Protein AF-A0A3E2HH21-F1 (afdb_monomer)

Foldseek 3Di:
DDDDDDDDDDDDDDDDDDDDDDDDDDDDDDDDDDDDDPDDPDDPPPDDDDDDPPPDPPPPCPPDPPCPPPQAEDDPVRLLVLLVVLVVDPQSLLSVLVNLVRHDYDPVSNVVSCVVVVHDDAQLPFFLLSCQVLQVFHSPCQPVRFAADEFFQFAAAPVLLVQLVVLLVVLCVVLNWPVSNPDPLSVLSNCCSLPVSLQVLQVCPDDDDRCVPFPWDCDPVRDTGGDDADALFFDDDDDDDPPPPDDSRSVRSVVSSVSSNVSVNLSVCVSVVRHFDDNRHHGYFYAYDVGDSDQDPDIDPSDPDVPDDPVVNSVSSSSNSSRVSLVVLVRHLVSLVRVLVVQVVVCVVVVHRDPCNVVSVLLNVLSVQLNVLSSVLVVCVVVVVPVSSNVSNVSSSVSSVPD

Radius of gyration: 27.25 Å; Cα contacts (8 Å, |Δi|>4): 389; chains: 1; bounding box: 87×65×73 Å

Organism: Scytalidium lignicola (NCBI:txid5539)

Sequence (403 aa):
MLPKRANKRAETSDSSSSRGENVNTSLTIESAGPSTLSKKRKAEEEIIGSLDPSASSQSQNVKGQEGAELIAVLNDNQLIFETMKLAFDKEPELTLLKLMGKYNFSFEKMKDLLKRENMNLNFSRVKYKQISSRVGLLPQKDVDGIQTFEMHYARLLKETFVKIIDDIDLLGKQYGTTEKQNNEEARARYLSAYFNQIVGMFGGVIFNTPESIIEGKITTKGRIEYQFKMYGGITIVFIEVKQKSGTNFELLDFIAQVIAECDACAWVNHQDGRYIGDPSPQFFIGNFQGGSKRIRIEDPPSSFDSDYDCRNHVLLIRRSCEALYYMFLKSYIAGLDANWNRSTQTGEREDKERDSTPGWLNARSKGEAALNTAIQGSEEYFRGELANSEGSAKLAADFLEEH

Mean predicted aligned error: 12.31 Å

Solvent-accessible surface area (backbone atoms only — not comparable to full-atom values): 24550 Å² total; per-residue (Å²): 141,85,85,90,83,84,89,80,89,81,89,84,82,88,83,84,90,80,92,78,84,89,79,83,79,82,80,83,79,80,84,81,74,90,78,86,87,86,87,87,85,87,84,84,88,84,85,89,76,88,84,76,92,74,78,65,81,77,69,74,82,69,76,76,77,88,62,79,71,77,60,44,72,52,52,74,73,55,46,51,52,56,53,55,49,38,77,74,44,96,54,36,57,60,51,48,53,50,47,57,77,49,38,43,67,63,63,68,59,49,52,52,50,34,54,74,72,69,50,83,82,57,48,82,73,41,43,30,67,77,47,27,63,70,37,79,32,56,59,86,43,63,79,82,48,48,49,67,43,87,39,59,50,18,31,64,39,65,72,57,52,52,52,30,52,53,37,39,54,53,36,36,72,74,53,43,52,67,93,70,38,88,45,68,68,54,42,54,58,42,57,41,26,66,41,53,62,59,39,58,58,47,79,64,78,51,76,89,76,65,65,92,75,36,82,42,66,82,41,99,81,78,49,85,48,82,52,69,86,62,72,63,51,66,84,86,79,88,75,90,72,86,67,79,83,62,53,75,65,53,56,38,28,50,52,21,18,52,52,49,47,50,52,54,37,51,52,53,23,41,76,71,73,39,62,75,79,78,90,67,56,74,63,73,41,57,29,31,92,87,75,46,69,72,80,68,89,72,72,76,66,96,61,85,50,97,84,58,59,62,65,62,49,55,51,42,53,47,52,43,38,13,34,48,45,32,52,50,43,56,36,48,31,56,19,30,50,41,47,27,53,51,37,49,56,50,12,63,75,67,77,41,85,48,88,60,36,64,56,31,50,54,51,27,53,31,37,52,48,20,44,53,33,7,34,49,12,33,52,30,44,76,73,65,39,56,70,57,14,52,52,26,10,46,54,18,50,52,42,53,67,79,114

pLDDT: mean 75.47, std 22.99, range [24.39, 98.44]

Secondary structure (DSSP, 8-state):
-PPP----------------------------------S--SS----------------------------EEPPHHHHHHHHHHHHH-SSHHHHHHHHHHHEE--HHHHHHHHHHTT----GGG--HHHHGGGGT--TTSGGGGSPEEEE-PPPPPHHHHHHHHHHHHHHHHHH--GGG--SHHHHHHHHHTTTHHHHHTTTTSS----GGGS-----TT----------SS----------SS--HHHHHHHHHHHHHHHHHHHHHHHHTT---S-SS----EEEETTS------PPPPSS--TT--HHHHHHHHHHHHHHHHHHHHHHHHHHHHHHHHHHHHHHHHTTS--TTHHHHHHHHHHHHHHHHHHHHHHHHHHHT-HHHHHHHHHHHHHHHH--

Structure (mmCIF, N/CA/C/O backbone):
data_AF-A0A3E2HH21-F1
#
_entry.id   AF-A0A3E2HH21-F1
#
loop_
_atom_site.group_PDB
_atom_site.id
_atom_site.type_symbol
_atom_site.label_atom_id
_atom_site.label_alt_id
_atom_site.label_comp_id
_atom_site.label_asym_id
_atom_site.label_entity_id
_atom_site.label_seq_id
_atom_site.pdbx_PDB_ins_code
_atom_site.Cartn_x
_atom_site.Cartn_y
_atom_site.Cartn_z
_atom_site.occupancy
_atom_site.B_iso_or_equiv
_atom_site.auth_seq_id
_atom_site.auth_comp_id
_atom_site.auth_asym_id
_atom_site.auth_atom_id
_atom_site.pdbx_PDB_model_num
ATOM 1 N N . MET A 1 1 ? -44.839 0.213 -41.985 1.00 42.47 1 MET A N 1
ATOM 2 C CA . MET A 1 1 ? -45.338 1.598 -41.840 1.00 42.47 1 MET A CA 1
ATOM 3 C C . MET A 1 1 ? -44.479 2.308 -40.803 1.00 42.47 1 MET A C 1
ATOM 5 O O . MET A 1 1 ? -44.493 1.914 -39.648 1.00 42.47 1 MET A O 1
ATOM 9 N N . LEU A 1 2 ? -43.669 3.271 -41.246 1.00 34.19 2 LEU A N 1
ATOM 10 C CA . LEU A 1 2 ? -42.796 4.128 -40.428 1.00 34.19 2 LEU A CA 1
ATOM 11 C C . LEU A 1 2 ? -43.522 5.436 -40.080 1.00 34.19 2 LEU A C 1
ATOM 13 O O . LEU A 1 2 ? -44.267 5.923 -40.934 1.00 34.19 2 LEU A O 1
ATOM 17 N N . PRO A 1 3 ? -43.187 6.112 -38.967 1.00 48.25 3 PRO A N 1
ATOM 18 C CA . PRO A 1 3 ? -43.311 7.555 -38.885 1.00 48.25 3 PRO A CA 1
ATOM 19 C C . PRO A 1 3 ? -41.945 8.238 -39.036 1.00 48.25 3 PRO A C 1
ATOM 21 O O . PRO A 1 3 ? -40.967 7.933 -38.355 1.00 48.25 3 PRO A O 1
ATOM 24 N N . LYS A 1 4 ? -41.922 9.192 -39.969 1.00 46.28 4 LYS A N 1
ATOM 25 C CA . LYS A 1 4 ? -40.840 10.128 -40.283 1.00 46.28 4 LYS A CA 1
ATOM 26 C C . LYS A 1 4 ? -40.594 11.083 -39.105 1.00 46.28 4 LYS A C 1
ATOM 28 O O . LYS A 1 4 ? -41.551 11.626 -38.557 1.00 46.28 4 LYS A O 1
ATOM 33 N N . ARG A 1 5 ? -39.330 11.389 -38.795 1.00 39.53 5 ARG A N 1
ATOM 34 C CA . ARG A 1 5 ? -38.955 12.591 -38.030 1.00 39.53 5 ARG A CA 1
ATOM 35 C C . ARG A 1 5 ? -38.013 13.465 -38.849 1.00 39.53 5 ARG A C 1
ATOM 37 O O . ARG A 1 5 ? -37.101 12.977 -39.506 1.00 39.53 5 ARG A O 1
ATOM 44 N N . ALA A 1 6 ? -38.355 14.747 -38.855 1.00 41.81 6 ALA A N 1
ATOM 45 C CA . ALA A 1 6 ? -37.882 15.771 -39.763 1.00 41.81 6 ALA A CA 1
ATOM 46 C C . ALA A 1 6 ? -36.554 16.393 -39.312 1.00 41.81 6 ALA A C 1
ATOM 48 O O . ALA A 1 6 ? -36.363 16.696 -38.136 1.00 41.81 6 ALA A O 1
ATOM 49 N N . ASN A 1 7 ? -35.689 16.636 -40.296 1.00 38.28 7 ASN A N 1
ATOM 50 C CA . ASN A 1 7 ? -34.530 17.516 -40.216 1.00 38.28 7 ASN A CA 1
ATOM 51 C C . ASN A 1 7 ? -34.987 18.977 -40.151 1.00 38.28 7 ASN A C 1
ATOM 53 O O . ASN A 1 7 ? -35.816 19.398 -40.960 1.00 38.28 7 ASN A O 1
ATOM 57 N N . LYS A 1 8 ? -34.377 19.772 -39.268 1.00 46.84 8 LYS A N 1
ATOM 58 C CA . LYS A 1 8 ? -34.421 21.234 -39.355 1.00 46.84 8 LYS A CA 1
ATOM 59 C C . LYS A 1 8 ? -32.995 21.779 -39.276 1.00 46.84 8 LYS A C 1
ATOM 61 O O . LYS A 1 8 ? -32.375 21.776 -38.220 1.00 46.84 8 LYS A O 1
ATOM 66 N N . ARG A 1 9 ? -32.493 22.185 -40.446 1.00 32.81 9 ARG A N 1
ATOM 67 C CA . ARG A 1 9 ? -31.308 23.026 -40.653 1.00 32.81 9 ARG A CA 1
ATOM 68 C C . ARG A 1 9 ? -31.565 24.405 -40.041 1.00 32.81 9 ARG A C 1
ATOM 70 O O . ARG A 1 9 ? -32.650 24.952 -40.233 1.00 32.81 9 ARG A O 1
ATOM 77 N N . ALA A 1 10 ? -30.556 24.969 -39.393 1.00 39.34 10 ALA A N 1
ATOM 78 C CA . ALA A 1 10 ? -30.424 26.407 -39.216 1.00 39.34 10 ALA A CA 1
ATOM 79 C C . ALA A 1 10 ? -29.085 26.813 -39.839 1.00 39.34 10 ALA A C 1
ATOM 81 O O . ALA A 1 10 ? -28.026 26.368 -39.404 1.00 39.34 10 ALA A O 1
ATOM 82 N N . GLU A 1 11 ? -29.180 27.581 -40.918 1.00 38.38 11 GLU A N 1
ATOM 83 C CA . GLU A 1 11 ? -28.093 28.339 -41.526 1.00 38.38 11 GLU A CA 1
ATOM 84 C C . GLU A 1 11 ? -27.997 29.679 -40.791 1.00 38.38 11 GLU A C 1
ATOM 86 O O . GLU A 1 11 ? -29.016 30.344 -40.604 1.00 38.38 11 GLU A O 1
ATOM 91 N N . THR A 1 12 ? -26.790 30.098 -40.421 1.00 41.28 12 THR A N 1
ATOM 92 C CA . THR A 1 12 ? -26.463 31.516 -40.230 1.00 41.28 12 THR A CA 1
ATOM 93 C C . THR A 1 12 ? -25.062 31.763 -40.765 1.00 41.28 12 THR A C 1
ATOM 95 O O . THR A 1 12 ? -24.098 31.131 -40.339 1.00 41.28 12 THR A O 1
ATOM 98 N N . SER A 1 13 ? -25.018 32.658 -41.742 1.00 41.16 13 SER A N 1
ATOM 99 C CA . SER A 1 13 ? -23.882 33.165 -42.498 1.00 41.16 13 SER A CA 1
ATOM 100 C C . SER A 1 13 ? -23.071 34.221 -41.739 1.00 41.16 13 SER A C 1
ATOM 102 O O . SER A 1 13 ? -23.645 35.042 -41.029 1.00 41.16 13 SER A O 1
ATOM 104 N N . ASP A 1 14 ? -21.759 34.187 -41.981 1.00 37.41 14 ASP A N 1
ATOM 105 C CA . ASP A 1 14 ? -20.791 35.278 -42.181 1.00 37.41 14 ASP A CA 1
ATOM 106 C C . ASP A 1 14 ? -20.994 36.655 -41.527 1.00 37.41 14 ASP A C 1
ATOM 108 O O . ASP A 1 14 ? -21.913 37.391 -41.873 1.00 37.41 14 ASP A O 1
ATOM 112 N N . SER A 1 15 ? -19.958 37.097 -40.795 1.00 34.78 15 SER A N 1
ATOM 113 C CA . SER A 1 15 ? -19.247 38.345 -41.133 1.00 34.78 15 SER A CA 1
ATOM 114 C C . SER A 1 15 ? -17.905 38.499 -40.387 1.00 34.78 15 SER A C 1
ATOM 116 O O . SER A 1 15 ? -17.869 38.680 -39.175 1.00 34.78 15 SER A O 1
ATOM 118 N N . SER A 1 16 ? -16.819 38.482 -41.168 1.00 33.97 16 SER A N 1
ATOM 119 C CA . SER A 1 16 ? -15.675 39.417 -41.162 1.00 33.97 16 SER A CA 1
ATOM 120 C C . SER A 1 16 ? -14.845 39.712 -39.889 1.00 33.97 16 SER A C 1
ATOM 122 O O . SER A 1 16 ? -15.278 40.416 -38.986 1.00 33.97 16 SER A O 1
ATOM 124 N N . SER A 1 17 ? -13.548 39.389 -40.019 1.00 33.00 17 SER A N 1
ATOM 125 C CA . SER A 1 17 ? -12.395 40.310 -39.924 1.00 33.00 17 SER A CA 1
ATOM 126 C C . SER A 1 17 ? -12.100 41.031 -38.600 1.00 33.00 17 SER A C 1
ATOM 128 O O . SER A 1 17 ? -12.618 42.116 -38.354 1.00 33.00 17 SER A O 1
ATOM 130 N N . SER A 1 18 ? -11.020 40.608 -37.937 1.00 33.19 18 SER A N 1
ATOM 131 C CA . SER A 1 18 ? -9.906 41.523 -37.649 1.00 33.19 18 SER A CA 1
ATOM 132 C C . SER A 1 18 ? -8.589 40.773 -37.418 1.00 33.19 18 SER A C 1
ATOM 134 O O . SER A 1 18 ? -8.522 39.728 -36.778 1.00 33.19 18 SER A O 1
ATOM 136 N N . ARG A 1 19 ? -7.541 41.331 -38.030 1.00 36.50 19 ARG A N 1
ATOM 137 C CA . ARG A 1 19 ? -6.123 41.016 -37.856 1.00 36.50 19 ARG A CA 1
ATOM 138 C C . ARG A 1 19 ? -5.713 41.184 -36.389 1.00 36.50 19 ARG A C 1
ATOM 140 O O . ARG A 1 19 ? -5.987 42.228 -35.807 1.00 36.50 19 ARG A O 1
ATOM 147 N N . GLY A 1 20 ? -4.982 40.208 -35.859 1.00 32.50 20 GLY A N 1
ATOM 148 C CA . GLY A 1 20 ? -4.214 40.303 -34.620 1.00 32.50 20 GLY A CA 1
ATOM 149 C C . GLY A 1 20 ? -2.854 39.654 -34.844 1.00 32.50 20 GLY A C 1
ATOM 150 O O . GLY A 1 20 ? -2.769 38.575 -35.421 1.00 32.50 20 GLY A O 1
ATOM 151 N N . GLU A 1 21 ? -1.807 40.385 -34.500 1.00 32.69 21 GLU A N 1
ATOM 152 C CA . GLU A 1 21 ? -0.431 40.217 -34.948 1.00 32.69 21 GLU A CA 1
ATOM 153 C C . GLU A 1 21 ? 0.285 39.008 -34.332 1.00 32.69 21 GLU A C 1
ATOM 155 O O . GLU A 1 21 ? 0.155 38.704 -33.148 1.00 32.69 21 GLU A O 1
ATOM 160 N N . ASN A 1 22 ? 1.101 38.359 -35.165 1.00 31.48 22 ASN A N 1
ATOM 161 C CA . ASN A 1 22 ? 2.111 37.388 -34.764 1.00 31.48 22 ASN A CA 1
ATOM 162 C C . ASN A 1 22 ? 3.213 38.094 -33.962 1.00 31.48 22 ASN A C 1
ATOM 164 O O . ASN A 1 22 ? 4.026 38.817 -34.539 1.00 31.48 22 ASN A O 1
ATOM 168 N N . VAL A 1 23 ? 3.293 37.827 -32.659 1.00 32.41 23 VAL A N 1
ATOM 169 C CA . VAL A 1 23 ? 4.502 38.094 -31.871 1.00 32.41 23 VAL A CA 1
ATOM 170 C C . VAL A 1 23 ? 5.315 36.806 -31.813 1.00 32.41 23 VAL A C 1
ATOM 172 O O . VAL A 1 23 ? 5.043 35.897 -31.035 1.00 32.41 23 VAL A O 1
ATOM 175 N N . ASN A 1 24 ? 6.309 36.745 -32.697 1.00 28.30 24 ASN A N 1
ATOM 176 C CA . ASN A 1 24 ? 7.435 35.824 -32.628 1.00 28.30 24 ASN A CA 1
ATOM 177 C C . ASN A 1 24 ? 8.314 36.234 -31.441 1.00 28.30 24 ASN A C 1
ATOM 179 O O . ASN A 1 24 ? 9.029 37.233 -31.519 1.00 28.30 24 ASN A O 1
ATOM 183 N N . THR A 1 25 ? 8.304 35.457 -30.362 1.00 28.27 25 THR A N 1
ATOM 184 C CA . THR A 1 25 ? 9.332 35.543 -29.319 1.00 28.27 25 THR A CA 1
ATOM 185 C C . THR A 1 25 ? 10.371 34.458 -29.582 1.00 28.27 25 THR A C 1
ATOM 187 O O . THR A 1 25 ? 10.277 33.337 -29.087 1.00 28.27 25 THR A O 1
ATOM 190 N N . SER A 1 26 ? 11.371 34.794 -30.402 1.00 26.45 26 SER A N 1
ATOM 191 C CA . SER A 1 26 ? 12.645 34.075 -30.430 1.00 26.45 26 SER A CA 1
ATOM 192 C C . SER A 1 26 ? 13.328 34.263 -29.081 1.00 26.45 26 SER A C 1
ATOM 194 O O . SER A 1 26 ? 13.705 35.377 -28.725 1.00 26.45 26 SER A O 1
ATOM 196 N N . LEU A 1 27 ? 13.490 33.173 -28.336 1.00 24.39 27 LEU A N 1
ATOM 197 C CA . LEU A 1 27 ? 14.346 33.130 -27.159 1.00 24.39 27 LEU A CA 1
ATOM 198 C C . LEU A 1 27 ? 15.679 32.510 -27.577 1.00 24.39 27 LEU A C 1
ATOM 200 O O . LEU A 1 27 ? 15.800 31.308 -27.803 1.00 24.39 27 LEU A O 1
ATOM 204 N N . THR A 1 28 ? 16.655 33.392 -27.751 1.00 26.19 28 THR A N 1
ATOM 205 C CA . THR A 1 28 ? 18.062 33.093 -27.995 1.00 26.19 28 THR A CA 1
ATOM 206 C C . THR A 1 28 ? 18.630 32.396 -26.760 1.00 26.19 28 THR A C 1
ATOM 208 O O . THR A 1 28 ? 18.699 32.996 -25.690 1.00 26.19 28 THR A O 1
ATOM 211 N N . ILE A 1 29 ? 19.018 31.126 -26.886 1.00 28.19 29 ILE A N 1
ATOM 212 C CA . ILE A 1 29 ? 19.820 30.438 -25.871 1.00 28.19 29 ILE A CA 1
ATOM 213 C C . ILE A 1 29 ? 21.281 30.737 -26.195 1.00 28.19 29 ILE A C 1
ATOM 215 O O . ILE A 1 29 ? 21.834 30.215 -27.164 1.00 28.19 29 ILE A O 1
ATOM 219 N N . GLU A 1 30 ? 21.892 31.613 -25.401 1.00 27.02 30 GLU A N 1
ATOM 220 C CA . GLU A 1 30 ? 23.338 31.802 -25.404 1.00 27.02 30 GLU A CA 1
ATOM 221 C C . GLU A 1 30 ? 24.027 30.556 -24.840 1.00 27.02 30 GLU A C 1
ATOM 223 O O . GLU A 1 30 ? 23.721 30.058 -23.754 1.00 27.02 30 GLU A O 1
ATOM 228 N N . SER A 1 31 ? 24.978 30.050 -25.618 1.00 26.88 31 SER A N 1
ATOM 229 C CA . SER A 1 31 ? 25.882 28.969 -25.265 1.00 26.88 31 SER A CA 1
ATOM 230 C C . SER A 1 31 ? 26.873 29.426 -24.191 1.00 26.88 31 SER A C 1
ATOM 232 O O . SER A 1 31 ? 27.824 30.153 -24.487 1.00 26.88 31 SER A O 1
ATOM 234 N N . ALA A 1 32 ? 26.707 28.955 -22.957 1.00 29.53 32 ALA A N 1
ATOM 235 C CA . ALA A 1 32 ? 27.766 29.008 -21.957 1.00 29.53 32 ALA A CA 1
ATOM 236 C C . ALA A 1 32 ? 28.717 27.817 -22.168 1.00 29.53 32 ALA A C 1
ATOM 238 O O . ALA A 1 32 ? 28.365 26.661 -21.933 1.00 29.53 32 ALA A O 1
ATOM 239 N N . GLY A 1 33 ? 29.919 28.118 -22.662 1.00 32.78 33 GLY A N 1
ATOM 240 C CA . GLY A 1 33 ? 31.041 27.185 -22.731 1.00 32.78 33 GLY A CA 1
ATOM 241 C C . GLY A 1 33 ? 31.621 26.832 -21.349 1.00 32.78 33 GLY A C 1
ATOM 242 O O . GLY A 1 33 ? 31.210 27.382 -20.327 1.00 32.78 33 GLY A O 1
ATOM 243 N N . PRO A 1 34 ? 32.581 25.892 -21.302 1.00 31.48 34 PRO A N 1
ATOM 244 C CA . PRO A 1 34 ? 32.869 25.085 -20.124 1.00 31.48 34 PRO A CA 1
ATOM 245 C C . PRO A 1 34 ? 33.819 25.790 -19.149 1.00 31.48 34 PRO A C 1
ATOM 247 O O . PRO A 1 34 ? 34.966 26.078 -19.488 1.00 31.48 34 PRO A O 1
ATOM 250 N N . SER A 1 35 ? 33.388 25.991 -17.901 1.00 32.06 35 SER A N 1
ATOM 251 C CA . SER A 1 35 ? 34.265 26.446 -16.817 1.00 32.06 35 SER A CA 1
ATOM 252 C C . SER A 1 35 ? 34.537 25.324 -15.808 1.00 32.06 35 SER A C 1
ATOM 254 O O . SER A 1 35 ? 33.731 25.028 -14.930 1.00 32.06 35 SER A O 1
ATOM 256 N N . THR A 1 36 ? 35.712 24.711 -15.959 1.00 33.03 36 THR A N 1
ATOM 257 C CA . THR A 1 36 ? 36.655 24.365 -14.879 1.00 33.03 36 THR A CA 1
ATOM 258 C C . THR A 1 36 ? 36.075 23.948 -13.519 1.00 33.03 36 THR A C 1
ATOM 260 O O . THR A 1 36 ? 35.975 24.755 -12.598 1.00 33.03 36 THR A O 1
ATOM 263 N N . LEU A 1 37 ? 35.864 22.642 -13.343 1.00 32.19 37 LEU A N 1
ATOM 264 C CA . LEU A 1 37 ? 35.783 21.977 -12.034 1.00 32.19 37 LEU A CA 1
ATOM 265 C C . LEU A 1 37 ? 36.816 20.841 -11.961 1.00 32.19 37 LEU A C 1
ATOM 267 O O . LEU A 1 37 ? 36.504 19.667 -11.796 1.00 32.19 37 LEU A O 1
ATOM 271 N N . SER A 1 38 ? 38.093 21.207 -12.079 1.00 40.75 38 SER A N 1
ATOM 272 C CA . SER A 1 38 ? 39.221 20.367 -11.672 1.00 40.75 38 SER A CA 1
ATOM 273 C C . SER A 1 38 ? 39.946 21.068 -10.526 1.00 40.75 38 SER A C 1
ATOM 275 O O . SER A 1 38 ? 40.771 21.942 -10.785 1.00 40.75 38 SER A O 1
ATOM 277 N N . LYS A 1 39 ? 39.574 20.746 -9.278 1.00 37.03 39 LYS A N 1
ATOM 278 C CA . LYS A 1 39 ? 40.351 20.909 -8.020 1.00 37.03 39 LYS A CA 1
ATOM 279 C C . LYS A 1 39 ? 39.423 20.804 -6.798 1.00 37.03 39 LYS A C 1
ATOM 281 O O . LYS A 1 39 ? 39.300 21.733 -6.009 1.00 37.03 39 LYS A O 1
ATOM 286 N N . LYS A 1 40 ? 38.758 19.656 -6.635 1.00 36.53 40 LYS A N 1
ATOM 287 C CA . LYS A 1 40 ? 38.172 19.264 -5.338 1.00 36.53 40 LYS A CA 1
ATOM 288 C C . LYS A 1 40 ? 38.016 17.743 -5.183 1.00 36.53 40 LYS A C 1
ATOM 290 O O . LYS A 1 40 ? 37.033 17.254 -4.654 1.00 36.53 40 LYS A O 1
ATOM 295 N N . ARG A 1 41 ? 39.010 16.990 -5.663 1.00 37.44 41 ARG A N 1
ATOM 296 C CA . ARG A 1 41 ? 39.187 15.555 -5.387 1.00 37.44 41 ARG A CA 1
ATOM 297 C C . ARG A 1 41 ? 40.616 15.343 -4.902 1.00 37.44 41 ARG A C 1
ATOM 299 O O . ARG A 1 41 ? 41.496 15.129 -5.729 1.00 37.44 41 ARG A O 1
ATOM 306 N N . LYS A 1 42 ? 40.851 15.563 -3.601 1.00 34.25 42 LYS A N 1
ATOM 307 C CA . LYS A 1 42 ? 42.055 15.119 -2.861 1.00 34.25 42 LYS A CA 1
ATOM 308 C C . LYS A 1 42 ? 41.993 15.403 -1.345 1.00 34.25 42 LYS A C 1
ATOM 310 O O . LYS A 1 42 ? 43.005 15.747 -0.748 1.00 34.25 42 LYS A O 1
ATOM 315 N N . ALA A 1 43 ? 40.814 15.302 -0.727 1.00 35.31 43 ALA A N 1
ATOM 316 C CA . ALA A 1 43 ? 40.676 15.468 0.727 1.00 35.31 43 ALA A CA 1
ATOM 317 C C . ALA A 1 43 ? 39.520 14.650 1.343 1.00 35.31 43 ALA A C 1
ATOM 319 O O . ALA A 1 43 ? 38.951 15.074 2.339 1.00 35.31 43 ALA A O 1
ATOM 320 N N . GLU A 1 44 ? 39.162 13.503 0.755 1.00 33.75 44 GLU A N 1
ATOM 321 C CA . GLU A 1 44 ? 38.140 12.583 1.299 1.00 33.75 44 GLU A CA 1
ATOM 322 C C . GLU A 1 44 ? 38.559 11.112 1.102 1.00 33.75 44 GLU A C 1
ATOM 324 O O . GLU A 1 44 ? 37.762 10.258 0.739 1.00 33.75 44 GLU A O 1
ATOM 329 N N . GLU A 1 45 ? 39.841 10.812 1.320 1.00 38.09 45 GLU A N 1
ATOM 330 C CA . GLU A 1 45 ? 40.362 9.439 1.419 1.00 38.09 45 GLU A CA 1
ATOM 331 C C . GLU A 1 45 ? 41.249 9.335 2.663 1.00 38.09 45 GLU A C 1
ATOM 333 O O . GLU A 1 45 ? 42.458 9.177 2.577 1.00 38.09 45 GLU A O 1
ATOM 338 N N . GLU A 1 46 ? 40.639 9.508 3.833 1.00 36.66 46 GLU A N 1
ATOM 339 C CA . GLU A 1 46 ? 41.138 8.985 5.109 1.00 36.66 46 GLU A CA 1
ATOM 340 C C . GLU A 1 46 ? 40.030 9.175 6.149 1.00 36.66 46 GLU A C 1
ATOM 342 O O . GLU A 1 46 ? 39.931 10.221 6.773 1.00 36.66 46 GLU A O 1
ATOM 347 N N . ILE A 1 47 ? 39.120 8.200 6.217 1.00 33.56 47 ILE A N 1
ATOM 348 C CA . ILE A 1 47 ? 38.357 7.714 7.385 1.00 33.56 47 ILE A CA 1
ATOM 349 C C . ILE A 1 47 ? 37.612 6.484 6.839 1.00 33.56 47 ILE A C 1
ATOM 351 O O . ILE A 1 47 ? 36.468 6.540 6.401 1.00 33.56 47 ILE A O 1
ATOM 355 N N . ILE A 1 48 ? 38.324 5.359 6.767 1.00 34.81 48 ILE A N 1
ATOM 356 C CA . ILE A 1 48 ? 37.723 4.029 6.631 1.00 34.81 48 ILE A CA 1
ATOM 357 C C . ILE A 1 48 ? 37.982 3.343 7.967 1.00 34.81 48 ILE A C 1
ATOM 359 O O . ILE A 1 48 ? 39.080 2.866 8.239 1.00 34.81 48 ILE A O 1
ATOM 363 N N . GLY A 1 49 ? 36.966 3.366 8.823 1.00 27.09 49 GLY A N 1
ATOM 364 C CA . GLY A 1 49 ? 36.935 2.683 10.108 1.00 27.09 49 GLY A CA 1
ATOM 365 C C . GLY A 1 49 ? 35.497 2.293 10.416 1.00 27.09 49 GLY A C 1
ATOM 366 O O . GLY A 1 49 ? 34.715 3.141 10.824 1.00 27.09 49 GLY A O 1
ATOM 367 N N . SER A 1 50 ? 35.175 1.027 10.134 1.00 33.50 50 SER A N 1
ATOM 368 C CA . SER A 1 50 ? 33.992 0.262 10.564 1.00 33.50 50 SER A CA 1
ATOM 369 C C . SER A 1 50 ? 32.660 1.023 10.660 1.00 33.50 50 SER A C 1
ATOM 371 O O . SER A 1 50 ? 32.317 1.565 11.712 1.00 33.50 50 SER A O 1
ATOM 373 N N . LEU A 1 51 ? 31.859 0.967 9.594 1.00 28.39 51 LEU A N 1
ATOM 374 C CA . LEU A 1 51 ? 30.419 1.212 9.678 1.00 28.39 51 LEU A CA 1
ATOM 375 C C . LEU A 1 51 ? 29.683 -0.124 9.572 1.00 28.39 51 LEU A C 1
ATOM 377 O O . LEU A 1 51 ? 29.697 -0.786 8.538 1.00 28.39 51 LEU A O 1
ATOM 381 N N . ASP A 1 52 ? 29.098 -0.498 10.701 1.00 29.52 52 ASP A N 1
ATOM 382 C CA . ASP A 1 52 ? 28.166 -1.599 10.908 1.00 29.52 52 ASP A CA 1
ATOM 383 C C . ASP A 1 52 ? 26.805 -1.228 10.278 1.00 29.52 52 ASP A C 1
ATOM 385 O O . ASP A 1 52 ? 26.248 -0.183 10.635 1.00 29.52 52 ASP A O 1
ATOM 389 N N . PRO A 1 53 ? 26.244 -1.997 9.326 1.00 31.11 53 PRO A N 1
ATOM 390 C CA . PRO A 1 53 ? 24.952 -1.703 8.721 1.00 31.11 53 PRO A CA 1
ATOM 391 C C . PRO A 1 53 ? 23.822 -2.296 9.575 1.00 31.11 53 PRO A C 1
ATOM 393 O O . PRO A 1 53 ? 22.988 -3.058 9.099 1.00 31.11 53 PRO A O 1
ATOM 396 N N . SER A 1 54 ? 23.774 -1.925 10.852 1.00 28.61 54 SER A N 1
ATOM 397 C CA . SER A 1 54 ? 22.633 -2.166 11.736 1.00 28.61 54 SER A CA 1
ATOM 398 C C . SER A 1 54 ? 21.993 -0.832 12.123 1.00 28.61 54 SER A C 1
ATOM 400 O O . SER A 1 54 ? 21.784 -0.526 13.296 1.00 28.61 54 SER A O 1
ATOM 402 N N . ALA A 1 55 ? 21.675 -0.001 11.129 1.00 31.23 55 ALA A N 1
ATOM 403 C CA . ALA A 1 55 ? 20.743 1.106 11.308 1.00 31.23 55 ALA A CA 1
ATOM 404 C C . ALA A 1 55 ? 19.318 0.546 11.244 1.00 31.23 55 ALA A C 1
ATOM 406 O O . ALA A 1 55 ? 18.565 0.766 10.297 1.00 31.23 55 ALA A O 1
ATOM 407 N N . SER A 1 56 ? 18.959 -0.197 12.293 1.00 34.41 56 SER A N 1
ATOM 408 C CA . SER A 1 56 ? 17.577 -0.306 12.734 1.00 34.41 56 SER A CA 1
ATOM 409 C C . SER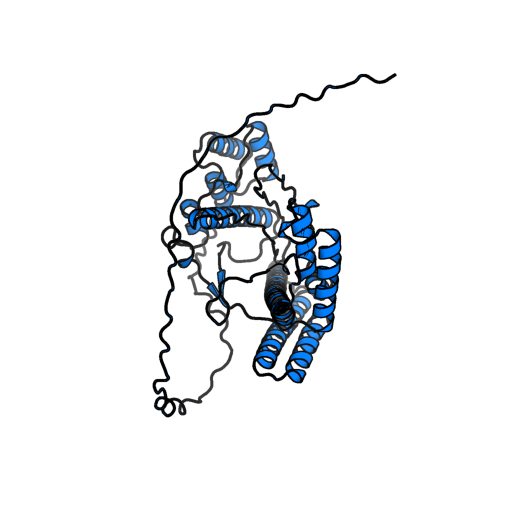 A 1 56 ? 16.984 1.097 12.716 1.00 34.41 56 SER A C 1
ATOM 411 O O . SER A 1 56 ? 17.562 2.011 13.314 1.00 34.41 56 SER A O 1
ATOM 413 N N . SER A 1 57 ? 15.853 1.267 12.041 1.00 34.22 57 SER A N 1
ATOM 414 C CA . SER A 1 57 ? 14.957 2.399 12.235 1.00 34.22 57 SER A CA 1
ATOM 415 C C . SER A 1 57 ? 14.904 2.719 13.725 1.00 34.22 57 SER A C 1
ATOM 417 O O . SER A 1 57 ? 14.340 1.951 14.507 1.00 34.22 57 SER A O 1
ATOM 419 N N . GLN A 1 58 ? 15.556 3.814 14.123 1.00 28.98 58 GLN A N 1
ATOM 420 C CA . GLN A 1 58 ? 15.418 4.374 15.454 1.00 28.98 58 GLN A CA 1
ATOM 421 C C . GLN A 1 58 ? 13.966 4.822 15.562 1.00 28.98 58 GLN A C 1
ATOM 423 O O . GLN A 1 58 ? 13.611 5.950 15.226 1.00 28.98 58 GLN A O 1
ATOM 428 N N . SER A 1 59 ? 13.121 3.889 15.999 1.00 37.50 59 SER A N 1
ATOM 429 C CA . SER A 1 59 ? 11.910 4.185 16.735 1.00 37.50 59 SER A CA 1
ATOM 430 C C . SER A 1 59 ? 12.328 5.200 17.782 1.00 37.50 59 SER A C 1
ATOM 432 O O . SER A 1 59 ? 13.088 4.877 18.699 1.00 37.50 59 SER A O 1
ATOM 434 N N . GLN A 1 60 ? 11.923 6.454 17.598 1.00 31.38 60 GLN A N 1
ATOM 435 C CA . GLN A 1 60 ? 12.046 7.424 18.665 1.00 31.38 60 GLN A CA 1
ATOM 436 C C . GLN A 1 60 ? 11.378 6.784 19.878 1.00 31.38 60 GLN A C 1
ATOM 438 O O . GLN A 1 60 ? 10.204 6.427 19.826 1.00 31.38 60 GLN A O 1
ATOM 443 N N . ASN A 1 61 ? 12.159 6.581 20.938 1.00 28.86 61 ASN A N 1
ATOM 444 C CA . ASN A 1 61 ? 11.665 6.242 22.263 1.00 28.86 61 ASN A CA 1
ATOM 445 C C . ASN A 1 61 ? 10.804 7.420 22.741 1.00 28.86 61 ASN A C 1
ATOM 447 O O . ASN A 1 61 ? 11.234 8.258 23.537 1.00 28.86 61 ASN A O 1
ATOM 451 N N . VAL A 1 62 ? 9.583 7.515 22.219 1.00 36.41 62 VAL A N 1
ATOM 452 C CA . VAL A 1 62 ? 8.490 8.205 22.879 1.00 36.41 62 VAL A CA 1
ATOM 453 C C . VAL A 1 62 ? 8.247 7.369 24.123 1.00 36.41 62 VAL A C 1
ATOM 455 O O . VAL A 1 62 ? 7.724 6.262 24.044 1.00 36.41 62 VAL A O 1
ATOM 458 N N . LYS A 1 63 ? 8.756 7.854 25.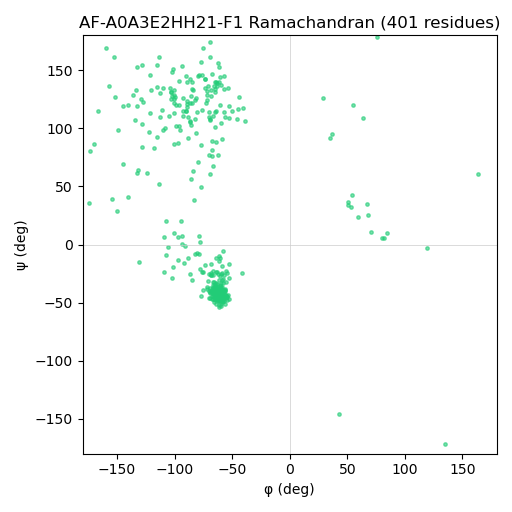262 1.00 33.56 63 LYS A N 1
ATOM 459 C CA . LYS A 1 63 ? 8.482 7.286 26.584 1.00 33.56 63 LYS A CA 1
ATOM 460 C C . LYS A 1 63 ? 7.008 6.911 26.639 1.00 33.56 63 LYS A C 1
ATOM 462 O O . LYS A 1 63 ? 6.163 7.793 26.492 1.00 33.56 63 LYS A O 1
ATOM 467 N N . GLY A 1 64 ? 6.752 5.617 26.817 1.00 36.41 64 GLY A N 1
ATOM 468 C CA . GLY A 1 64 ? 5.419 5.046 26.844 1.00 36.41 64 GLY A CA 1
ATOM 469 C C . GLY A 1 64 ? 4.493 5.889 27.705 1.00 36.41 64 GLY A C 1
ATOM 470 O O . GLY A 1 64 ? 4.685 6.019 28.915 1.00 36.41 64 GLY A O 1
ATOM 471 N N . GLN A 1 65 ? 3.471 6.457 27.070 1.00 38.69 65 GLN A N 1
ATOM 472 C CA . GLN A 1 65 ? 2.220 6.704 27.759 1.00 38.69 65 GLN A CA 1
ATOM 473 C C . GLN A 1 65 ? 1.615 5.324 28.046 1.00 38.69 65 GLN A C 1
ATOM 475 O O . GLN A 1 65 ? 0.760 4.838 27.314 1.00 38.69 65 GLN A O 1
ATOM 480 N N . GLU A 1 66 ? 2.086 4.679 29.119 1.00 36.00 66 GLU A N 1
ATOM 481 C CA . GLU A 1 66 ? 1.418 3.559 29.798 1.00 36.00 66 GLU A CA 1
ATOM 482 C C . GLU A 1 66 ? 0.164 4.074 30.513 1.00 36.00 66 GLU A C 1
ATOM 484 O O . GLU A 1 66 ? 0.001 4.046 31.729 1.00 36.00 66 GLU A O 1
ATOM 489 N N . GLY A 1 67 ? -0.729 4.614 29.706 1.00 41.47 67 GLY A N 1
ATOM 490 C CA . GLY A 1 67 ? -2.079 4.965 30.056 1.00 41.47 67 GLY A CA 1
ATOM 491 C C . GLY A 1 67 ? -2.876 4.691 28.807 1.00 41.47 67 GLY A C 1
ATOM 492 O O . GLY A 1 67 ? -3.293 5.628 28.136 1.00 41.47 67 GLY A O 1
ATOM 493 N N . ALA A 1 68 ? -3.025 3.409 28.457 1.00 53.91 68 ALA A N 1
ATOM 494 C CA . ALA A 1 68 ? -4.110 3.008 27.582 1.00 53.91 68 ALA A CA 1
ATOM 495 C C . ALA A 1 68 ? -5.387 3.442 28.306 1.00 53.91 68 ALA A C 1
ATOM 497 O O . ALA A 1 68 ? -5.873 2.740 29.194 1.00 53.91 68 ALA A O 1
ATOM 498 N N . GLU A 1 69 ? -5.845 4.666 28.027 1.00 61.69 69 GLU A N 1
ATOM 499 C CA . GLU A 1 69 ? -7.139 5.145 28.479 1.00 61.69 69 GLU A CA 1
ATOM 500 C C . GLU A 1 69 ? -8.122 4.054 28.082 1.00 61.69 69 GLU A C 1
ATOM 502 O O . GLU A 1 69 ? -8.255 3.721 26.902 1.00 61.69 69 GLU A O 1
ATOM 507 N N . LEU A 1 70 ? -8.724 3.418 29.089 1.00 64.75 70 LEU A N 1
ATOM 508 C CA . LEU A 1 70 ? -9.738 2.401 28.879 1.00 64.75 70 LEU A CA 1
ATOM 509 C C . LEU A 1 70 ? -10.798 3.019 27.973 1.00 64.75 70 LEU A C 1
ATOM 511 O O . LEU A 1 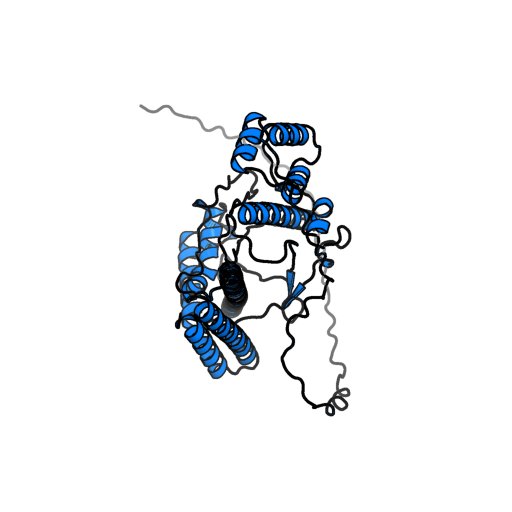70 ? -11.530 3.917 28.394 1.00 64.75 70 LEU A O 1
ATOM 515 N N . ILE A 1 71 ? -10.842 2.555 26.725 1.00 81.69 71 ILE A N 1
ATOM 516 C CA . ILE A 1 71 ? -11.821 3.003 25.746 1.00 81.69 71 ILE A CA 1
ATOM 517 C C . ILE A 1 71 ? -13.197 2.725 26.352 1.00 81.69 71 ILE A C 1
ATOM 519 O O . ILE A 1 71 ? -13.568 1.573 26.592 1.00 81.69 71 ILE A O 1
ATOM 523 N N . ALA A 1 72 ? -13.949 3.785 26.644 1.00 91.00 72 ALA A N 1
ATOM 524 C CA . ALA A 1 72 ? -15.233 3.645 27.309 1.00 91.00 72 ALA A CA 1
ATOM 525 C C . ALA A 1 72 ? -16.233 2.964 26.363 1.00 91.00 72 ALA A C 1
ATOM 527 O O . ALA A 1 72 ? -16.366 3.335 25.197 1.00 91.00 72 ALA A O 1
ATOM 528 N N . VAL A 1 73 ? -16.952 1.959 26.856 1.00 93.81 73 VAL A N 1
ATOM 529 C CA . VAL A 1 73 ? -17.979 1.268 26.067 1.00 93.81 73 VAL A CA 1
ATOM 530 C C . VAL A 1 73 ? -19.269 2.083 26.114 1.00 93.81 73 VAL A C 1
ATOM 532 O O . VAL A 1 73 ? -19.779 2.362 27.200 1.00 93.81 73 VAL A O 1
ATOM 535 N N . LEU A 1 74 ? -19.810 2.455 24.952 1.00 94.50 74 LEU A N 1
ATOM 536 C CA . LEU A 1 74 ? -21.118 3.107 24.875 1.00 94.50 74 LEU A CA 1
ATOM 537 C C . LEU A 1 74 ? -22.223 2.055 24.843 1.00 94.50 74 LEU A C 1
ATOM 539 O O . LEU A 1 74 ? -22.222 1.158 23.999 1.00 94.50 74 LEU A O 1
ATOM 543 N N . ASN A 1 75 ? -23.206 2.199 25.730 1.00 95.31 75 ASN A N 1
ATOM 544 C CA . ASN A 1 75 ? -24.454 1.449 25.607 1.00 95.31 75 ASN A CA 1
ATOM 545 C C . ASN A 1 75 ? -25.350 2.034 24.500 1.00 95.31 75 ASN A C 1
ATOM 547 O O . ASN A 1 75 ? -25.117 3.138 24.008 1.00 95.31 75 ASN A O 1
ATOM 551 N N . ASP A 1 76 ? -26.410 1.310 24.137 1.00 94.62 76 ASP A N 1
ATOM 552 C CA . ASP A 1 76 ? -27.291 1.681 23.023 1.00 94.62 76 ASP A CA 1
ATOM 553 C C . ASP A 1 76 ? -27.906 3.085 23.178 1.00 94.62 76 ASP A C 1
ATOM 555 O O . ASP A 1 76 ? -27.949 3.845 22.214 1.00 94.62 76 ASP A O 1
ATOM 559 N N . ASN A 1 77 ? -28.317 3.477 24.388 1.00 96.06 77 ASN A N 1
ATOM 560 C CA . ASN A 1 77 ? -28.899 4.803 24.629 1.00 96.06 77 ASN A CA 1
ATOM 561 C C . ASN A 1 77 ? -27.859 5.920 24.477 1.00 96.06 77 ASN A C 1
ATOM 563 O O . ASN A 1 77 ? -28.153 6.974 23.912 1.00 96.06 77 ASN A O 1
ATOM 567 N N . GLN A 1 78 ? -26.638 5.692 24.963 1.00 96.62 78 GLN A N 1
ATOM 568 C CA . GLN A 1 78 ? -25.536 6.636 24.794 1.00 96.62 78 GLN A CA 1
ATOM 569 C C . GLN A 1 78 ? -25.127 6.745 23.323 1.00 96.62 78 GLN A C 1
ATOM 571 O O . GLN A 1 78 ? -24.910 7.851 22.839 1.00 96.62 78 GLN A O 1
ATOM 576 N N . LEU A 1 79 ? -25.080 5.624 22.597 1.00 95.25 79 LEU A N 1
ATOM 577 C CA . LEU A 1 79 ? -24.779 5.607 21.169 1.00 95.25 79 LEU A CA 1
ATOM 578 C C . LEU A 1 79 ? -25.826 6.388 20.365 1.00 95.25 79 LEU A C 1
ATOM 580 O O . LEU A 1 79 ? -25.453 7.191 19.513 1.00 95.25 79 LEU A O 1
ATOM 584 N N . ILE A 1 80 ? -27.119 6.215 20.665 1.00 94.88 80 ILE A N 1
ATOM 585 C CA . ILE A 1 80 ? -28.201 7.014 20.066 1.00 94.88 80 ILE A CA 1
ATOM 586 C C . ILE A 1 80 ? -27.968 8.501 20.335 1.00 94.88 80 ILE A C 1
ATOM 588 O O . ILE A 1 80 ? -27.992 9.302 19.405 1.00 94.88 80 ILE A O 1
ATOM 592 N N . PHE A 1 81 ? -27.689 8.870 21.587 1.00 96.12 81 PHE A N 1
ATOM 593 C CA . PHE A 1 81 ? -27.462 10.263 21.963 1.00 96.12 81 PHE A CA 1
ATOM 594 C C . PHE A 1 81 ? -26.257 10.884 21.241 1.00 96.12 81 PHE A C 1
ATOM 596 O O . PHE A 1 81 ? -26.369 11.981 20.695 1.00 96.12 81 PHE A O 1
ATOM 603 N N . GLU A 1 82 ? -25.119 10.187 21.186 1.00 95.81 82 GLU A N 1
ATOM 604 C CA . GLU A 1 82 ? -23.944 10.647 20.436 1.00 95.81 82 GLU A CA 1
ATOM 605 C C . GLU A 1 82 ? -24.223 10.710 18.925 1.00 95.81 82 GLU A C 1
ATOM 607 O O . GLU A 1 82 ? -23.788 11.649 18.261 1.00 95.81 82 GLU A O 1
ATOM 612 N N . THR A 1 83 ? -25.022 9.787 18.380 1.00 92.69 83 THR A N 1
ATOM 613 C CA . THR A 1 83 ? -25.432 9.830 16.966 1.00 92.69 83 THR A CA 1
ATOM 614 C C . THR A 1 83 ? -26.315 11.039 16.670 1.00 92.69 83 THR A C 1
ATOM 616 O O . THR A 1 83 ? -26.120 11.713 15.663 1.00 92.69 83 THR A O 1
ATOM 619 N N . MET A 1 84 ? -27.249 11.379 17.561 1.00 93.31 84 MET A N 1
ATOM 620 C CA . MET A 1 84 ? -28.064 12.585 17.409 1.00 93.31 84 MET A CA 1
ATOM 621 C C . MET A 1 84 ? -27.205 13.850 17.438 1.00 93.31 84 MET A C 1
ATOM 623 O O . MET A 1 84 ? -27.475 14.776 16.680 1.00 93.31 84 MET A O 1
ATOM 627 N N . LYS A 1 85 ? -26.141 13.899 18.252 1.00 95.00 85 LYS A N 1
ATOM 628 C CA . LYS A 1 85 ? -25.203 15.033 18.225 1.00 95.00 85 LYS A CA 1
ATOM 629 C C . LYS A 1 85 ? -24.522 15.184 16.869 1.00 95.00 85 LYS A C 1
ATOM 631 O O . LYS A 1 85 ? -24.369 16.320 16.430 1.00 95.00 85 LYS A O 1
ATOM 636 N N . LEU A 1 86 ? -24.163 14.080 16.199 1.00 93.38 86 LEU A N 1
ATOM 637 C CA . LEU A 1 86 ? -23.598 14.133 14.844 1.00 93.38 86 LEU A CA 1
ATOM 638 C C . LEU A 1 86 ? -24.534 14.874 13.881 1.00 93.38 86 LEU A C 1
ATOM 640 O O . LEU A 1 86 ? -24.059 15.678 13.089 1.00 93.38 86 LEU A O 1
ATOM 644 N N . ALA A 1 87 ? -25.852 14.688 13.993 1.00 89.94 87 ALA A N 1
ATOM 645 C CA . ALA A 1 87 ? -26.830 15.353 13.124 1.00 89.94 87 ALA A CA 1
ATOM 646 C C . ALA A 1 87 ? -26.843 16.885 13.247 1.00 89.94 87 ALA A C 1
ATOM 648 O O . ALA A 1 87 ? -27.252 17.576 12.313 1.00 89.94 87 ALA A O 1
ATOM 649 N N . PHE A 1 88 ? -26.387 17.418 14.382 1.00 93.12 88 PHE A N 1
ATOM 650 C CA . PHE A 1 88 ? -26.316 18.857 14.641 1.00 93.12 88 PHE A CA 1
ATOM 651 C C . PHE A 1 88 ? -24.887 19.412 14.581 1.00 93.12 88 PHE A C 1
ATOM 653 O O . PHE A 1 88 ? -24.694 20.619 14.748 1.00 93.12 88 PHE A O 1
ATOM 660 N N . ASP A 1 89 ? -23.887 18.558 14.353 1.00 94.69 89 ASP A N 1
ATOM 661 C CA . ASP A 1 89 ? -22.497 18.975 14.232 1.00 94.69 89 ASP A CA 1
ATOM 662 C C . ASP A 1 89 ? -22.239 19.616 12.858 1.00 94.69 89 ASP A C 1
ATOM 664 O O . ASP A 1 89 ? -22.813 19.232 11.838 1.00 94.69 89 ASP A O 1
ATOM 668 N N . LYS A 1 90 ? -21.358 20.618 12.821 1.00 94.25 90 LYS A N 1
ATOM 669 C CA . LYS A 1 90 ? -20.917 21.247 11.567 1.00 94.25 90 LYS A CA 1
ATOM 670 C C . LYS A 1 90 ? -19.926 20.366 10.805 1.00 94.25 90 LYS A C 1
ATOM 672 O O . LYS A 1 90 ? -19.785 20.530 9.595 1.00 94.25 90 LYS A O 1
ATOM 677 N N . GLU A 1 91 ? -19.242 19.470 11.511 1.00 94.38 91 GLU A N 1
ATOM 678 C CA . GLU A 1 91 ? -18.191 18.586 11.009 1.00 94.38 91 GLU A CA 1
ATOM 679 C C . GLU A 1 91 ? -18.440 17.141 11.490 1.00 94.38 91 GLU A C 1
ATOM 681 O O . GLU A 1 91 ? -17.628 16.567 12.229 1.00 94.38 91 GLU A O 1
ATOM 686 N N . PRO A 1 92 ? -19.574 16.530 11.102 1.00 93.50 92 PRO A N 1
ATOM 687 C CA . PRO A 1 92 ? -20.007 15.252 11.659 1.00 93.50 92 PRO A CA 1
ATOM 688 C C . PRO A 1 92 ? -19.008 14.118 11.395 1.00 93.50 92 PRO A C 1
ATOM 690 O O . PRO A 1 92 ? -18.852 13.231 12.229 1.00 93.50 92 PRO A O 1
ATOM 693 N N . GLU A 1 93 ? -18.262 14.160 10.292 1.00 92.50 93 GLU A N 1
ATOM 694 C CA . GLU A 1 93 ? -17.216 13.181 9.994 1.00 92.50 93 GLU A CA 1
ATOM 695 C C . GLU A 1 93 ? -16.073 13.196 11.022 1.00 92.50 93 GLU A C 1
ATOM 697 O O . GLU A 1 93 ? -15.612 12.145 11.467 1.00 92.50 93 GLU A O 1
ATOM 702 N N . LEU A 1 94 ? -15.632 14.380 11.452 1.00 93.06 94 LEU A N 1
ATOM 703 C CA . LEU A 1 94 ? -14.579 14.506 12.464 1.00 93.06 94 LEU A CA 1
ATOM 704 C C . LEU A 1 94 ? -15.087 14.120 13.844 1.00 93.06 94 LEU A C 1
ATOM 706 O O . LEU A 1 94 ? -14.348 13.532 14.635 1.00 93.06 94 LEU A O 1
ATOM 710 N N . THR A 1 95 ? -16.340 14.451 14.143 1.00 94.31 95 THR A N 1
ATOM 711 C CA . THR A 1 95 ? -16.966 14.038 15.396 1.00 94.31 95 THR A CA 1
ATOM 712 C C . THR A 1 95 ? -17.125 12.521 15.442 1.00 94.31 95 THR A C 1
ATOM 714 O O . THR A 1 95 ? -16.816 11.934 16.476 1.00 94.31 95 THR A O 1
ATOM 717 N N . LEU A 1 96 ? -17.437 11.854 14.325 1.00 93.12 96 LEU A N 1
ATOM 718 C CA . LEU A 1 96 ? -17.409 10.392 14.246 1.00 93.12 96 LEU A CA 1
ATOM 719 C C . LEU A 1 96 ? -16.011 9.823 14.548 1.00 93.12 96 LEU A C 1
ATOM 721 O O . LEU A 1 96 ? -15.897 8.923 15.376 1.00 93.12 96 LEU A O 1
ATOM 725 N N . LEU A 1 97 ? -14.942 10.367 13.955 1.00 91.06 97 LEU A N 1
ATOM 726 C CA . LEU A 1 97 ? -13.567 9.910 14.230 1.00 91.06 97 LEU A CA 1
ATOM 727 C C . LEU A 1 97 ? -13.134 10.155 15.684 1.00 91.06 97 LEU A C 1
ATOM 729 O O . LEU A 1 97 ? -12.384 9.367 16.265 1.00 91.06 97 LEU A O 1
ATOM 733 N N . LYS A 1 98 ? -13.616 11.235 16.311 1.00 92.44 98 LYS A N 1
ATOM 734 C CA . LYS A 1 98 ? -13.421 11.481 17.750 1.00 92.44 98 LYS A CA 1
ATOM 735 C C . LYS A 1 98 ? -14.172 10.457 18.598 1.00 92.44 98 LYS A C 1
ATOM 737 O O . LYS A 1 98 ? -13.616 9.985 19.584 1.00 92.44 98 LYS A O 1
ATOM 742 N N . LEU A 1 99 ? -15.406 10.107 18.222 1.00 92.81 99 LEU A N 1
ATOM 743 C CA . LEU A 1 99 ? -16.173 9.061 18.900 1.00 92.81 99 LEU A CA 1
ATOM 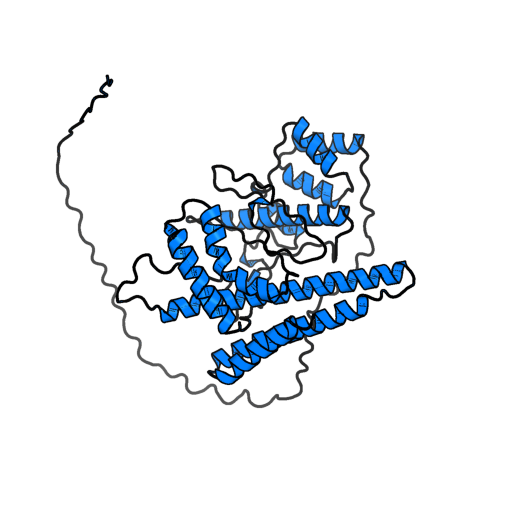744 C C . LEU A 1 99 ? -15.460 7.712 18.793 1.00 92.81 99 LEU A C 1
ATOM 746 O O . LEU A 1 99 ? -15.307 7.046 19.809 1.00 92.81 99 LEU A O 1
ATOM 750 N N . MET A 1 100 ? -14.971 7.351 17.604 1.00 90.75 100 MET A N 1
ATOM 751 C CA . MET A 1 100 ? -14.178 6.137 17.380 1.00 90.75 100 MET A CA 1
ATOM 752 C C . MET A 1 100 ? -12.915 6.120 18.253 1.00 90.75 100 MET A C 1
ATOM 754 O O . MET A 1 100 ? -12.662 5.151 18.958 1.00 90.75 100 MET A O 1
ATOM 758 N N . GLY A 1 101 ? -12.162 7.221 18.305 1.00 88.94 101 GLY A N 1
ATOM 759 C CA . GLY A 1 101 ? -10.957 7.295 19.141 1.00 88.94 101 GLY A CA 1
ATOM 760 C C . GLY A 1 101 ? -11.219 7.239 20.652 1.00 88.94 101 GLY A C 1
ATOM 761 O O . GLY A 1 101 ? -10.322 6.888 21.409 1.00 88.94 101 GLY A O 1
ATOM 762 N N . LYS A 1 102 ? -12.429 7.589 21.106 1.00 91.31 102 LYS A N 1
ATOM 763 C CA . LYS A 1 102 ? -12.771 7.685 22.535 1.00 91.31 102 LYS A CA 1
ATOM 764 C C . LYS A 1 102 ? -13.565 6.490 23.060 1.00 91.31 102 LYS A C 1
ATOM 766 O O . LYS A 1 102 ? -13.516 6.195 24.256 1.00 91.31 102 LYS A O 1
ATOM 771 N N . TYR A 1 103 ? -14.337 5.844 22.194 1.00 93.62 103 TYR A N 1
ATOM 772 C CA . TYR A 1 103 ? -15.353 4.889 22.598 1.00 93.62 103 TYR A CA 1
ATOM 773 C C . TYR A 1 103 ? -15.302 3.585 21.807 1.00 93.62 103 TYR A C 1
ATOM 775 O O . TYR A 1 103 ? -14.929 3.537 20.636 1.00 93.62 103 TYR A O 1
ATOM 783 N N . ASN A 1 104 ? -15.764 2.525 22.462 1.00 90.81 104 ASN A N 1
ATOM 784 C CA . ASN A 1 104 ? -16.055 1.245 21.846 1.00 90.81 104 ASN A CA 1
ATOM 785 C C . ASN A 1 104 ? -17.577 1.137 21.685 1.00 90.81 104 ASN A C 1
ATOM 787 O O . ASN A 1 104 ? -18.328 1.320 22.647 1.00 90.81 104 ASN A O 1
ATOM 791 N N . PHE A 1 105 ? -18.031 0.880 20.462 1.00 92.75 105 PHE A N 1
ATOM 792 C CA . PHE A 1 105 ? -19.438 0.703 20.132 1.00 92.75 105 PHE A CA 1
ATOM 793 C C . PHE A 1 105 ? -19.602 -0.195 18.902 1.00 92.75 105 PHE A C 1
ATOM 795 O O . PHE A 1 105 ? -18.687 -0.369 18.101 1.00 92.75 105 PHE A O 1
ATOM 802 N N . SER A 1 106 ? -20.804 -0.746 18.718 1.00 90.62 106 SER A N 1
ATOM 803 C CA . SER A 1 106 ? -21.120 -1.537 17.526 1.00 90.62 106 SER A CA 1
ATOM 804 C C . SER A 1 106 ? -21.206 -0.641 16.288 1.00 90.62 106 SER A C 1
ATOM 806 O O . SER A 1 106 ? -22.117 0.182 16.164 1.00 90.62 106 SER A O 1
ATOM 808 N N . PHE A 1 107 ? -20.274 -0.829 15.352 1.00 86.50 107 PHE A N 1
ATOM 809 C CA . PHE A 1 107 ? -20.247 -0.078 14.096 1.00 86.50 107 PHE A CA 1
ATOM 810 C C . PHE A 1 107 ? -21.497 -0.309 13.240 1.00 86.50 107 PHE A C 1
ATOM 812 O O . PHE A 1 107 ? -22.039 0.639 12.680 1.00 86.50 107 PHE A O 1
ATOM 819 N N . GLU A 1 108 ? -21.999 -1.545 13.192 1.00 87.12 108 GLU A N 1
ATOM 820 C CA . GLU A 1 108 ? -23.229 -1.881 12.464 1.00 87.12 108 GLU A CA 1
ATOM 821 C C . GLU A 1 108 ? -24.445 -1.146 13.047 1.00 87.12 108 GLU A C 1
ATOM 823 O O . GLU A 1 108 ? -25.217 -0.537 12.307 1.00 87.12 108 GLU A O 1
ATOM 828 N N . LYS A 1 109 ? -24.568 -1.081 14.383 1.00 91.38 109 LYS A N 1
ATOM 829 C CA . LYS A 1 109 ? -25.625 -0.277 15.021 1.00 91.38 109 LYS A CA 1
ATOM 830 C C . LYS A 1 109 ? -25.481 1.211 14.705 1.00 91.38 109 LYS A C 1
ATOM 832 O O . LYS A 1 109 ? -26.484 1.868 14.444 1.00 91.38 109 LYS A O 1
ATOM 837 N N . MET A 1 110 ? -24.257 1.745 14.721 1.00 90.50 110 MET A N 1
ATOM 838 C CA . MET A 1 110 ? -24.005 3.136 14.329 1.00 90.50 110 MET A CA 1
ATOM 839 C C . MET A 1 110 ? -24.462 3.376 12.884 1.00 90.50 110 MET A C 1
ATOM 841 O O . MET A 1 110 ? -25.236 4.297 12.646 1.00 90.50 110 MET A O 1
ATOM 845 N N . LYS A 1 111 ? -24.074 2.519 11.930 1.00 87.19 111 LYS A N 1
ATOM 846 C CA . LYS A 1 111 ? -24.524 2.598 10.528 1.00 87.19 111 LYS A CA 1
ATOM 847 C C . LYS A 1 111 ? -26.048 2.617 10.408 1.00 87.19 111 LYS A C 1
ATOM 849 O O . LYS A 1 111 ? -26.592 3.452 9.683 1.00 87.19 111 LYS A O 1
ATOM 854 N N . ASP A 1 112 ? -26.737 1.746 11.140 1.00 91.12 112 ASP A N 1
ATOM 855 C CA . ASP A 1 112 ? -28.200 1.708 11.158 1.00 91.12 112 ASP A CA 1
ATOM 856 C C . ASP A 1 112 ? -28.814 3.010 11.679 1.00 91.12 112 ASP A C 1
ATOM 858 O O . ASP A 1 112 ? -29.793 3.497 11.109 1.00 91.12 112 ASP A O 1
ATOM 862 N N . LEU A 1 113 ? -28.254 3.586 12.746 1.00 92.19 113 LEU A N 1
ATOM 863 C CA . LEU A 1 113 ? -28.718 4.855 13.306 1.00 92.19 113 LEU A CA 1
ATOM 864 C C . LEU A 1 113 ? -28.476 6.016 12.335 1.00 92.19 113 LEU A C 1
ATOM 866 O O . LEU A 1 113 ? -29.406 6.766 12.052 1.00 92.19 113 LEU A O 1
ATOM 870 N N . LEU A 1 114 ? -27.277 6.111 11.752 1.00 90.25 114 LEU A N 1
ATOM 871 C CA . LEU A 1 114 ? -26.954 7.106 10.723 1.00 90.25 114 LEU A CA 1
ATOM 872 C C . LEU A 1 114 ? -27.951 7.038 9.557 1.00 90.25 114 LEU A C 1
ATOM 874 O O . LEU A 1 114 ? -28.473 8.061 9.117 1.00 90.25 114 LEU A O 1
ATOM 878 N N . LYS A 1 115 ? -28.274 5.824 9.095 1.00 89.62 115 LYS A N 1
ATOM 879 C CA . LYS A 1 115 ? -29.237 5.598 8.012 1.00 89.62 115 LYS A CA 1
ATOM 880 C C . LYS A 1 115 ? -30.662 6.008 8.395 1.00 89.62 115 LYS A C 1
ATOM 882 O O . LYS A 1 115 ? -31.354 6.590 7.561 1.00 89.62 115 LYS A O 1
ATOM 887 N N . ARG A 1 116 ? -31.111 5.721 9.624 1.00 92.38 116 ARG A N 1
ATOM 888 C CA . ARG A 1 116 ? -32.442 6.130 10.124 1.00 92.38 116 ARG A CA 1
ATOM 889 C C . ARG A 1 116 ? -32.587 7.646 10.191 1.00 92.38 116 ARG A C 1
ATOM 891 O O . ARG A 1 116 ? -33.619 8.164 9.780 1.00 92.38 116 ARG A O 1
ATOM 898 N N . GLU A 1 117 ? -31.534 8.336 10.614 1.00 90.88 117 GLU A N 1
ATOM 899 C CA . GLU A 1 117 ? -31.475 9.802 10.660 1.00 90.88 117 GLU A CA 1
ATOM 900 C C . GLU A 1 117 ? -31.189 10.436 9.285 1.00 90.88 117 GLU A C 1
ATOM 902 O O . GLU A 1 117 ? -30.970 11.641 9.178 1.00 90.88 117 GLU A O 1
ATOM 907 N N . ASN A 1 118 ? -31.186 9.634 8.209 1.00 91.25 118 ASN A N 1
ATOM 908 C CA . ASN A 1 118 ? -30.892 10.063 6.842 1.00 91.25 118 ASN A CA 1
ATOM 909 C C . ASN A 1 118 ? -29.546 10.813 6.722 1.00 91.25 118 ASN A C 1
ATOM 911 O O . ASN A 1 118 ? -29.381 11.718 5.899 1.00 91.25 118 ASN A O 1
ATOM 915 N N . MET A 1 119 ? -28.571 10.433 7.552 1.00 88.62 119 MET A N 1
ATOM 916 C CA . MET A 1 119 ? -27.224 10.986 7.539 1.00 88.62 119 MET A CA 1
ATOM 917 C C . MET A 1 119 ? -26.336 10.177 6.607 1.00 88.62 119 MET A C 1
ATOM 919 O O . MET A 1 119 ? -26.023 9.015 6.858 1.00 88.62 119 MET A O 1
ATOM 923 N N . ASN A 1 120 ? -25.894 10.825 5.535 1.00 85.19 120 ASN A N 1
ATOM 924 C CA . ASN A 1 120 ? -24.902 10.270 4.630 1.00 85.19 120 ASN A CA 1
ATOM 925 C C . ASN A 1 120 ? -23.530 10.877 4.947 1.00 85.19 120 ASN A C 1
ATOM 927 O O . ASN A 1 120 ? -23.172 11.915 4.382 1.00 85.19 120 ASN A O 1
ATOM 931 N N . LEU A 1 121 ? -22.812 10.270 5.896 1.00 85.69 121 LEU A N 1
ATOM 932 C CA . LEU A 1 121 ? -21.463 10.700 6.272 1.00 85.69 121 LEU A CA 1
ATOM 933 C C . LEU A 1 121 ? -20.471 10.342 5.167 1.00 85.69 121 LEU A C 1
ATOM 935 O O . LEU A 1 121 ? -20.466 9.211 4.684 1.00 85.69 121 LEU A O 1
ATOM 939 N N . ASN A 1 122 ? -19.627 11.300 4.782 1.00 83.62 122 ASN A N 1
ATOM 940 C CA . ASN A 1 122 ? -18.605 11.077 3.765 1.00 83.62 122 ASN A CA 1
ATOM 941 C C . ASN A 1 122 ? -17.330 11.867 4.096 1.00 83.62 122 ASN A C 1
ATOM 943 O O . ASN A 1 122 ? -17.327 13.102 4.107 1.00 83.62 122 ASN A O 1
ATOM 947 N N . PHE A 1 123 ? -16.225 11.140 4.282 1.00 88.50 123 PHE A N 1
ATOM 948 C CA . PHE A 1 123 ? -14.918 11.699 4.624 1.00 88.50 123 PHE A CA 1
ATOM 949 C C . PHE A 1 123 ? -14.311 12.616 3.552 1.00 88.50 123 PHE A C 1
ATOM 951 O O . PHE A 1 123 ? -13.405 13.381 3.863 1.00 88.50 123 PHE A O 1
ATOM 958 N N . SER A 1 124 ? -14.859 12.670 2.334 1.00 85.94 124 SER A N 1
ATOM 959 C CA . SER A 1 124 ? -14.450 13.611 1.279 1.00 85.94 124 SER A CA 1
ATOM 960 C C . SER A 1 124 ? -14.643 15.089 1.651 1.00 85.94 124 SER A C 1
ATOM 962 O O . SER A 1 124 ? -14.289 15.981 0.879 1.00 85.94 124 SER A O 1
ATOM 964 N N . ARG A 1 125 ? -15.331 15.380 2.761 1.00 89.81 125 ARG A N 1
ATOM 965 C CA . ARG A 1 125 ? -15.512 16.742 3.290 1.00 89.81 125 ARG A CA 1
ATOM 966 C C . ARG A 1 125 ? -14.436 17.136 4.294 1.00 89.81 125 ARG A C 1
ATOM 968 O O . ARG A 1 125 ? -14.298 18.330 4.565 1.00 89.81 125 ARG A O 1
ATOM 975 N N . VAL A 1 126 ? -13.691 16.163 4.815 1.00 92.25 126 VAL A N 1
ATOM 976 C CA . VAL A 1 126 ? -12.610 16.389 5.769 1.00 92.25 126 VAL A CA 1
ATOM 977 C C . VAL A 1 126 ? -11.499 17.181 5.088 1.00 92.25 126 VAL A C 1
ATOM 979 O O . VAL A 1 126 ? -11.105 16.899 3.959 1.00 92.25 126 VAL A O 1
ATOM 982 N N . LYS A 1 127 ? -11.010 18.208 5.777 1.00 94.94 127 LYS A N 1
ATOM 983 C CA . LYS A 1 127 ? -9.927 19.078 5.322 1.00 94.94 127 LYS A CA 1
ATOM 984 C C . LYS A 1 127 ? -8.630 18.703 6.006 1.00 94.94 127 LYS A C 1
ATOM 986 O O . LYS A 1 127 ? -8.617 18.343 7.182 1.00 94.94 127 LYS A O 1
ATOM 991 N N . TYR A 1 128 ? -7.516 18.891 5.305 1.00 94.12 128 TYR A N 1
ATOM 992 C CA . TYR A 1 128 ? -6.192 18.540 5.829 1.00 94.12 128 TYR A CA 1
ATOM 993 C C . TYR A 1 128 ? -5.921 19.162 7.197 1.00 94.12 128 TYR A C 1
ATOM 995 O O . TYR A 1 128 ? -5.565 18.464 8.140 1.00 94.12 128 TYR A O 1
ATOM 1003 N N . LYS A 1 129 ? -6.207 20.461 7.344 1.00 94.94 129 LYS A N 1
ATOM 1004 C CA . LYS A 1 129 ? -5.998 21.200 8.598 1.00 94.94 129 LYS A CA 1
ATOM 1005 C C . LYS A 1 129 ? -6.768 20.637 9.795 1.00 94.94 129 LYS A C 1
ATOM 1007 O O . LYS A 1 129 ? -6.376 20.892 10.928 1.00 94.94 129 LYS A O 1
ATOM 1012 N N . GLN A 1 130 ? -7.869 19.931 9.547 1.00 94.88 130 GLN A N 1
ATOM 1013 C CA . GLN A 1 130 ? -8.709 19.355 10.591 1.00 94.88 130 GLN A CA 1
ATOM 1014 C C . GLN A 1 130 ? -8.204 17.986 11.062 1.00 94.88 130 GLN A C 1
ATOM 1016 O O . GLN A 1 130 ? -8.418 17.628 12.217 1.00 94.88 130 GLN A O 1
ATOM 1021 N N . ILE A 1 131 ? -7.559 17.220 10.174 1.00 94.56 131 ILE A N 1
ATOM 1022 C CA . ILE A 1 131 ? -7.200 15.818 10.423 1.00 94.56 131 ILE A CA 1
ATOM 1023 C C . ILE A 1 131 ? -5.698 15.598 10.618 1.00 94.56 131 ILE A C 1
ATOM 1025 O O . ILE A 1 131 ? -5.310 14.640 11.278 1.00 94.56 131 ILE A O 1
ATOM 1029 N N . SER A 1 132 ? -4.842 16.483 10.096 1.00 92.88 132 SER A N 1
ATOM 1030 C CA . SER A 1 132 ? -3.389 16.272 10.042 1.00 92.88 132 SER A CA 1
ATOM 1031 C C . SER A 1 132 ? -2.777 15.990 11.420 1.00 92.88 132 SER A C 1
ATOM 1033 O O . SER A 1 132 ? -1.926 15.117 11.554 1.00 92.88 132 SER A O 1
ATOM 1035 N N . SER A 1 133 ? -3.252 16.665 12.471 1.00 91.88 133 SER A N 1
ATOM 1036 C CA . SER A 1 133 ? -2.741 16.474 13.833 1.00 91.88 133 SER A CA 1
ATOM 1037 C C . SER A 1 133 ? -2.985 15.069 14.385 1.00 91.88 133 SER A C 1
ATOM 1039 O O . SER A 1 133 ? -2.230 14.636 15.252 1.00 91.88 133 SER A O 1
ATOM 1041 N N . ARG A 1 134 ? -3.986 14.336 13.876 1.00 89.31 134 ARG A N 1
ATOM 1042 C CA . ARG A 1 134 ? -4.253 12.946 14.282 1.00 89.31 134 ARG A CA 1
ATOM 1043 C C . ARG A 1 134 ? -3.162 11.983 13.834 1.00 89.31 134 ARG A C 1
ATOM 1045 O O . ARG A 1 134 ? -2.975 10.965 14.481 1.00 89.31 134 ARG A O 1
ATOM 1052 N N . VAL A 1 135 ? -2.447 12.320 12.761 1.00 88.94 135 VAL A N 1
ATOM 1053 C CA . VAL A 1 135 ? -1.342 11.519 12.214 1.00 88.94 135 VAL A CA 1
ATOM 1054 C C . VAL A 1 135 ? 0.032 12.145 12.465 1.00 88.94 135 VAL A C 1
ATOM 1056 O O . VAL A 1 135 ? 0.987 11.891 11.735 1.00 88.94 135 VAL A O 1
ATOM 1059 N N . GLY A 1 136 ? 0.132 13.041 13.454 1.00 89.75 136 GLY A N 1
ATOM 1060 C CA . GLY A 1 136 ? 1.380 13.742 13.779 1.00 89.75 136 GLY A CA 1
ATOM 1061 C C . GLY A 1 136 ? 1.820 14.787 12.743 1.00 89.75 136 GLY A C 1
ATOM 1062 O O . GLY A 1 136 ? 2.934 15.303 12.826 1.00 89.75 136 GLY A O 1
ATOM 1063 N N . LEU A 1 137 ? 0.964 15.138 11.779 1.00 91.44 137 LEU A N 1
ATOM 1064 C CA . LEU A 1 137 ? 1.258 16.135 10.752 1.00 91.44 137 LEU A CA 1
ATOM 1065 C C . LEU A 1 137 ? 0.852 17.548 11.187 1.00 91.44 137 LEU A C 1
ATOM 1067 O O . LEU A 1 137 ? -0.174 17.775 11.835 1.00 91.44 137 LEU A O 1
ATOM 1071 N N . LEU A 1 138 ? 1.638 18.538 10.759 1.00 89.75 138 LEU A N 1
ATOM 1072 C CA . LEU A 1 138 ? 1.403 19.943 11.086 1.00 89.75 138 LEU A CA 1
ATOM 1073 C C . LEU A 1 138 ? 0.427 20.593 10.084 1.00 89.75 138 LEU A C 1
ATOM 1075 O O . LEU A 1 138 ? 0.761 20.669 8.898 1.00 89.75 138 LEU A O 1
ATOM 1079 N N . PRO A 1 139 ? -0.721 21.144 10.535 1.00 89.88 139 PRO A N 1
ATOM 1080 C CA . PRO A 1 139 ? -1.730 21.759 9.662 1.00 89.88 139 PRO A CA 1
ATOM 1081 C C . PRO A 1 139 ? -1.212 22.883 8.753 1.00 89.88 139 PRO A C 1
ATOM 1083 O O . PRO A 1 139 ? -1.854 23.221 7.762 1.00 89.88 139 PRO A O 1
ATOM 1086 N N . GLN A 1 140 ? -0.098 23.521 9.128 1.00 89.75 140 GLN A N 1
ATOM 1087 C CA . GLN A 1 140 ? 0.452 24.705 8.463 1.00 89.75 140 GLN A CA 1
ATOM 1088 C C . GLN A 1 140 ? 1.560 24.391 7.454 1.00 89.75 140 GLN A C 1
ATOM 1090 O O . GLN A 1 140 ? 1.949 25.285 6.711 1.00 89.75 140 GLN A O 1
ATOM 1095 N N . LYS A 1 141 ? 2.116 23.173 7.459 1.00 82.06 141 LYS A N 1
ATOM 1096 C CA . LYS A 1 141 ? 3.296 22.839 6.646 1.00 82.06 141 LYS A CA 1
ATOM 1097 C C . LYS A 1 141 ? 2.961 22.231 5.276 1.00 82.06 141 LYS A C 1
ATOM 1099 O O . LYS A 1 141 ? 3.877 21.807 4.578 1.00 82.06 141 LYS A O 1
ATOM 1104 N N . ASP A 1 142 ? 1.683 22.200 4.892 1.00 86.81 142 ASP A N 1
ATOM 1105 C CA . ASP A 1 142 ? 1.188 21.585 3.653 1.00 86.81 142 ASP A CA 1
ATOM 1106 C C . ASP A 1 142 ? 1.849 20.210 3.384 1.00 86.81 142 ASP A C 1
ATOM 1108 O O . ASP A 1 142 ? 2.141 19.462 4.322 1.00 86.81 142 ASP A O 1
ATOM 1112 N N . VAL A 1 143 ? 2.072 19.853 2.114 1.00 84.81 143 VAL A N 1
ATOM 1113 C CA . VAL A 1 143 ? 2.678 18.571 1.700 1.00 84.81 143 VAL A CA 1
ATOM 1114 C C . VAL A 1 143 ? 4.159 18.485 2.089 1.00 84.81 143 VAL A C 1
ATOM 1116 O O . VAL A 1 143 ? 4.682 17.394 2.307 1.00 84.81 143 VAL A O 1
ATOM 1119 N N . ASP A 1 144 ? 4.845 19.621 2.211 1.00 86.31 144 ASP A N 1
ATOM 1120 C CA . ASP A 1 144 ? 6.271 19.667 2.556 1.00 86.31 144 ASP A CA 1
ATOM 1121 C C . ASP A 1 144 ? 6.539 19.342 4.030 1.00 86.31 144 ASP A C 1
ATOM 1123 O O . ASP A 1 144 ? 7.654 18.979 4.398 1.00 86.31 144 ASP A O 1
ATOM 1127 N N . GLY A 1 145 ? 5.510 19.428 4.876 1.00 86.69 145 GLY A N 1
ATOM 1128 C CA . GLY A 1 145 ? 5.556 18.996 6.268 1.00 86.69 145 GLY A CA 1
ATOM 1129 C C . GLY A 1 145 ? 5.426 17.494 6.477 1.00 86.69 145 GLY A C 1
ATOM 1130 O O . GLY A 1 145 ? 5.569 17.049 7.615 1.00 86.69 145 GLY A O 1
ATOM 1131 N N . ILE A 1 146 ? 5.123 16.732 5.426 1.00 89.12 146 ILE A N 1
ATOM 1132 C CA . ILE A 1 146 ? 4.916 15.291 5.520 1.00 89.12 146 ILE A CA 1
ATOM 1133 C C . ILE A 1 146 ? 6.271 14.591 5.529 1.00 89.12 146 ILE A C 1
ATOM 1135 O O . ILE A 1 146 ? 7.099 14.798 4.639 1.00 89.12 146 ILE A O 1
ATOM 1139 N N . GLN A 1 147 ? 6.491 13.755 6.545 1.00 90.06 147 GLN A N 1
ATOM 1140 C CA . GLN A 1 147 ? 7.721 12.985 6.660 1.00 90.06 147 GLN A CA 1
ATOM 1141 C C . GLN A 1 147 ? 7.869 12.053 5.459 1.00 90.06 147 GLN A C 1
ATOM 1143 O O . GLN A 1 147 ? 6.905 11.447 4.988 1.00 90.06 147 GLN A O 1
ATOM 1148 N N . THR A 1 148 ? 9.092 11.930 4.959 1.00 89.94 148 THR A N 1
ATOM 1149 C CA . THR A 1 148 ? 9.386 11.023 3.857 1.00 89.94 148 THR A CA 1
ATOM 1150 C C . THR A 1 148 ? 10.043 9.744 4.338 1.00 89.94 148 THR A C 1
ATOM 1152 O O . THR A 1 148 ? 10.792 9.770 5.314 1.00 89.94 148 THR A O 1
ATOM 1155 N N . PHE A 1 149 ? 9.827 8.656 3.608 1.00 90.06 149 PHE A N 1
ATOM 1156 C CA . PHE A 1 149 ? 10.634 7.443 3.723 1.00 90.06 149 PHE A CA 1
ATOM 1157 C C . PHE A 1 149 ? 11.390 7.194 2.419 1.00 90.06 149 PHE A C 1
ATOM 1159 O O . PHE A 1 149 ? 10.973 7.654 1.352 1.00 90.06 149 PHE A O 1
ATOM 1166 N N . GLU A 1 150 ? 12.517 6.494 2.508 1.00 92.06 150 GLU A N 1
ATOM 1167 C CA . GLU A 1 150 ? 13.332 6.198 1.335 1.00 92.06 150 GLU A CA 1
ATOM 1168 C C . GLU A 1 150 ? 12.650 5.155 0.441 1.00 92.06 150 GLU A C 1
ATOM 1170 O O . GLU A 1 150 ? 12.208 4.088 0.886 1.00 92.06 150 GLU A O 1
ATOM 1175 N N . MET A 1 151 ? 12.549 5.499 -0.839 1.00 93.62 151 MET A N 1
ATOM 1176 C CA . MET A 1 151 ? 12.086 4.622 -1.901 1.00 93.62 151 MET A CA 1
ATOM 1177 C C . MET A 1 151 ? 13.281 4.125 -2.697 1.00 93.62 151 MET A C 1
ATOM 1179 O O . MET A 1 151 ? 14.097 4.917 -3.176 1.00 93.62 151 MET A O 1
ATOM 1183 N N . HIS A 1 152 ? 13.315 2.816 -2.914 1.00 94.94 152 HIS A N 1
ATOM 1184 C CA . HIS A 1 152 ? 14.283 2.175 -3.789 1.00 94.94 152 HIS A CA 1
ATOM 1185 C C . HIS A 1 152 ? 13.571 1.579 -5.001 1.00 94.94 152 HIS A C 1
ATOM 1187 O O . HIS A 1 152 ? 12.358 1.356 -5.000 1.00 94.94 152 HIS A O 1
ATOM 1193 N N . TYR A 1 153 ? 14.348 1.307 -6.042 1.00 95.56 153 TYR A N 1
ATOM 1194 C CA . TYR A 1 153 ? 13.929 0.399 -7.097 1.00 95.56 153 TYR A CA 1
ATOM 1195 C C . TYR A 1 153 ? 14.365 -1.004 -6.677 1.00 95.56 153 TYR A C 1
ATOM 1197 O O . TYR A 1 153 ? 15.544 -1.231 -6.421 1.00 95.56 153 TYR A O 1
ATOM 1205 N N . ALA A 1 154 ? 13.414 -1.928 -6.553 1.00 97.25 154 ALA A N 1
ATOM 1206 C CA . ALA A 1 154 ? 13.705 -3.331 -6.293 1.00 97.25 154 ALA A CA 1
ATOM 1207 C C . ALA A 1 154 ? 13.706 -4.066 -7.631 1.00 97.25 154 ALA A C 1
ATOM 1209 O O . ALA A 1 154 ? 12.710 -4.049 -8.357 1.00 97.25 154 ALA A O 1
ATOM 1210 N N . ARG A 1 155 ? 14.833 -4.684 -7.984 1.00 97.94 155 ARG A N 1
ATOM 1211 C CA . ARG A 1 155 ? 15.014 -5.334 -9.276 1.00 97.94 155 ARG A CA 1
ATOM 1212 C C . ARG A 1 155 ? 14.003 -6.455 -9.473 1.00 97.94 155 ARG A C 1
ATOM 1214 O O . ARG A 1 155 ? 13.993 -7.431 -8.730 1.00 97.94 155 ARG A O 1
ATOM 1221 N N . LEU A 1 156 ? 13.194 -6.318 -10.517 1.00 97.31 156 LEU A N 1
ATOM 1222 C CA . LEU A 1 156 ? 12.231 -7.329 -10.928 1.00 97.31 156 LEU A CA 1
ATOM 1223 C C . LEU A 1 156 ? 12.879 -8.312 -11.906 1.00 97.31 156 LEU A C 1
ATOM 1225 O O . LEU A 1 156 ? 13.623 -7.896 -12.807 1.00 97.31 156 LEU A O 1
ATOM 1229 N N . LEU A 1 157 ? 12.544 -9.595 -11.749 1.00 97.56 157 LEU A N 1
ATOM 1230 C CA . LEU A 1 157 ? 12.933 -10.664 -12.665 1.00 97.56 157 LEU A CA 1
ATOM 1231 C C . LEU A 1 157 ? 12.526 -10.310 -14.104 1.00 97.56 157 LEU A C 1
ATOM 1233 O O . LEU A 1 157 ? 11.405 -9.844 -14.349 1.00 97.56 157 LEU A O 1
ATOM 1237 N N . LYS A 1 158 ? 13.432 -10.515 -15.067 1.00 97.50 158 LYS A N 1
ATOM 1238 C CA . LYS A 1 158 ? 13.194 -10.124 -16.460 1.00 97.50 158 LYS A CA 1
ATOM 1239 C C . LYS A 1 158 ? 11.976 -10.826 -17.048 1.00 97.50 158 LYS A C 1
ATOM 1241 O O . LYS A 1 158 ? 11.189 -10.177 -17.733 1.00 97.50 158 LYS A O 1
ATOM 1246 N N . GLU A 1 159 ? 11.801 -12.114 -16.779 1.00 97.81 159 GLU A N 1
ATOM 1247 C CA . GLU A 1 159 ? 10.676 -12.903 -17.282 1.00 97.81 159 GLU A CA 1
ATOM 1248 C C . GLU A 1 159 ? 9.338 -12.353 -16.771 1.00 97.81 159 GLU A C 1
ATOM 1250 O O . GLU A 1 159 ? 8.384 -12.244 -17.541 1.00 97.81 159 GLU A O 1
ATOM 1255 N N . THR A 1 160 ? 9.276 -11.940 -15.502 1.00 97.25 160 THR A N 1
ATOM 1256 C CA . THR A 1 160 ? 8.093 -11.283 -14.927 1.00 97.25 160 THR A CA 1
ATOM 1257 C C . THR A 1 160 ? 7.832 -9.941 -15.603 1.00 97.25 160 THR A C 1
ATOM 1259 O O . THR A 1 160 ? 6.698 -9.647 -15.971 1.00 97.25 160 THR A O 1
ATOM 1262 N N . PHE A 1 161 ? 8.875 -9.137 -15.828 1.00 97.50 161 PHE A N 1
ATOM 1263 C CA . PHE A 1 161 ? 8.728 -7.848 -16.503 1.00 97.50 161 PHE A CA 1
ATOM 1264 C C . PHE A 1 161 ? 8.241 -7.984 -17.953 1.00 97.50 161 PHE A C 1
ATOM 1266 O O . PHE A 1 161 ? 7.400 -7.204 -18.388 1.00 97.50 161 PHE A O 1
ATOM 1273 N N . VAL A 1 162 ? 8.723 -8.985 -18.695 1.00 97.56 162 VAL A N 1
ATOM 1274 C CA . VAL A 1 162 ? 8.245 -9.261 -20.060 1.00 97.56 162 VAL A CA 1
ATOM 1275 C C . VAL A 1 162 ? 6.746 -9.563 -20.057 1.00 97.56 162 VAL A C 1
ATOM 1277 O O . VAL A 1 162 ? 6.015 -8.957 -20.833 1.00 97.56 162 VAL A O 1
ATOM 1280 N N . LYS A 1 163 ? 6.267 -10.396 -19.124 1.00 97.75 163 LYS A N 1
ATOM 1281 C CA . LYS A 1 163 ? 4.828 -10.676 -18.983 1.00 97.75 163 LYS A CA 1
ATOM 1282 C C . LYS A 1 163 ? 4.011 -9.422 -18.666 1.00 97.75 163 LYS A C 1
ATOM 1284 O O . LYS A 1 163 ? 2.913 -9.276 -19.181 1.00 97.75 163 LYS A O 1
ATOM 1289 N N . ILE A 1 164 ? 4.544 -8.503 -17.856 1.00 95.56 164 ILE A N 1
ATOM 1290 C CA . ILE A 1 164 ? 3.884 -7.214 -17.586 1.00 95.56 164 ILE A CA 1
ATOM 1291 C C . ILE A 1 164 ? 3.740 -6.394 -18.872 1.00 95.56 164 ILE A C 1
ATOM 1293 O O . ILE A 1 164 ? 2.693 -5.797 -19.100 1.00 95.56 164 ILE A O 1
ATOM 1297 N N . ILE A 1 165 ? 4.769 -6.361 -19.723 1.00 95.44 165 ILE A N 1
ATOM 1298 C CA . ILE A 1 165 ? 4.692 -5.668 -21.016 1.00 95.44 165 ILE A CA 1
ATOM 1299 C C . ILE A 1 165 ? 3.639 -6.315 -21.921 1.00 95.44 165 ILE A C 1
ATOM 1301 O O . ILE A 1 165 ? 2.844 -5.592 -22.522 1.00 95.44 165 ILE A O 1
ATOM 1305 N N . ASP A 1 166 ? 3.593 -7.648 -21.973 1.00 95.69 166 ASP A N 1
ATOM 1306 C CA . ASP A 1 166 ? 2.576 -8.383 -22.732 1.00 95.69 166 ASP A CA 1
ATOM 1307 C C . ASP A 1 166 ? 1.158 -8.078 -22.213 1.00 95.69 166 ASP A C 1
ATOM 1309 O O . ASP A 1 166 ? 0.243 -7.835 -23.004 1.00 95.69 166 ASP A O 1
ATOM 1313 N N . ASP A 1 167 ? 0.977 -8.014 -20.890 1.00 94.44 167 ASP A N 1
ATOM 1314 C CA . ASP A 1 167 ? -0.294 -7.648 -20.259 1.00 94.44 167 ASP A CA 1
ATOM 1315 C C . ASP A 1 167 ? -0.684 -6.194 -20.576 1.00 94.44 167 ASP A C 1
ATOM 1317 O O . ASP A 1 167 ? -1.838 -5.930 -20.917 1.00 94.44 167 ASP A O 1
ATOM 1321 N N . ILE A 1 168 ? 0.253 -5.238 -20.517 1.00 91.88 168 ILE A N 1
ATOM 1322 C CA . ILE A 1 168 ? -0.005 -3.830 -20.870 1.00 91.88 168 ILE A CA 1
ATOM 1323 C C . ILE A 1 168 ? -0.429 -3.715 -22.339 1.00 91.88 168 ILE A C 1
ATOM 1325 O O . ILE A 1 168 ? -1.389 -3.006 -22.638 1.00 91.88 168 ILE A O 1
ATOM 1329 N N . ASP A 1 169 ? 0.240 -4.420 -23.255 1.00 92.00 169 ASP A N 1
ATOM 1330 C CA . ASP A 1 169 ? -0.125 -4.439 -24.676 1.00 92.00 169 ASP A CA 1
ATOM 1331 C C . ASP A 1 169 ? -1.520 -5.050 -24.892 1.00 92.00 169 ASP A C 1
ATOM 1333 O O . ASP A 1 169 ? -2.364 -4.470 -25.585 1.00 92.00 169 ASP A O 1
ATOM 1337 N N . LEU A 1 170 ? -1.811 -6.183 -24.246 1.00 92.81 170 LEU A N 1
ATOM 1338 C CA . LEU A 1 170 ? -3.118 -6.835 -24.308 1.00 92.81 170 LEU A CA 1
ATOM 1339 C C . LEU A 1 170 ? -4.236 -5.920 -23.786 1.00 92.81 170 LEU A C 1
ATOM 1341 O O . LEU A 1 170 ? -5.243 -5.709 -24.472 1.00 92.81 170 LEU A O 1
ATOM 1345 N N . LEU A 1 171 ? -4.067 -5.352 -22.590 1.00 89.69 171 LEU A N 1
ATOM 1346 C CA . LEU A 1 171 ? -5.070 -4.480 -21.979 1.00 89.69 171 LEU A CA 1
ATOM 1347 C C . LEU A 1 171 ? -5.167 -3.132 -22.699 1.00 89.69 171 LEU A C 1
ATOM 1349 O O . LEU A 1 171 ? -6.262 -2.580 -22.800 1.00 89.69 171 LEU A O 1
ATOM 1353 N N . GLY A 1 172 ? -4.070 -2.630 -23.263 1.00 89.50 172 GLY A N 1
ATOM 1354 C CA . GLY A 1 172 ? -4.056 -1.452 -24.126 1.00 89.50 172 GLY A CA 1
ATOM 1355 C C . GLY A 1 172 ? -4.880 -1.659 -25.399 1.00 89.50 172 GLY A C 1
ATOM 1356 O O . GLY A 1 172 ? -5.649 -0.777 -25.784 1.00 89.50 172 GLY A O 1
ATOM 1357 N N . LYS A 1 173 ? -4.816 -2.846 -26.019 1.00 90.06 173 LYS A N 1
ATOM 1358 C CA . LYS A 1 173 ? -5.689 -3.217 -27.151 1.00 90.06 173 LYS A CA 1
ATOM 1359 C C . LYS A 1 173 ? -7.157 -3.340 -26.742 1.00 90.06 173 LYS A C 1
ATOM 1361 O O . LYS A 1 173 ? -8.035 -2.978 -27.523 1.00 90.06 173 LYS A O 1
ATOM 1366 N N . GLN A 1 174 ? -7.429 -3.840 -25.537 1.00 90.94 174 GLN A N 1
ATOM 1367 C CA . GLN A 1 174 ? -8.790 -4.061 -25.046 1.00 90.94 174 GLN A CA 1
ATOM 1368 C C . GLN A 1 174 ? -9.492 -2.769 -24.599 1.00 90.94 174 GLN A C 1
ATOM 1370 O O . GLN A 1 174 ? -10.665 -2.568 -24.913 1.00 90.94 174 GLN A O 1
ATOM 1375 N N . TYR A 1 175 ? -8.796 -1.910 -23.853 1.00 87.75 175 TYR A N 1
ATOM 1376 C CA . TYR A 1 175 ? -9.373 -0.724 -23.210 1.00 87.75 175 TYR A CA 1
ATOM 1377 C C . TYR A 1 175 ? -8.965 0.598 -23.879 1.00 87.75 175 TYR A C 1
ATOM 1379 O O . TYR A 1 175 ? -9.537 1.643 -23.565 1.00 87.75 175 TYR A O 1
ATOM 1387 N N . GLY A 1 176 ? -8.019 0.566 -24.822 1.00 87.69 176 GLY A N 1
ATOM 1388 C CA . GLY A 1 176 ? -7.400 1.757 -25.398 1.00 87.69 176 GLY A CA 1
ATOM 1389 C C . GLY A 1 176 ? -6.385 2.404 -24.452 1.00 87.69 176 GLY A C 1
ATOM 1390 O O . GLY A 1 176 ? -6.190 1.954 -23.323 1.00 87.69 176 GLY A O 1
ATOM 1391 N N . THR A 1 177 ? -5.754 3.489 -24.910 1.00 82.94 177 THR A N 1
ATOM 1392 C CA . THR A 1 177 ? -4.871 4.317 -24.071 1.00 82.94 177 THR A CA 1
ATOM 1393 C C . THR A 1 177 ? -5.643 4.913 -22.894 1.00 82.94 177 THR A C 1
ATOM 1395 O O . THR A 1 177 ? -6.852 5.141 -22.992 1.00 82.94 177 THR A O 1
ATOM 1398 N N . THR A 1 178 ? -4.962 5.198 -21.787 1.00 77.44 178 THR A N 1
ATOM 1399 C CA . THR A 1 178 ? -5.574 5.747 -20.568 1.00 77.44 178 THR A CA 1
ATOM 1400 C C . THR A 1 178 ? -6.300 7.080 -20.823 1.00 77.44 178 THR A C 1
ATOM 1402 O O . THR A 1 178 ? -7.361 7.332 -20.248 1.00 77.44 178 THR A O 1
ATOM 1405 N N . GLU A 1 179 ? -5.837 7.866 -21.805 1.00 78.50 179 GLU A N 1
ATOM 1406 C CA . GLU A 1 179 ? -6.522 9.067 -22.319 1.00 78.50 179 GLU A CA 1
ATOM 1407 C C . GLU A 1 179 ? -7.927 8.801 -22.890 1.00 78.50 179 GLU A C 1
ATOM 1409 O O . GLU A 1 179 ? -8.810 9.656 -22.806 1.00 78.50 179 GLU A O 1
ATOM 1414 N N . LYS A 1 180 ? -8.144 7.625 -23.491 1.00 82.38 180 LYS A N 1
ATOM 1415 C CA . LYS A 1 180 ? -9.424 7.218 -24.098 1.00 82.38 180 LYS A CA 1
ATOM 1416 C C . LYS A 1 180 ? -10.351 6.528 -23.095 1.00 82.38 180 LYS A C 1
ATOM 1418 O O . LYS A 1 180 ? -11.534 6.328 -23.382 1.00 82.38 180 LYS A O 1
ATOM 1423 N N . GLN A 1 181 ? -9.838 6.170 -21.921 1.00 83.25 181 GLN A N 1
ATOM 1424 C CA . GLN A 1 181 ? -10.595 5.503 -20.871 1.00 83.25 181 GLN A CA 1
ATOM 1425 C C . GLN A 1 181 ? -11.405 6.539 -20.079 1.00 83.25 181 GLN A C 1
ATOM 1427 O O . GLN A 1 181 ? -10.917 7.179 -19.148 1.00 83.25 181 GLN A O 1
ATOM 1432 N N . ASN A 1 182 ? -12.676 6.698 -20.463 1.00 80.44 182 ASN A N 1
ATOM 1433 C CA . ASN A 1 182 ? -13.621 7.623 -19.820 1.00 80.44 182 ASN A CA 1
ATOM 1434 C C . ASN A 1 182 ? -14.278 7.055 -18.547 1.00 80.44 182 ASN A C 1
ATOM 1436 O O . ASN A 1 182 ? -15.008 7.772 -17.861 1.00 80.44 182 ASN A O 1
ATOM 1440 N N . ASN A 1 183 ? -14.057 5.771 -18.258 1.00 80.88 183 ASN A N 1
ATOM 1441 C CA . ASN A 1 183 ? -14.568 5.075 -17.082 1.00 80.88 183 ASN A CA 1
A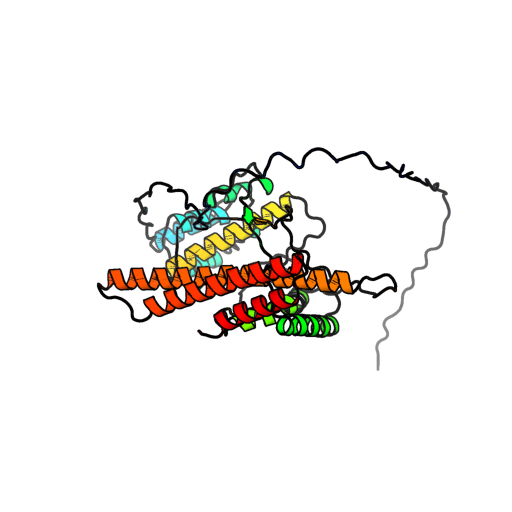TOM 1442 C C . ASN A 1 183 ? -13.398 4.643 -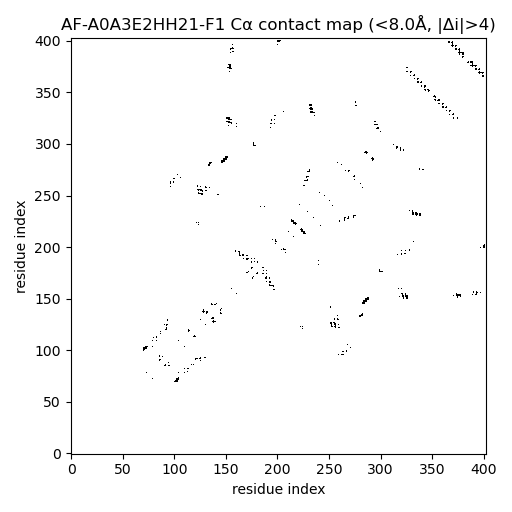16.188 1.00 80.88 183 ASN A C 1
ATOM 1444 O O . ASN A 1 183 ? -12.416 4.091 -16.678 1.00 80.88 183 ASN A O 1
ATOM 1448 N N . GLU A 1 184 ? -13.556 4.868 -14.889 1.00 74.00 184 GLU A N 1
ATOM 1449 C CA . GLU A 1 184 ? -12.619 4.522 -13.816 1.00 74.00 184 GLU A CA 1
ATOM 1450 C C . GLU A 1 184 ? -12.344 3.017 -13.769 1.00 74.00 184 GLU A C 1
ATOM 1452 O O . GLU A 1 184 ? -11.193 2.601 -13.749 1.00 74.00 184 GLU A O 1
ATOM 1457 N N . GLU A 1 185 ? -13.376 2.186 -13.931 1.00 77.19 185 GLU A N 1
ATOM 1458 C CA . GLU A 1 185 ? -13.215 0.728 -13.948 1.00 77.19 185 GLU A CA 1
ATOM 1459 C C . GLU A 1 185 ? -12.312 0.252 -15.100 1.00 77.19 185 GLU A C 1
ATOM 1461 O O . GLU A 1 185 ? -11.474 -0.630 -14.920 1.00 77.19 185 GLU A O 1
ATOM 1466 N N . ALA A 1 186 ? -12.451 0.838 -16.296 1.00 81.38 186 ALA A N 1
ATOM 1467 C CA . ALA A 1 186 ? -11.593 0.493 -17.431 1.00 81.38 186 ALA A CA 1
ATOM 1468 C C . ALA A 1 186 ? -10.130 0.867 -17.148 1.00 81.38 186 ALA A C 1
ATOM 1470 O O . ALA A 1 186 ? -9.221 0.114 -17.501 1.00 81.38 186 ALA A O 1
ATOM 1471 N N . ARG A 1 187 ? -9.917 1.992 -16.457 1.00 81.62 187 ARG A N 1
ATOM 1472 C CA . ARG A 1 187 ? -8.593 2.454 -16.047 1.00 81.62 187 ARG A CA 1
ATOM 1473 C C . ARG A 1 187 ? -7.977 1.597 -14.959 1.00 81.62 187 ARG A C 1
ATOM 1475 O O . ARG A 1 187 ? -6.826 1.198 -15.103 1.00 81.62 187 ARG A O 1
ATOM 1482 N N . ALA A 1 188 ? -8.734 1.256 -13.925 1.00 80.56 188 ALA A N 1
ATOM 1483 C CA . ALA A 1 188 ? -8.295 0.341 -12.881 1.00 80.56 188 ALA A CA 1
ATOM 1484 C C . ALA A 1 188 ? -7.888 -1.017 -13.476 1.00 80.56 188 ALA A C 1
ATOM 1486 O O . ALA A 1 188 ? -6.814 -1.540 -13.174 1.00 80.56 188 ALA A O 1
ATOM 1487 N N . ARG A 1 189 ? -8.698 -1.559 -14.399 1.00 83.25 189 ARG A N 1
ATOM 1488 C CA . ARG A 1 189 ? -8.372 -2.804 -15.107 1.00 83.25 189 ARG A CA 1
ATOM 1489 C C . ARG A 1 189 ? -7.101 -2.675 -15.937 1.00 83.25 189 ARG A C 1
ATOM 1491 O O . ARG A 1 189 ? -6.252 -3.549 -15.828 1.00 83.25 189 ARG A O 1
ATOM 1498 N N . TYR A 1 190 ? -6.930 -1.599 -16.703 1.00 86.62 190 TYR A N 1
ATOM 1499 C CA . TYR A 1 190 ? -5.693 -1.347 -17.448 1.00 86.62 190 TYR A CA 1
ATOM 1500 C C . TYR A 1 190 ? -4.466 -1.263 -16.526 1.00 86.62 190 TYR A C 1
ATOM 1502 O O . TYR A 1 190 ? -3.477 -1.959 -16.748 1.00 86.62 190 TYR A O 1
ATOM 1510 N N . LEU A 1 191 ? -4.550 -0.480 -15.445 1.00 86.12 191 LEU A N 1
ATOM 1511 C CA . LEU A 1 191 ? -3.463 -0.327 -14.476 1.00 86.12 191 LEU A CA 1
ATOM 1512 C C . LEU A 1 191 ? -3.104 -1.643 -13.775 1.00 86.12 191 LEU A C 1
ATOM 1514 O O . LEU A 1 191 ? -1.951 -1.817 -13.383 1.00 86.12 191 LEU A O 1
ATOM 1518 N N . SER A 1 192 ? -4.038 -2.594 -13.671 1.00 87.19 192 SER A N 1
ATOM 1519 C CA . SER A 1 192 ? -3.762 -3.905 -13.072 1.00 87.19 192 SER A CA 1
ATOM 1520 C C . SER A 1 192 ? -2.658 -4.694 -13.786 1.00 87.19 192 SER A C 1
ATOM 1522 O O . SER A 1 192 ? -1.958 -5.469 -13.133 1.00 87.19 192 SER A O 1
ATOM 1524 N N . ALA A 1 193 ? -2.408 -4.440 -15.079 1.00 90.62 193 ALA A N 1
ATOM 1525 C CA . ALA A 1 193 ? -1.289 -5.056 -15.800 1.00 90.62 193 ALA A CA 1
ATOM 1526 C C . ALA A 1 193 ? 0.075 -4.754 -15.156 1.00 90.62 193 ALA A C 1
ATOM 1528 O O . ALA A 1 193 ? 0.954 -5.611 -15.153 1.00 90.62 193 ALA A O 1
ATOM 1529 N N . TYR A 1 194 ? 0.247 -3.576 -14.546 1.00 89.81 194 TYR A N 1
ATOM 1530 C CA . TYR A 1 194 ? 1.524 -3.164 -13.953 1.00 89.81 194 TYR A CA 1
ATOM 1531 C C . TYR A 1 194 ? 1.910 -3.973 -12.715 1.00 89.81 194 TYR A C 1
ATOM 1533 O O . TYR A 1 194 ? 3.093 -4.026 -12.374 1.00 89.81 194 TYR A O 1
ATOM 1541 N N . PHE A 1 195 ? 0.934 -4.561 -12.018 1.00 88.06 195 PHE A N 1
ATOM 1542 C CA . PHE A 1 195 ? 1.171 -5.184 -10.718 1.00 88.06 195 PHE A CA 1
ATOM 1543 C C . PHE A 1 195 ? 0.613 -6.599 -10.561 1.00 88.06 195 PHE A C 1
ATOM 1545 O O . PHE A 1 195 ? 1.068 -7.285 -9.656 1.00 88.06 195 PHE A O 1
ATOM 1552 N N . ASN A 1 196 ? -0.285 -7.099 -11.418 1.00 89.44 196 ASN A N 1
ATOM 1553 C CA . ASN A 1 196 ? -0.823 -8.463 -11.279 1.00 89.44 196 ASN A CA 1
ATOM 1554 C C . ASN A 1 196 ? 0.277 -9.536 -11.291 1.00 89.44 196 ASN A C 1
ATOM 1556 O O . ASN A 1 196 ? 0.282 -10.420 -10.436 1.00 89.44 196 ASN A O 1
ATOM 1560 N N . GLN A 1 197 ? 1.240 -9.427 -12.211 1.00 94.25 197 GLN A N 1
ATOM 1561 C CA . GLN A 1 197 ? 2.378 -10.351 -12.267 1.00 94.25 197 GLN A CA 1
ATOM 1562 C C . GLN A 1 197 ? 3.273 -10.233 -11.026 1.00 94.25 197 GLN A C 1
ATOM 1564 O O . GLN A 1 197 ? 3.779 -11.239 -10.542 1.00 94.25 197 GLN A O 1
ATOM 1569 N N . ILE A 1 198 ? 3.431 -9.020 -10.483 1.00 92.88 198 ILE A N 1
ATOM 1570 C CA . ILE A 1 198 ? 4.203 -8.772 -9.257 1.00 92.88 198 ILE A CA 1
ATOM 1571 C C . ILE A 1 198 ? 3.501 -9.411 -8.056 1.00 92.88 198 ILE A C 1
ATOM 1573 O O . ILE A 1 198 ? 4.131 -10.125 -7.287 1.00 92.88 198 ILE A O 1
ATOM 1577 N N . VAL A 1 199 ? 2.189 -9.206 -7.916 1.00 88.94 199 VAL A N 1
ATOM 1578 C CA . VAL A 1 199 ? 1.366 -9.815 -6.859 1.00 88.94 199 VAL A CA 1
ATOM 1579 C C . VAL A 1 199 ? 1.432 -11.342 -6.930 1.00 88.94 199 VAL A C 1
ATOM 1581 O O . VAL A 1 199 ? 1.555 -11.997 -5.897 1.00 88.94 199 VAL A O 1
ATOM 1584 N N . GLY A 1 200 ? 1.426 -11.909 -8.141 1.00 88.94 200 GLY A N 1
ATOM 1585 C CA . GLY A 1 200 ? 1.571 -13.348 -8.365 1.00 88.94 200 GLY A CA 1
ATOM 1586 C C . GLY A 1 200 ? 2.856 -13.951 -7.786 1.00 88.94 200 GLY A C 1
ATOM 1587 O O . GLY A 1 200 ? 2.849 -15.123 -7.417 1.00 88.94 200 GLY A O 1
ATOM 1588 N N . MET A 1 201 ? 3.925 -13.160 -7.627 1.00 91.00 201 MET A N 1
ATOM 1589 C CA . MET A 1 201 ? 5.185 -13.618 -7.023 1.00 91.00 201 MET A CA 1
ATOM 1590 C C . MET A 1 201 ? 5.067 -13.923 -5.524 1.00 91.00 201 MET A C 1
ATOM 1592 O O . MET A 1 201 ? 5.919 -14.609 -4.978 1.00 91.00 201 MET A O 1
ATOM 1596 N N . PHE A 1 202 ? 4.018 -13.443 -4.851 1.00 88.38 202 PHE A N 1
ATOM 1597 C CA . PHE A 1 202 ? 3.816 -13.643 -3.412 1.00 88.38 202 PHE A CA 1
ATOM 1598 C C . PHE A 1 202 ? 2.926 -14.853 -3.096 1.00 88.38 202 PHE A C 1
ATOM 1600 O O . PHE A 1 202 ? 2.318 -14.899 -2.030 1.00 88.38 202 PHE A O 1
ATOM 1607 N N . GLY A 1 203 ? 2.769 -15.802 -4.027 1.00 80.38 203 GLY A N 1
ATOM 1608 C CA . GLY A 1 203 ? 2.103 -17.087 -3.763 1.00 80.38 203 GLY A CA 1
ATOM 1609 C C . GLY A 1 203 ? 0.646 -16.981 -3.293 1.00 80.38 203 GLY A C 1
ATOM 1610 O O . GLY A 1 203 ? 0.145 -17.871 -2.613 1.00 80.38 203 GLY A O 1
ATOM 1611 N N . GLY A 1 204 ? -0.037 -15.877 -3.610 1.00 71.00 204 GLY A N 1
ATOM 1612 C CA . GLY A 1 204 ? -1.393 -15.604 -3.129 1.00 71.00 204 GLY A CA 1
ATOM 1613 C C . GLY A 1 204 ? -1.474 -15.065 -1.698 1.00 71.00 204 GLY A C 1
ATOM 1614 O O . GLY A 1 204 ? -2.577 -14.861 -1.213 1.00 71.00 204 GLY A O 1
ATOM 1615 N N . VAL A 1 205 ? -0.352 -14.775 -1.027 1.00 67.38 205 VAL A N 1
ATOM 1616 C CA . VAL A 1 205 ? -0.363 -14.060 0.265 1.00 67.38 205 VAL A CA 1
ATOM 1617 C C . VAL A 1 205 ? -0.866 -12.625 0.088 1.00 67.38 205 VAL A C 1
ATOM 1619 O O . VAL A 1 205 ? -1.538 -12.074 0.960 1.00 67.38 205 VAL A O 1
ATOM 1622 N N . ILE A 1 206 ? -0.578 -12.028 -1.069 1.00 63.41 206 ILE A N 1
ATOM 1623 C CA . ILE A 1 206 ? -1.130 -10.741 -1.479 1.00 63.41 206 ILE A CA 1
ATOM 1624 C C . ILE A 1 206 ? -2.297 -11.010 -2.426 1.00 63.41 206 ILE A C 1
ATOM 1626 O O . ILE A 1 206 ? -2.130 -11.610 -3.487 1.00 63.41 206 ILE A O 1
ATOM 1630 N N . PHE A 1 207 ? -3.485 -10.547 -2.046 1.00 62.38 207 PHE A N 1
ATOM 1631 C CA . PHE A 1 207 ? -4.684 -10.672 -2.865 1.00 62.38 207 PHE A CA 1
ATOM 1632 C C . PHE A 1 207 ? -4.968 -9.352 -3.574 1.00 62.38 207 PHE A C 1
ATOM 1634 O O . PHE A 1 207 ? -5.130 -8.316 -2.931 1.00 62.38 207 PHE A O 1
ATOM 1641 N N . ASN A 1 208 ? -5.084 -9.396 -4.902 1.00 61.03 208 ASN A N 1
ATOM 1642 C CA . ASN A 1 208 ? -5.701 -8.308 -5.647 1.00 61.03 208 ASN A CA 1
ATOM 1643 C C . ASN A 1 208 ? -7.219 -8.531 -5.676 1.00 61.03 208 ASN A C 1
ATOM 1645 O O . ASN A 1 208 ? -7.717 -9.377 -6.420 1.00 61.03 208 ASN A O 1
ATOM 1649 N N . THR A 1 209 ? -7.958 -7.794 -4.852 1.00 58.50 209 THR A N 1
ATOM 1650 C CA . THR A 1 209 ? -9.423 -7.760 -4.898 1.00 58.50 209 THR A CA 1
ATOM 1651 C C . THR A 1 209 ? -9.873 -6.548 -5.716 1.00 58.50 209 THR A C 1
ATOM 1653 O O . THR A 1 209 ? -9.842 -5.437 -5.181 1.00 58.50 209 THR A O 1
ATOM 1656 N N . PRO A 1 210 ? -10.290 -6.720 -6.989 1.00 49.38 210 PRO A N 1
ATOM 1657 C CA . PRO A 1 210 ? -10.769 -5.607 -7.799 1.00 49.38 210 PRO A CA 1
ATOM 1658 C C . PRO A 1 210 ? -11.998 -4.955 -7.150 1.00 49.38 210 PRO A C 1
ATOM 1660 O O . PRO A 1 210 ? -12.847 -5.644 -6.576 1.00 49.38 210 PRO A O 1
ATOM 1663 N N . GLU A 1 211 ? -12.087 -3.629 -7.282 1.00 45.75 211 GLU A N 1
ATOM 1664 C CA . GLU A 1 211 ? -13.012 -2.692 -6.612 1.00 45.75 211 GLU A CA 1
ATOM 1665 C C . GLU A 1 211 ? -14.468 -3.151 -6.479 1.00 45.75 211 GLU A C 1
ATOM 1667 O O . GLU A 1 211 ? -15.135 -2.746 -5.539 1.00 45.75 211 GLU A O 1
ATOM 1672 N N . SER A 1 212 ? -14.957 -4.048 -7.340 1.00 35.12 212 SER A N 1
ATOM 1673 C CA . SER A 1 212 ? -16.293 -4.655 -7.238 1.00 35.12 212 SER A CA 1
ATOM 1674 C C . SER A 1 212 ? -16.635 -5.296 -5.879 1.00 35.12 212 SER A C 1
ATOM 1676 O O . SER A 1 212 ? -17.809 -5.546 -5.621 1.00 35.12 212 SER A O 1
ATOM 1678 N N . ILE A 1 213 ? -15.640 -5.569 -5.023 1.00 33.75 213 ILE A N 1
ATOM 1679 C CA . ILE A 1 213 ? -15.824 -6.151 -3.679 1.00 33.75 213 ILE A CA 1
ATOM 1680 C C . ILE A 1 213 ? -15.728 -5.093 -2.562 1.00 33.75 213 ILE A C 1
ATOM 1682 O O . ILE A 1 213 ? -16.231 -5.308 -1.460 1.00 33.75 213 ILE A O 1
ATOM 1686 N N . ILE A 1 214 ? -15.134 -3.930 -2.831 1.00 42.62 214 ILE A N 1
ATOM 1687 C CA . ILE A 1 214 ? -15.188 -2.791 -1.915 1.00 42.62 214 ILE A CA 1
ATOM 1688 C C . ILE A 1 214 ? -16.546 -2.138 -2.171 1.00 42.62 214 ILE A C 1
ATOM 1690 O O . ILE A 1 214 ? -16.786 -1.653 -3.270 1.00 42.62 214 ILE A O 1
ATOM 1694 N N . GLU A 1 215 ? -17.459 -2.151 -1.196 1.00 40.00 215 GLU A N 1
ATOM 1695 C CA . GLU A 1 215 ? -18.776 -1.498 -1.294 1.00 40.00 215 GLU A CA 1
ATOM 1696 C C . GLU A 1 215 ? -18.624 0.037 -1.358 1.00 40.00 215 GLU A C 1
ATOM 1698 O O . GLU A 1 215 ? -18.963 0.769 -0.429 1.00 40.00 215 GLU A O 1
ATOM 1703 N N . GLY A 1 216 ? -18.064 0.535 -2.456 1.00 43.09 216 GLY A N 1
ATOM 1704 C CA . GLY A 1 216 ? -17.946 1.938 -2.803 1.00 43.09 216 GLY A CA 1
ATOM 1705 C C . GLY A 1 216 ? -18.992 2.280 -3.850 1.00 43.09 216 GLY A C 1
ATOM 1706 O O . GLY A 1 216 ? -19.154 1.588 -4.857 1.00 43.09 216 GLY A O 1
ATOM 1707 N N . LYS A 1 217 ? -19.742 3.360 -3.635 1.00 43.72 217 LYS A N 1
ATOM 1708 C CA . LYS A 1 217 ? -20.652 3.869 -4.658 1.00 43.72 217 LYS A CA 1
ATOM 1709 C C . LYS A 1 217 ? -19.871 4.835 -5.538 1.00 43.72 217 LYS A C 1
ATOM 1711 O O . LYS A 1 217 ? -19.579 5.945 -5.104 1.00 43.72 217 LYS A O 1
ATOM 1716 N N . ILE A 1 218 ? -19.591 4.457 -6.789 1.00 43.12 218 ILE A N 1
ATOM 1717 C CA . ILE A 1 218 ? -19.073 5.410 -7.781 1.00 43.12 218 ILE A CA 1
ATOM 1718 C C . ILE A 1 218 ? -20.120 6.516 -7.934 1.00 43.12 218 ILE A C 1
ATOM 1720 O O . ILE A 1 218 ? -21.191 6.332 -8.521 1.00 43.12 218 ILE A O 1
ATOM 1724 N N . THR A 1 219 ? -19.846 7.677 -7.347 1.00 51.66 219 THR A N 1
ATOM 1725 C CA . THR A 1 219 ? -20.736 8.826 -7.481 1.00 51.66 219 THR A CA 1
ATOM 1726 C C . THR A 1 219 ? -20.480 9.491 -8.829 1.00 51.66 219 THR A C 1
ATOM 1728 O O . THR A 1 219 ? -19.347 9.591 -9.299 1.00 51.66 219 THR A O 1
ATOM 1731 N N . THR A 1 220 ? -21.530 10.022 -9.457 1.00 44.47 220 THR A N 1
ATOM 1732 C CA . THR A 1 220 ? -21.477 10.683 -10.777 1.00 44.47 220 THR A CA 1
ATOM 1733 C C . THR A 1 220 ? -20.523 11.883 -10.860 1.00 44.47 220 THR A C 1
ATOM 1735 O O . THR A 1 220 ? -20.319 12.427 -11.941 1.00 44.47 220 THR A O 1
ATOM 1738 N N . LYS A 1 221 ? -19.911 12.301 -9.743 1.00 48.25 221 LYS A N 1
ATOM 1739 C CA . LYS A 1 221 ? -18.916 13.381 -9.675 1.00 48.25 221 LYS A CA 1
ATOM 1740 C C . LYS A 1 221 ? -17.465 12.891 -9.601 1.00 48.25 221 LYS A C 1
ATOM 1742 O O . LYS A 1 221 ? -16.587 13.710 -9.358 1.00 48.25 221 LYS A O 1
ATOM 1747 N N . GLY A 1 222 ? -17.204 11.597 -9.809 1.00 43.94 222 GLY A N 1
ATOM 1748 C CA . GLY A 1 222 ? -15.843 11.053 -9.796 1.00 43.94 222 GLY A CA 1
ATOM 1749 C C . GLY A 1 222 ? -15.180 11.104 -8.423 1.00 43.94 222 GLY A C 1
ATOM 1750 O O . GLY A 1 222 ? -13.988 11.375 -8.341 1.00 43.94 222 GLY A O 1
ATOM 1751 N N . ARG A 1 223 ? -15.978 10.923 -7.366 1.00 52.69 223 ARG A N 1
ATOM 1752 C CA . ARG A 1 223 ? -15.497 10.803 -5.989 1.00 52.69 223 ARG A CA 1
ATOM 1753 C C . ARG A 1 223 ? -15.485 9.337 -5.632 1.00 52.69 223 ARG A C 1
ATOM 1755 O O . ARG A 1 223 ? -16.493 8.666 -5.872 1.00 52.69 223 ARG A O 1
ATOM 1762 N N . ILE A 1 224 ? -14.378 8.905 -5.053 1.00 45.16 224 ILE A N 1
ATOM 1763 C CA . ILE A 1 224 ? -14.188 7.526 -4.651 1.00 45.16 224 ILE A CA 1
ATOM 1764 C C . ILE A 1 224 ? -14.439 7.442 -3.151 1.00 45.16 224 ILE A C 1
ATOM 1766 O O . ILE A 1 224 ? -13.939 8.270 -2.392 1.00 45.16 224 ILE A O 1
ATOM 1770 N N . GLU A 1 225 ? -15.296 6.507 -2.760 1.00 50.03 225 GLU A N 1
ATOM 1771 C CA . GLU A 1 225 ? -15.591 6.160 -1.372 1.00 50.03 225 GLU A CA 1
ATOM 1772 C C . GLU A 1 225 ? -15.052 4.742 -1.178 1.00 50.03 225 GLU A C 1
ATOM 1774 O O . GLU A 1 225 ? -15.600 3.804 -1.760 1.00 50.03 225 GLU A O 1
ATOM 1779 N N . TYR A 1 226 ? -13.973 4.576 -0.410 1.00 49.38 226 TYR A N 1
ATOM 1780 C CA . TYR A 1 226 ? -13.409 3.253 -0.151 1.00 49.38 226 TYR A CA 1
ATOM 1781 C C . TYR A 1 226 ? -13.868 2.733 1.212 1.00 49.38 226 TYR A C 1
ATOM 1783 O O . TYR A 1 226 ? -13.689 3.375 2.244 1.00 49.38 226 TYR A O 1
ATOM 1791 N N . GLN A 1 227 ? -14.432 1.527 1.231 1.00 44.84 227 GLN A N 1
ATOM 1792 C CA . GLN A 1 227 ? -14.655 0.751 2.453 1.00 44.84 227 GLN A CA 1
ATOM 1793 C C . GLN A 1 227 ? -13.856 -0.547 2.367 1.00 44.84 227 GLN A C 1
ATOM 1795 O O . GLN A 1 227 ? -14.381 -1.581 1.960 1.00 44.84 227 GLN A O 1
ATOM 1800 N N . PHE A 1 228 ? -12.573 -0.511 2.713 1.00 48.66 228 PHE A N 1
ATOM 1801 C CA . PHE A 1 228 ? -11.773 -1.733 2.804 1.00 48.66 228 PHE A CA 1
ATOM 1802 C C . PHE A 1 228 ? -11.727 -2.227 4.255 1.00 48.66 228 PHE A C 1
ATOM 1804 O O . PHE A 1 228 ? -11.644 -1.432 5.186 1.00 48.66 228 PHE A O 1
ATOM 1811 N N . LYS A 1 229 ? -11.797 -3.549 4.451 1.00 38.97 229 LYS A N 1
ATOM 1812 C CA . LYS A 1 229 ? -11.535 -4.216 5.738 1.00 38.97 229 LYS A CA 1
ATOM 1813 C C . LYS A 1 229 ? -10.155 -4.860 5.669 1.00 38.97 229 LYS A C 1
ATOM 1815 O O . LYS A 1 229 ? -9.846 -5.508 4.670 1.00 38.97 229 LYS A O 1
ATOM 1820 N N . MET A 1 230 ? -9.341 -4.708 6.710 1.00 50.53 230 MET A N 1
ATOM 1821 C CA . MET A 1 230 ? -7.982 -5.253 6.747 1.00 50.53 230 MET A CA 1
ATOM 1822 C C . MET A 1 230 ? -7.914 -6.410 7.746 1.00 50.53 230 MET A C 1
ATOM 1824 O O . MET A 1 230 ? -8.420 -6.331 8.865 1.00 50.53 230 MET A O 1
ATOM 1828 N N . TYR A 1 231 ? -7.282 -7.506 7.339 1.00 44.56 231 TYR A N 1
ATOM 1829 C CA . TYR A 1 231 ? -7.109 -8.694 8.169 1.00 44.56 231 TYR A CA 1
ATOM 1830 C C . TYR A 1 231 ? -5.619 -8.984 8.297 1.00 44.56 231 TYR A C 1
ATOM 1832 O O . TYR A 1 231 ? -5.050 -9.599 7.406 1.00 44.56 231 TYR A O 1
ATOM 1840 N N . GLY A 1 232 ? -4.992 -8.539 9.392 1.00 48.25 232 GLY A N 1
ATOM 1841 C CA . GLY A 1 232 ? -3.630 -8.952 9.755 1.00 48.25 232 GLY A CA 1
ATOM 1842 C C . GLY A 1 232 ? -2.575 -8.837 8.644 1.00 48.25 232 GLY A C 1
ATOM 1843 O O . GLY A 1 232 ? -1.696 -9.687 8.569 1.00 48.25 232 GLY A O 1
ATOM 1844 N N . GLY A 1 233 ? -2.674 -7.833 7.769 1.00 57.03 233 GLY A N 1
ATOM 1845 C CA . GLY A 1 233 ? -1.817 -7.678 6.591 1.00 57.03 233 GLY A CA 1
ATOM 1846 C C . GLY A 1 233 ? -1.824 -6.243 6.075 1.00 57.03 233 GLY A C 1
ATOM 1847 O O . GLY A 1 233 ? -2.629 -5.435 6.521 1.00 57.03 233 GLY A O 1
ATOM 1848 N N . ILE A 1 234 ? -0.921 -5.913 5.152 1.00 60.97 234 ILE A N 1
ATOM 1849 C CA . ILE A 1 234 ? -0.843 -4.572 4.563 1.00 60.97 234 ILE A CA 1
ATOM 1850 C C . ILE A 1 234 ? -1.745 -4.498 3.335 1.00 60.97 234 ILE A C 1
ATOM 1852 O O . ILE A 1 234 ? -1.598 -5.272 2.392 1.00 60.97 234 ILE A O 1
ATOM 1856 N N . THR A 1 235 ? -2.673 -3.542 3.340 1.00 63.88 235 THR A N 1
ATOM 1857 C CA . THR A 1 235 ? -3.506 -3.235 2.175 1.00 63.88 235 THR A CA 1
ATOM 1858 C C . THR A 1 235 ? -2.800 -2.187 1.328 1.00 63.88 235 THR A C 1
ATOM 1860 O O . THR A 1 235 ? -2.594 -1.058 1.772 1.00 63.88 235 THR A O 1
ATOM 1863 N N . ILE A 1 236 ? -2.474 -2.544 0.088 1.00 64.19 236 ILE A N 1
ATOM 1864 C CA . ILE A 1 236 ? -2.046 -1.576 -0.921 1.00 64.19 236 ILE A CA 1
ATOM 1865 C C . ILE A 1 236 ? -3.292 -1.142 -1.687 1.00 64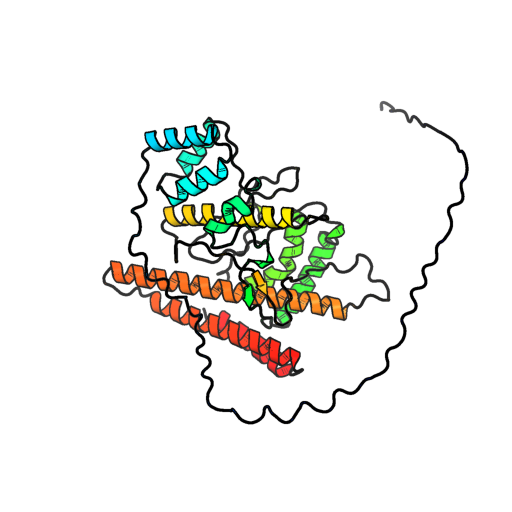.19 236 ILE A C 1
ATOM 1867 O O . ILE A 1 236 ? -3.887 -1.932 -2.416 1.00 64.19 236 ILE A O 1
ATOM 1871 N N . VAL A 1 237 ? -3.699 0.112 -1.495 1.00 66.06 237 VAL A N 1
ATOM 1872 C CA . VAL A 1 237 ? -4.834 0.708 -2.206 1.00 66.06 237 VAL A CA 1
ATOM 1873 C C . VAL A 1 237 ? -4.297 1.573 -3.341 1.00 66.06 237 VAL A C 1
ATOM 1875 O O . VAL A 1 237 ? -3.538 2.514 -3.108 1.00 66.06 237 VAL A O 1
ATOM 1878 N N . PHE A 1 238 ? -4.705 1.268 -4.570 1.00 63.75 238 PHE A N 1
ATOM 1879 C CA . PHE A 1 238 ? -4.475 2.145 -5.713 1.00 63.75 238 PHE A CA 1
ATOM 1880 C C . PHE A 1 238 ? -5.664 3.083 -5.836 1.00 63.75 238 PHE A C 1
ATOM 1882 O O . PHE A 1 238 ? -6.774 2.633 -6.091 1.00 63.75 238 PHE A O 1
ATOM 1889 N N . ILE A 1 239 ? -5.429 4.377 -5.631 1.00 65.19 239 ILE A N 1
ATOM 1890 C CA . ILE A 1 239 ? -6.487 5.381 -5.670 1.00 65.19 239 ILE A CA 1
ATOM 1891 C C . ILE A 1 239 ? -6.295 6.261 -6.898 1.00 65.19 239 ILE A C 1
ATOM 1893 O O . ILE A 1 239 ? -5.305 6.993 -6.993 1.00 65.19 239 ILE A O 1
ATOM 1897 N N . GLU A 1 240 ? -7.248 6.224 -7.831 1.00 63.78 240 GLU A N 1
ATOM 1898 C CA . GLU A 1 240 ? -7.266 7.194 -8.922 1.00 63.78 240 GLU A CA 1
ATOM 1899 C C . GLU A 1 240 ? -7.637 8.576 -8.370 1.00 63.78 240 GLU A C 1
ATOM 1901 O O . GLU A 1 240 ? -8.780 8.862 -8.025 1.00 63.78 240 GLU A O 1
ATOM 1906 N N . VAL A 1 241 ? -6.675 9.493 -8.338 1.00 59.38 241 VAL A N 1
ATOM 1907 C CA . VAL A 1 241 ? -6.975 10.901 -8.069 1.00 59.38 241 VAL A CA 1
ATOM 1908 C C . VAL A 1 241 ? -7.185 11.595 -9.403 1.00 59.38 241 VAL A C 1
ATOM 1910 O O . VAL A 1 241 ? -6.243 11.719 -10.188 1.00 59.38 241 VAL A O 1
ATOM 1913 N N . LYS A 1 242 ? -8.404 12.083 -9.668 1.00 59.00 242 LYS A N 1
ATOM 1914 C CA . LYS A 1 242 ? -8.709 12.891 -10.862 1.00 59.00 242 LYS A CA 1
ATOM 1915 C C . LYS A 1 242 ? -8.006 14.249 -10.775 1.00 59.00 242 LYS A C 1
ATOM 1917 O O . LYS A 1 242 ? -8.636 15.269 -10.525 1.00 59.00 242 LYS A O 1
ATOM 1922 N N . GLN A 1 243 ? -6.697 14.277 -11.016 1.00 51.16 243 GLN A N 1
ATOM 1923 C CA . GLN A 1 243 ? -5.871 15.486 -11.064 1.00 51.16 243 GLN A CA 1
ATOM 1924 C C . GLN A 1 243 ? -6.061 16.244 -12.383 1.00 51.16 243 GLN A C 1
ATOM 1926 O O . GLN A 1 243 ? -5.092 16.619 -13.044 1.00 51.16 243 GLN A O 1
ATOM 1931 N N . LYS A 1 244 ? -7.304 16.506 -12.798 1.00 52.22 244 LYS A N 1
ATOM 1932 C CA . LYS A 1 244 ? -7.514 17.539 -13.814 1.00 52.22 244 LYS A CA 1
ATOM 1933 C C . LYS A 1 244 ? -7.165 18.880 -13.163 1.00 52.22 244 LYS A C 1
ATOM 1935 O O . LYS A 1 244 ? -8.031 19.520 -12.583 1.00 52.22 244 LYS A O 1
ATOM 1940 N N . SER A 1 245 ? -5.892 19.283 -13.239 1.00 50.69 245 SER A N 1
ATOM 1941 C CA . SER A 1 245 ? -5.410 20.623 -12.864 1.00 50.69 245 SER A CA 1
ATOM 1942 C C . SER A 1 245 ? -5.782 21.066 -11.439 1.00 50.69 245 SER A C 1
ATOM 1944 O O . SER A 1 245 ? -6.197 22.203 -11.227 1.00 50.69 245 SER A O 1
ATOM 1946 N N . GLY A 1 246 ? -5.655 20.168 -10.463 1.00 59.12 246 GLY A N 1
ATOM 1947 C CA . GLY A 1 246 ? -5.993 20.492 -9.081 1.00 59.12 246 GLY A CA 1
ATOM 1948 C C . GLY A 1 246 ? -4.966 21.399 -8.410 1.00 59.12 246 GLY A C 1
ATOM 1949 O O . GLY A 1 246 ? -3.761 21.270 -8.628 1.00 59.12 246 GLY A O 1
ATOM 1950 N N . THR A 1 247 ? -5.440 22.332 -7.586 1.00 78.38 247 THR A N 1
ATOM 1951 C CA . THR A 1 247 ? -4.563 23.158 -6.740 1.00 78.38 247 THR A CA 1
ATOM 1952 C C . THR A 1 247 ? -3.929 22.307 -5.630 1.00 78.38 247 THR A C 1
ATOM 1954 O O . THR A 1 247 ? -4.453 21.250 -5.279 1.00 78.38 247 THR A O 1
ATOM 1957 N N . ASN A 1 248 ? -2.840 22.775 -5.007 1.00 82.94 248 ASN A N 1
ATOM 1958 C CA . ASN A 1 248 ? -2.258 22.100 -3.834 1.00 82.94 248 ASN A CA 1
ATOM 1959 C C . ASN A 1 248 ? -3.297 21.840 -2.721 1.00 82.94 248 ASN A C 1
ATOM 1961 O O . ASN A 1 248 ? -3.180 20.853 -2.001 1.00 82.94 248 ASN A O 1
ATOM 1965 N N . PHE A 1 249 ? -4.342 22.669 -2.612 1.00 86.38 249 PHE A N 1
ATOM 1966 C CA . PHE A 1 249 ? -5.434 22.462 -1.659 1.00 86.38 249 PHE A CA 1
ATOM 1967 C C . PHE A 1 249 ? -6.256 21.204 -1.945 1.00 86.38 249 PHE A C 1
ATOM 1969 O O . PHE A 1 249 ? -6.637 20.509 -1.011 1.00 86.38 249 PHE A O 1
ATOM 1976 N N . GLU A 1 250 ? -6.497 20.877 -3.214 1.00 84.38 250 GLU A N 1
ATOM 1977 C CA . GLU A 1 250 ? -7.242 19.667 -3.576 1.00 84.38 250 GLU A CA 1
ATOM 1978 C C . GLU A 1 250 ? -6.442 18.403 -3.255 1.00 84.38 250 GLU A C 1
ATOM 1980 O O . GLU A 1 250 ? -7.005 17.425 -2.770 1.00 84.38 250 GLU A O 1
ATOM 1985 N N . LEU A 1 251 ? -5.118 18.439 -3.452 1.00 84.56 251 LEU A N 1
ATOM 1986 C CA . LEU A 1 251 ? -4.232 17.354 -3.030 1.00 84.56 251 LEU A CA 1
ATOM 1987 C C . LEU A 1 251 ? -4.257 17.169 -1.507 1.00 84.56 251 LEU A C 1
ATOM 1989 O O . LEU A 1 251 ? -4.306 16.041 -1.026 1.00 84.56 251 LEU A O 1
ATOM 1993 N N . LEU A 1 252 ? -4.238 18.265 -0.747 1.00 89.44 252 LEU A N 1
ATOM 1994 C CA . LEU A 1 252 ? -4.321 18.215 0.712 1.00 89.44 252 LEU A CA 1
ATOM 1995 C C . LEU A 1 252 ? -5.671 17.667 1.190 1.00 89.44 252 LEU A C 1
ATOM 1997 O O . LEU A 1 252 ? -5.696 16.833 2.089 1.00 89.44 252 LEU A O 1
ATOM 2001 N N . ASP A 1 253 ? -6.779 18.081 0.579 1.00 89.75 253 ASP A N 1
ATOM 2002 C CA . ASP A 1 253 ? -8.110 17.548 0.890 1.00 89.75 253 ASP A CA 1
ATOM 2003 C C . ASP A 1 253 ? -8.221 16.056 0.552 1.00 89.75 253 ASP A C 1
ATOM 2005 O O . ASP A 1 253 ? -8.805 15.290 1.314 1.00 89.75 253 ASP A O 1
ATOM 2009 N N . PHE A 1 254 ? -7.592 15.618 -0.540 1.00 85.88 254 PHE A N 1
ATOM 2010 C CA . PHE A 1 254 ? -7.484 14.199 -0.865 1.00 85.88 254 PHE A CA 1
ATOM 2011 C C . PHE A 1 254 ? -6.696 13.425 0.203 1.00 85.88 254 PHE A C 1
ATOM 2013 O O . PHE A 1 254 ? -7.174 12.411 0.706 1.00 85.88 254 PHE A O 1
ATOM 2020 N N . ILE A 1 255 ? -5.520 13.924 0.601 1.00 88.19 255 ILE A N 1
ATOM 2021 C CA . ILE A 1 255 ? -4.728 13.331 1.691 1.00 88.19 255 ILE A CA 1
ATOM 2022 C C . ILE A 1 255 ? -5.565 13.264 2.976 1.00 88.19 255 ILE A C 1
ATOM 2024 O O . ILE A 1 255 ? -5.531 12.263 3.686 1.00 88.19 255 ILE A O 1
ATOM 2028 N N . ALA A 1 256 ? -6.353 14.303 3.257 1.00 91.19 256 ALA A N 1
ATOM 2029 C CA . ALA A 1 256 ? -7.215 14.361 4.427 1.00 91.19 256 ALA A CA 1
ATOM 2030 C C . ALA A 1 256 ? -8.299 13.276 4.420 1.00 91.19 256 ALA A C 1
ATOM 2032 O O . ALA A 1 256 ? -8.513 12.621 5.440 1.00 91.19 256 ALA A O 1
ATOM 2033 N N . GLN A 1 257 ? -8.947 13.071 3.271 1.00 89.75 257 GLN A N 1
ATOM 2034 C CA . GLN A 1 257 ? -9.917 11.998 3.081 1.00 89.75 257 GLN A CA 1
ATOM 2035 C C . GLN A 1 257 ? -9.265 10.626 3.299 1.00 89.75 257 GLN A C 1
ATOM 2037 O O . GLN A 1 257 ? -9.801 9.825 4.060 1.00 89.75 257 GLN A O 1
ATOM 2042 N N . VAL A 1 258 ? -8.094 10.378 2.699 1.00 86.19 258 VAL A N 1
ATOM 2043 C CA . VAL A 1 258 ? -7.366 9.106 2.857 1.00 86.19 258 VAL A CA 1
ATOM 2044 C C . VAL A 1 258 ? -7.015 8.848 4.322 1.00 86.19 258 VAL A C 1
ATOM 2046 O O . VAL A 1 258 ? -7.240 7.749 4.819 1.00 86.19 258 VAL A O 1
ATOM 2049 N N . ILE A 1 259 ? -6.517 9.857 5.046 1.00 89.00 259 ILE A N 1
ATOM 2050 C CA . ILE A 1 259 ? -6.226 9.730 6.482 1.00 89.00 259 ILE A CA 1
ATOM 2051 C C . ILE A 1 259 ? -7.494 9.361 7.260 1.00 89.00 259 ILE A C 1
ATOM 2053 O O . ILE A 1 259 ? -7.459 8.448 8.079 1.00 89.00 259 ILE A O 1
ATOM 2057 N N . ALA A 1 260 ? -8.605 10.054 7.007 1.00 89.88 260 ALA A N 1
ATOM 2058 C CA . ALA A 1 260 ? -9.867 9.818 7.701 1.00 89.88 260 ALA A 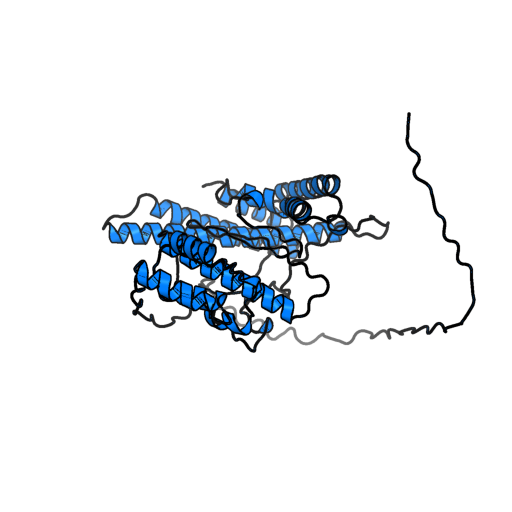CA 1
ATOM 2059 C C . ALA A 1 260 ? -10.433 8.409 7.437 1.00 89.88 260 ALA A C 1
ATOM 2061 O O . ALA A 1 260 ? -10.877 7.742 8.371 1.00 89.88 260 ALA A O 1
ATOM 2062 N N . GLU A 1 261 ? -10.379 7.937 6.190 1.00 86.00 261 GLU A N 1
ATOM 2063 C CA . GLU A 1 261 ? -10.805 6.583 5.817 1.00 86.00 261 GLU A CA 1
ATOM 2064 C C . GLU A 1 261 ? -9.910 5.509 6.448 1.00 86.00 261 GLU A C 1
ATOM 2066 O O . GLU A 1 261 ? -10.419 4.534 7.006 1.00 86.00 261 GLU A O 1
ATOM 2071 N N . CYS A 1 262 ? -8.587 5.706 6.430 1.00 84.44 262 CYS A N 1
ATOM 2072 C CA . CYS A 1 262 ? -7.636 4.805 7.078 1.00 84.44 262 CYS A CA 1
ATOM 2073 C C . CYS A 1 262 ? -7.832 4.748 8.600 1.00 84.44 262 CYS A C 1
ATOM 2075 O O . CYS A 1 262 ? -7.796 3.659 9.164 1.00 84.44 262 CYS A O 1
ATOM 2077 N N . ASP A 1 263 ? -8.076 5.884 9.260 1.00 85.25 263 ASP A N 1
ATOM 2078 C CA . ASP A 1 263 ? -8.319 5.963 10.709 1.00 85.25 263 ASP A CA 1
ATOM 2079 C C . ASP A 1 263 ? -9.624 5.242 11.096 1.00 85.25 263 ASP A C 1
ATOM 2081 O O . ASP A 1 263 ? -9.650 4.402 11.999 1.00 85.25 263 ASP A O 1
ATOM 2085 N N . ALA A 1 264 ? -10.704 5.469 10.340 1.00 85.31 264 ALA A N 1
ATOM 2086 C CA . ALA A 1 264 ? -11.957 4.739 10.526 1.00 85.31 264 ALA A CA 1
ATOM 2087 C C . ALA A 1 264 ? -11.781 3.225 10.306 1.00 85.31 264 ALA A C 1
ATOM 2089 O O . ALA A 1 264 ? -12.291 2.418 11.086 1.00 85.31 264 ALA A O 1
ATOM 2090 N N . CYS A 1 265 ? -11.036 2.827 9.270 1.00 81.94 265 CYS A N 1
ATOM 2091 C CA . CYS A 1 265 ? -10.725 1.426 8.990 1.00 81.94 265 CYS A CA 1
ATOM 2092 C C . CYS A 1 265 ? -9.908 0.792 10.124 1.00 81.94 265 CYS A C 1
ATOM 2094 O O . CYS A 1 265 ? -10.264 -0.281 10.614 1.00 81.94 265 CYS A O 1
ATOM 2096 N N . ALA A 1 266 ? -8.857 1.471 10.590 1.00 79.62 266 ALA A N 1
ATOM 2097 C CA . ALA A 1 266 ? -8.021 1.029 11.700 1.00 79.62 266 ALA A CA 1
ATOM 2098 C C . ALA A 1 266 ? -8.856 0.762 12.959 1.00 79.62 266 ALA A C 1
ATOM 2100 O O . ALA A 1 266 ? -8.717 -0.299 13.573 1.00 79.62 266 ALA A O 1
ATOM 2101 N N . TRP A 1 267 ? -9.788 1.662 13.284 1.00 84.12 267 TRP A N 1
ATOM 2102 C CA . TRP A 1 267 ? -10.707 1.469 14.401 1.00 84.12 267 TRP A CA 1
ATOM 2103 C C . TRP A 1 267 ? -11.617 0.246 14.217 1.00 84.12 267 TRP A C 1
ATOM 2105 O O . TRP A 1 267 ? -11.738 -0.561 15.137 1.00 84.12 267 TRP A O 1
ATOM 2115 N N . VAL A 1 268 ? -12.213 0.044 13.035 1.00 82.38 268 VAL A N 1
ATOM 2116 C CA . VAL A 1 268 ? -13.050 -1.145 12.765 1.00 82.38 268 VAL A CA 1
ATOM 2117 C C . VAL A 1 268 ? -12.237 -2.434 12.915 1.00 82.38 268 VAL A C 1
ATOM 2119 O O . VAL A 1 268 ? -12.691 -3.384 13.552 1.00 82.38 268 VAL A O 1
ATOM 2122 N N . ASN A 1 269 ? -11.007 -2.463 12.398 1.00 77.06 269 ASN A N 1
ATOM 2123 C CA . ASN A 1 269 ? -10.128 -3.626 12.538 1.00 77.06 269 ASN A CA 1
ATOM 2124 C C . ASN A 1 269 ? -9.749 -3.877 14.006 1.00 77.06 269 ASN A C 1
ATOM 2126 O O . ASN A 1 269 ? -9.611 -5.030 14.420 1.00 77.06 269 ASN A O 1
ATOM 2130 N N . HIS A 1 270 ? -9.611 -2.816 14.805 1.00 80.12 270 HIS A N 1
ATOM 2131 C CA . HIS A 1 270 ? -9.415 -2.916 16.248 1.00 80.12 270 HIS A CA 1
ATOM 2132 C C . HIS A 1 270 ? -10.609 -3.532 16.963 1.00 80.12 270 HIS A C 1
ATOM 2134 O O . HIS A 1 270 ? -10.417 -4.454 17.756 1.00 80.12 270 HIS A O 1
ATOM 2140 N N . GLN A 1 271 ? -11.829 -3.111 16.629 1.00 80.06 271 GLN A N 1
ATOM 2141 C CA . GLN A 1 271 ? -13.042 -3.709 17.191 1.00 80.06 271 GLN A CA 1
ATOM 2142 C C . GLN A 1 271 ? -13.170 -5.202 16.871 1.00 80.06 271 GLN A C 1
ATOM 2144 O O . GLN A 1 271 ? -13.594 -5.987 17.717 1.00 80.06 271 GLN A O 1
ATOM 2149 N N . ASP A 1 272 ? -12.720 -5.613 15.688 1.00 76.56 272 ASP A N 1
ATOM 2150 C CA . ASP A 1 272 ? -12.720 -7.015 15.265 1.00 76.56 272 ASP A CA 1
ATOM 2151 C C . ASP A 1 272 ? -11.570 -7.848 15.883 1.00 76.56 272 ASP A C 1
ATOM 2153 O O . ASP A 1 272 ? -11.409 -9.026 15.549 1.00 76.56 272 ASP A O 1
ATOM 2157 N N . GLY A 1 273 ? -10.734 -7.264 16.753 1.00 74.62 273 GLY A N 1
ATOM 2158 C CA . GLY A 1 273 ? -9.577 -7.942 17.351 1.00 74.62 273 GLY A CA 1
ATOM 2159 C C . GLY A 1 273 ? -8.464 -8.254 16.344 1.00 74.62 273 GLY A C 1
ATOM 2160 O O . GLY A 1 273 ? -7.706 -9.212 16.518 1.00 74.62 273 GLY A O 1
ATOM 2161 N N . ARG A 1 274 ? -8.386 -7.476 15.258 1.00 68.88 274 ARG A N 1
ATOM 2162 C CA . ARG A 1 274 ? -7.427 -7.648 14.152 1.00 68.88 274 ARG A CA 1
ATOM 2163 C C . ARG A 1 274 ? -6.357 -6.561 14.102 1.00 68.88 274 ARG A C 1
ATOM 2165 O O . ARG A 1 274 ? -5.582 -6.532 13.151 1.00 68.88 274 ARG A O 1
ATOM 2172 N N . TYR A 1 275 ? -6.317 -5.676 15.093 1.00 66.25 275 TYR A N 1
ATOM 2173 C CA . TYR A 1 275 ? -5.332 -4.603 15.154 1.00 66.25 275 TYR A CA 1
ATOM 2174 C C . TYR A 1 275 ? -3.950 -5.124 15.527 1.00 66.25 275 TYR A C 1
ATOM 2176 O O . TYR A 1 275 ? -3.812 -5.911 16.464 1.00 66.25 275 TYR A O 1
ATOM 2184 N N . ILE A 1 276 ? -2.937 -4.662 14.799 1.00 54.09 276 ILE A N 1
ATOM 2185 C CA . ILE A 1 276 ? -1.543 -4.997 15.054 1.00 54.09 276 ILE A CA 1
ATOM 2186 C C . ILE A 1 276 ? -0.735 -3.700 14.985 1.00 54.09 276 ILE A C 1
ATOM 2188 O O . ILE A 1 276 ? -0.552 -3.161 13.899 1.00 54.09 276 ILE A O 1
ATOM 2192 N N . GLY A 1 277 ? -0.271 -3.190 16.130 1.00 58.72 277 GLY A N 1
ATOM 2193 C CA . GLY A 1 277 ? 0.677 -2.070 16.176 1.00 58.72 277 GLY A CA 1
ATOM 2194 C C . GLY A 1 277 ? 0.364 -0.966 17.187 1.00 58.72 277 GLY A C 1
ATOM 2195 O O . GLY A 1 277 ? -0.514 -1.103 18.036 1.00 58.72 277 GLY A O 1
ATOM 2196 N N . ASP A 1 278 ? 1.135 0.119 17.084 1.00 58.59 278 ASP A N 1
ATOM 2197 C CA . ASP A 1 278 ? 0.953 1.383 17.808 1.00 58.59 278 ASP A CA 1
ATOM 2198 C C . ASP A 1 278 ? -0.373 2.032 17.366 1.00 58.59 278 ASP A C 1
ATOM 2200 O O . ASP A 1 278 ? -0.626 2.099 16.162 1.00 58.59 278 ASP A O 1
ATOM 2204 N N . PRO A 1 279 ? -1.254 2.472 18.283 1.00 57.84 279 PRO A N 1
ATOM 2205 C CA . PRO A 1 279 ? -2.530 3.119 17.957 1.00 57.84 279 PRO A CA 1
ATOM 2206 C C . PRO A 1 279 ? -2.397 4.423 17.161 1.00 57.84 279 PRO A C 1
ATOM 2208 O O . PRO A 1 279 ? -3.407 4.933 16.684 1.00 57.84 279 PRO A O 1
ATOM 2211 N N . SER A 1 280 ? -1.194 4.987 17.040 1.00 68.12 280 SER A N 1
ATOM 2212 C CA . SER A 1 280 ? -0.987 6.288 16.410 1.00 68.12 280 SER A CA 1
ATOM 2213 C C . SER A 1 280 ? -0.824 6.134 14.895 1.00 68.12 280 SER A C 1
ATOM 2215 O O . SER A 1 280 ? 0.236 5.687 14.446 1.00 68.12 280 SER A O 1
ATOM 2217 N N . PRO A 1 281 ? -1.825 6.504 14.073 1.00 71.88 281 PRO A N 1
ATOM 2218 C CA . PRO A 1 281 ? -1.678 6.429 12.630 1.00 71.88 281 PRO A CA 1
ATOM 2219 C C . PRO A 1 281 ? -0.555 7.376 12.186 1.00 71.88 281 PRO A C 1
ATOM 2221 O O . PRO A 1 281 ? -0.422 8.489 12.687 1.00 71.88 281 PRO A O 1
ATOM 2224 N N . GLN A 1 282 ? 0.272 6.934 11.245 1.00 82.88 282 GLN A N 1
ATOM 2225 C CA . GLN A 1 282 ? 1.372 7.727 10.698 1.00 82.88 282 GLN A CA 1
ATOM 2226 C C . GLN A 1 282 ? 1.180 7.874 9.193 1.00 82.88 282 GLN A C 1
ATOM 2228 O O . GLN A 1 282 ? 0.673 6.969 8.529 1.00 82.88 282 GLN A O 1
ATOM 2233 N N . PHE A 1 283 ? 1.578 9.020 8.647 1.00 85.44 283 PHE A N 1
ATOM 2234 C CA . PHE A 1 283 ? 1.451 9.299 7.223 1.00 85.44 283 PHE A CA 1
ATOM 2235 C C . PHE A 1 283 ? 2.796 9.740 6.653 1.00 85.44 283 PHE A C 1
ATOM 2237 O O . PHE A 1 283 ? 3.374 10.733 7.097 1.00 85.44 283 PHE A O 1
ATOM 2244 N N . PHE A 1 284 ? 3.269 9.008 5.645 1.00 86.88 284 PHE A N 1
ATOM 2245 C CA . PHE A 1 284 ? 4.562 9.243 5.015 1.00 86.88 284 PHE A CA 1
ATOM 2246 C C . PHE A 1 284 ? 4.447 9.354 3.497 1.00 86.88 284 PHE A C 1
ATOM 2248 O O . PHE A 1 284 ? 3.557 8.768 2.883 1.00 86.88 284 PHE A O 1
ATOM 2255 N N . ILE A 1 285 ? 5.399 10.056 2.880 1.00 86.00 285 ILE A N 1
ATOM 2256 C CA . ILE A 1 285 ? 5.557 10.119 1.422 1.00 86.00 285 ILE A CA 1
ATOM 2257 C C . ILE A 1 285 ? 6.853 9.427 1.000 1.00 86.00 285 ILE A C 1
ATOM 2259 O O . ILE A 1 285 ? 7.928 9.721 1.516 1.00 86.00 285 ILE A O 1
ATOM 2263 N N . GLY A 1 286 ? 6.770 8.529 0.022 1.00 86.81 286 GLY A N 1
ATOM 2264 C CA . GLY A 1 286 ? 7.955 7.896 -0.548 1.00 86.81 286 GLY A CA 1
ATOM 2265 C C . GLY A 1 286 ? 8.835 8.904 -1.293 1.00 86.81 286 GLY A C 1
ATOM 2266 O O . GLY A 1 286 ? 8.330 9.741 -2.043 1.00 86.81 286 GLY A O 1
ATOM 2267 N N . ASN A 1 287 ? 10.150 8.824 -1.101 1.00 90.44 287 ASN A N 1
ATOM 2268 C CA . ASN A 1 287 ? 11.128 9.685 -1.759 1.00 90.44 287 ASN A CA 1
ATOM 2269 C C . ASN A 1 287 ? 12.289 8.861 -2.326 1.00 90.44 287 ASN A C 1
ATOM 2271 O O . ASN A 1 287 ? 12.998 8.193 -1.578 1.00 90.44 287 ASN A O 1
ATOM 2275 N N . PHE A 1 288 ? 12.490 8.914 -3.641 1.00 89.25 288 PHE A N 1
ATOM 2276 C CA . PHE A 1 288 ? 13.593 8.219 -4.306 1.00 89.25 288 PHE A CA 1
ATOM 2277 C C . PHE A 1 288 ? 14.920 8.950 -4.113 1.00 89.25 288 PHE A C 1
ATOM 2279 O O . PHE A 1 288 ? 14.962 10.176 -3.954 1.00 89.25 288 PHE A O 1
ATOM 2286 N N . GLN A 1 289 ? 16.019 8.207 -4.246 1.00 82.50 289 GLN A N 1
ATOM 2287 C CA . GLN A 1 289 ? 17.357 8.775 -4.391 1.00 82.50 289 GLN A CA 1
ATOM 2288 C C . GLN A 1 289 ? 17.372 9.736 -5.597 1.00 82.50 289 GLN A C 1
ATOM 2290 O O . GLN A 1 289 ? 17.188 9.332 -6.743 1.00 82.50 289 GLN A O 1
ATOM 2295 N N . GLY A 1 290 ? 17.486 11.039 -5.322 1.00 81.00 290 GLY A N 1
ATOM 2296 C CA . GLY A 1 290 ? 17.304 12.119 -6.305 1.00 81.00 290 GLY A CA 1
ATOM 2297 C C . GLY A 1 290 ? 16.167 13.097 -5.983 1.00 81.00 290 GLY A C 1
ATOM 2298 O O . GLY A 1 290 ? 15.990 14.077 -6.702 1.00 81.00 290 GLY A O 1
ATOM 2299 N N . GLY A 1 291 ? 15.408 12.866 -4.907 1.00 84.56 291 GLY A N 1
ATOM 2300 C CA . GLY A 1 291 ? 14.374 13.791 -4.425 1.00 84.56 291 GLY A CA 1
ATOM 2301 C C . GLY A 1 291 ? 13.033 13.681 -5.155 1.00 84.56 291 GLY A C 1
ATOM 2302 O O . GLY A 1 291 ? 12.133 14.493 -4.923 1.00 84.56 291 GLY A O 1
ATOM 2303 N N . SER A 1 292 ? 12.882 12.700 -6.052 1.00 84.12 292 SER A N 1
ATOM 2304 C CA . SER A 1 292 ? 11.594 12.449 -6.695 1.00 84.12 292 SER A CA 1
ATOM 2305 C C . SER A 1 292 ? 10.626 11.831 -5.691 1.00 84.12 292 SER A C 1
ATOM 2307 O O . SER A 1 292 ? 10.886 10.764 -5.144 1.00 84.12 292 SER A O 1
ATOM 2309 N N . LYS A 1 293 ? 9.466 12.467 -5.515 1.00 79.69 293 LYS A N 1
ATOM 2310 C CA . LYS A 1 293 ? 8.349 11.955 -4.701 1.00 79.69 293 LYS A CA 1
ATOM 2311 C C . LYS A 1 293 ? 7.274 11.247 -5.538 1.00 79.69 293 LYS A C 1
ATOM 2313 O O . LYS A 1 293 ? 6.181 10.981 -5.047 1.00 79.69 293 LYS A O 1
ATOM 2318 N N . ARG A 1 294 ? 7.511 11.053 -6.843 1.00 77.31 294 ARG A N 1
ATOM 2319 C CA . ARG A 1 294 ? 6.488 10.587 -7.793 1.00 77.31 294 ARG A CA 1
ATOM 2320 C C . ARG A 1 294 ? 7.023 9.480 -8.689 1.00 77.31 294 ARG A C 1
ATOM 2322 O O . ARG A 1 294 ? 8.079 9.632 -9.300 1.00 77.31 294 ARG A O 1
ATOM 2329 N N . ILE A 1 295 ? 6.230 8.422 -8.816 1.00 75.75 295 ILE A N 1
ATOM 2330 C CA . ILE A 1 295 ? 6.322 7.454 -9.909 1.00 75.75 295 ILE A CA 1
ATOM 2331 C C . ILE A 1 295 ? 5.350 7.940 -10.977 1.00 75.75 295 ILE A C 1
ATOM 2333 O O . ILE A 1 295 ? 4.185 8.206 -10.675 1.00 75.75 295 ILE A O 1
ATOM 2337 N N . ARG A 1 296 ? 5.826 8.108 -12.208 1.00 73.94 296 ARG A N 1
ATOM 2338 C CA . ARG A 1 296 ? 4.954 8.449 -13.330 1.00 73.94 296 ARG A CA 1
ATOM 2339 C C . ARG A 1 296 ? 4.668 7.187 -14.123 1.00 73.94 296 ARG A C 1
ATOM 2341 O O . ARG A 1 296 ? 5.571 6.643 -14.750 1.00 73.94 296 ARG A O 1
ATOM 2348 N N . ILE A 1 297 ? 3.413 6.757 -14.091 1.00 75.06 297 ILE A N 1
ATOM 2349 C CA . ILE A 1 297 ? 2.883 5.798 -15.054 1.00 75.06 297 ILE A CA 1
ATOM 2350 C C . ILE A 1 297 ? 2.370 6.645 -16.216 1.00 75.06 297 ILE A C 1
ATOM 2352 O O . ILE A 1 297 ? 1.274 7.196 -16.156 1.00 75.06 297 ILE A O 1
ATOM 2356 N N . GLU A 1 298 ? 3.234 6.871 -17.202 1.00 70.19 298 GLU A N 1
ATOM 2357 C CA . GLU A 1 298 ? 2.866 7.584 -18.426 1.00 70.19 298 GLU A CA 1
ATOM 2358 C C . GLU A 1 298 ? 2.288 6.583 -19.425 1.00 70.19 298 GLU A C 1
ATOM 2360 O O . GLU A 1 298 ? 2.766 5.452 -19.522 1.00 70.19 298 GLU A O 1
ATOM 2365 N N . ASP A 1 299 ? 1.266 7.005 -20.164 1.00 65.38 299 ASP A N 1
ATOM 2366 C CA . ASP A 1 299 ? 0.790 6.246 -21.310 1.00 65.38 299 ASP A CA 1
ATOM 2367 C C . ASP A 1 299 ? 1.827 6.248 -22.430 1.00 65.38 299 ASP A C 1
ATOM 2369 O O . ASP A 1 299 ? 2.493 7.268 -22.652 1.00 65.38 299 ASP A O 1
ATOM 2373 N N . PRO A 1 300 ? 1.924 5.160 -23.210 1.00 63.12 300 PRO A N 1
ATOM 2374 C CA . PRO A 1 300 ? 2.480 5.292 -24.540 1.00 63.12 300 PRO A CA 1
ATOM 2375 C C . PRO A 1 300 ? 1.610 6.288 -25.327 1.00 63.12 300 PRO A C 1
ATOM 2377 O O . PRO A 1 300 ? 0.378 6.235 -25.239 1.00 63.12 300 PRO A O 1
ATOM 2380 N N . PRO A 1 301 ? 2.211 7.214 -26.093 1.00 64.75 301 PRO A N 1
ATOM 2381 C CA . PRO A 1 301 ? 1.455 8.158 -26.888 1.00 64.75 301 PRO A CA 1
ATOM 2382 C C . PRO A 1 301 ? 0.532 7.396 -27.829 1.00 64.75 301 PRO A C 1
ATOM 2384 O O . PRO A 1 301 ? 0.858 6.328 -28.350 1.00 64.75 301 PRO A O 1
ATOM 2387 N N . SER A 1 302 ? -0.641 7.977 -28.059 1.00 62.41 302 SER A N 1
ATOM 2388 C CA . SER A 1 302 ? -1.688 7.372 -28.884 1.00 62.41 302 SER A CA 1
ATOM 2389 C C . SER A 1 302 ? -1.270 7.126 -30.342 1.00 62.41 302 SER A C 1
ATOM 2391 O O . SER A 1 302 ? -1.928 6.346 -31.034 1.00 62.41 302 SER A O 1
ATOM 2393 N N . SER A 1 303 ? -0.165 7.732 -30.784 1.00 61.19 303 SER A N 1
ATOM 2394 C CA . SER A 1 303 ? 0.554 7.414 -32.014 1.00 61.19 303 SER A CA 1
ATOM 2395 C C . SER A 1 303 ? 2.041 7.212 -31.720 1.00 61.19 303 SER A C 1
ATOM 2397 O O . SER A 1 303 ? 2.695 8.116 -31.197 1.00 61.19 303 SER A O 1
ATOM 2399 N N . PHE A 1 304 ? 2.583 6.057 -32.118 1.00 59.56 304 PHE A N 1
ATOM 2400 C CA . PHE A 1 304 ? 4.025 5.850 -32.265 1.00 59.56 304 PHE A CA 1
ATOM 2401 C C . PHE A 1 304 ? 4.506 6.665 -33.469 1.00 59.56 304 PHE A C 1
ATOM 2403 O O . PHE A 1 304 ? 4.662 6.133 -34.568 1.00 59.56 304 PHE A O 1
ATOM 2410 N N . ASP A 1 305 ? 4.638 7.978 -33.290 1.00 67.94 305 ASP A N 1
ATOM 2411 C CA . ASP A 1 305 ? 5.296 8.815 -34.289 1.00 67.94 305 ASP A CA 1
ATOM 2412 C C . ASP A 1 305 ? 6.758 8.360 -34.438 1.00 67.94 305 ASP A C 1
ATOM 2414 O O . ASP A 1 305 ? 7.314 7.753 -33.516 1.00 67.94 305 ASP A O 1
ATOM 2418 N N . SER A 1 306 ? 7.393 8.623 -35.582 1.00 67.56 306 SER A N 1
ATOM 2419 C CA . SER A 1 306 ? 8.752 8.130 -35.875 1.00 67.56 306 SER A CA 1
ATOM 2420 C C . SER A 1 306 ? 9.807 8.582 -34.859 1.00 67.56 306 SER A C 1
ATOM 2422 O O . SER A 1 306 ? 10.862 7.959 -34.753 1.00 67.56 306 SER A O 1
ATOM 2424 N N . ASP A 1 307 ? 9.496 9.626 -34.091 1.00 77.31 307 ASP A N 1
ATOM 2425 C CA . ASP A 1 307 ? 10.363 10.217 -33.073 1.00 77.31 307 ASP A CA 1
ATOM 2426 C C . ASP A 1 307 ? 10.118 9.647 -31.662 1.00 77.31 307 ASP A C 1
ATOM 2428 O O . ASP A 1 307 ? 10.765 10.061 -30.697 1.00 77.31 307 ASP A O 1
ATOM 2432 N N . TYR A 1 308 ? 9.190 8.695 -31.502 1.00 81.00 308 TYR A N 1
ATOM 2433 C CA . TYR A 1 308 ? 8.890 8.127 -30.194 1.00 81.00 308 TYR A CA 1
ATOM 2434 C C . TYR A 1 308 ? 9.957 7.135 -29.719 1.00 81.00 308 TYR A C 1
ATOM 2436 O O . TYR A 1 308 ? 10.121 6.033 -30.254 1.00 81.00 308 TYR A O 1
ATOM 2444 N N . ASP A 1 309 ? 10.634 7.490 -28.627 1.00 86.25 309 ASP A N 1
ATOM 2445 C CA . ASP A 1 309 ? 11.629 6.635 -27.991 1.00 86.25 309 ASP A CA 1
ATOM 2446 C C . ASP A 1 309 ? 10.969 5.515 -27.163 1.00 86.25 309 ASP A C 1
ATOM 2448 O O . ASP A 1 309 ? 10.795 5.597 -25.941 1.00 86.25 309 ASP A O 1
ATOM 2452 N N . CYS A 1 310 ? 10.638 4.420 -27.852 1.00 86.50 310 CYS A N 1
ATOM 2453 C CA . CYS A 1 310 ? 10.087 3.204 -27.250 1.00 86.50 310 CYS A CA 1
ATOM 2454 C C . CYS A 1 310 ? 10.984 2.654 -26.132 1.00 86.50 310 CYS A C 1
ATOM 2456 O O . CYS A 1 310 ? 10.495 2.081 -25.158 1.00 86.50 310 CYS A O 1
ATOM 2458 N N . ARG A 1 311 ? 12.307 2.829 -26.250 1.00 90.31 311 ARG A N 1
ATOM 2459 C CA . ARG A 1 311 ? 13.262 2.328 -25.261 1.00 90.31 311 ARG A CA 1
ATOM 2460 C C . ARG A 1 311 ? 13.126 3.101 -23.958 1.00 90.31 311 ARG A C 1
ATOM 2462 O O . ARG A 1 311 ? 13.053 2.476 -22.900 1.00 90.31 311 ARG A O 1
ATOM 2469 N N . ASN A 1 312 ? 13.052 4.428 -24.020 1.00 88.44 312 ASN A N 1
ATOM 2470 C CA . ASN A 1 312 ? 12.826 5.245 -22.829 1.00 88.44 312 ASN A CA 1
ATOM 2471 C C . ASN A 1 312 ? 11.491 4.917 -22.161 1.00 88.44 312 ASN A C 1
ATOM 2473 O O . ASN A 1 312 ? 11.434 4.829 -20.936 1.00 88.44 312 ASN A O 1
ATOM 2477 N N . HIS A 1 313 ? 10.442 4.658 -22.938 1.00 88.00 313 HIS A N 1
ATOM 2478 C CA . HIS A 1 313 ? 9.152 4.279 -22.372 1.00 88.00 313 HIS A CA 1
ATOM 2479 C C . HIS A 1 313 ? 9.183 2.935 -21.640 1.00 88.00 313 HIS A C 1
ATOM 2481 O O . HIS A 1 313 ? 8.754 2.849 -20.491 1.00 88.00 313 HIS A O 1
ATOM 2487 N N . VAL A 1 314 ? 9.770 1.898 -22.247 1.00 91.44 314 VAL A N 1
ATOM 2488 C CA . VAL A 1 314 ? 9.941 0.594 -21.585 1.00 91.44 314 VAL A CA 1
ATOM 2489 C C . VAL A 1 314 ? 10.769 0.737 -20.303 1.00 91.44 314 VAL A C 1
ATOM 2491 O O . VAL A 1 314 ? 10.463 0.099 -19.297 1.00 91.44 314 VAL A O 1
ATOM 2494 N N . LEU A 1 315 ? 11.781 1.613 -20.290 1.00 91.56 315 LEU A N 1
ATOM 2495 C CA . LEU A 1 315 ? 12.548 1.918 -19.078 1.00 91.56 315 LEU A CA 1
ATOM 2496 C C . LEU A 1 315 ? 11.703 2.607 -17.993 1.00 91.56 315 LEU A C 1
ATOM 2498 O O . LEU A 1 315 ? 11.895 2.316 -16.812 1.00 91.56 315 LEU A O 1
ATOM 2502 N N . LEU A 1 316 ? 10.771 3.492 -18.360 1.00 90.38 316 LEU A N 1
ATOM 2503 C CA . LEU A 1 316 ? 9.841 4.127 -17.417 1.00 90.38 316 LEU A CA 1
ATOM 2504 C C . LEU A 1 316 ? 8.848 3.121 -16.824 1.00 90.38 316 LEU A C 1
ATOM 2506 O O . LEU A 1 316 ? 8.651 3.115 -15.605 1.00 90.38 316 LEU A O 1
ATOM 2510 N N . ILE A 1 317 ? 8.279 2.237 -17.653 1.00 92.06 317 ILE A N 1
ATOM 2511 C CA . ILE A 1 317 ? 7.426 1.138 -17.176 1.00 92.06 317 ILE A CA 1
ATOM 2512 C C . ILE A 1 317 ? 8.229 0.267 -16.209 1.00 92.06 317 ILE A C 1
ATOM 2514 O O . ILE A 1 317 ? 7.776 0.018 -15.094 1.00 92.06 317 ILE A O 1
ATOM 2518 N N . ARG A 1 318 ? 9.459 -0.117 -16.582 1.00 94.62 318 ARG A N 1
ATOM 2519 C CA . ARG A 1 318 ? 10.324 -0.940 -15.729 1.00 94.62 318 ARG A CA 1
ATOM 2520 C C . ARG A 1 318 ? 10.558 -0.315 -14.363 1.00 94.62 318 ARG A C 1
ATOM 2522 O O . ARG A 1 318 ? 10.323 -0.973 -13.358 1.00 94.62 318 ARG A O 1
ATOM 2529 N N . ARG A 1 319 ? 10.960 0.956 -14.319 1.00 93.12 319 ARG A N 1
ATOM 2530 C CA . ARG A 1 319 ? 11.174 1.685 -13.058 1.00 93.12 319 ARG A CA 1
ATOM 2531 C C . ARG A 1 319 ? 9.907 1.747 -12.211 1.00 93.12 319 ARG A C 1
ATOM 2533 O O . ARG A 1 319 ? 9.984 1.610 -10.994 1.00 93.12 319 ARG A O 1
ATOM 2540 N N . SER A 1 320 ? 8.749 1.930 -12.843 1.00 91.31 320 SER A N 1
ATOM 2541 C CA . SER A 1 320 ? 7.464 1.939 -12.140 1.00 91.31 320 SER A CA 1
ATOM 2542 C C . SER A 1 320 ? 7.165 0.575 -11.518 1.00 91.31 320 SER A C 1
ATOM 2544 O O . SER A 1 320 ? 6.858 0.507 -10.332 1.00 91.31 320 SER A O 1
ATOM 2546 N N . CYS A 1 321 ? 7.336 -0.514 -12.271 1.00 94.06 321 CYS A N 1
ATOM 2547 C CA . CYS A 1 321 ? 7.162 -1.877 -11.768 1.00 94.06 321 CYS A CA 1
ATOM 2548 C C . CYS A 1 321 ? 8.167 -2.232 -10.663 1.00 94.06 321 CYS A C 1
ATOM 2550 O O . CYS A 1 321 ? 7.778 -2.819 -9.663 1.00 94.06 321 CYS A O 1
ATOM 2552 N N . GLU A 1 322 ? 9.436 -1.844 -10.791 1.00 95.81 322 GLU A N 1
ATOM 2553 C CA . GLU A 1 322 ? 10.475 -2.088 -9.775 1.00 95.81 322 GLU A CA 1
ATOM 2554 C C . GLU A 1 322 ? 10.215 -1.299 -8.478 1.00 95.81 322 GLU A C 1
ATOM 2556 O O . GLU A 1 322 ? 10.456 -1.794 -7.376 1.00 95.81 322 GLU A O 1
ATOM 2561 N N . ALA A 1 323 ? 9.663 -0.089 -8.580 1.00 93.31 323 ALA A N 1
ATOM 2562 C CA . ALA A 1 323 ? 9.224 0.676 -7.417 1.00 93.31 323 ALA A CA 1
ATOM 2563 C C . ALA A 1 323 ? 7.959 0.092 -6.763 1.00 93.31 323 ALA A C 1
ATOM 2565 O O . ALA A 1 323 ? 7.847 0.069 -5.537 1.00 93.31 323 ALA A O 1
ATOM 2566 N N . LEU A 1 324 ? 7.008 -0.401 -7.564 1.00 90.62 324 LEU A N 1
ATOM 2567 C CA . LEU A 1 324 ? 5.848 -1.126 -7.047 1.00 90.62 324 LEU A CA 1
ATOM 2568 C C . LEU A 1 324 ? 6.288 -2.410 -6.343 1.00 90.62 324 LEU A C 1
ATOM 2570 O O . LEU A 1 324 ? 5.841 -2.670 -5.230 1.00 90.62 324 LEU A O 1
ATOM 2574 N N . TYR A 1 325 ? 7.204 -3.174 -6.939 1.00 94.75 325 TYR A N 1
ATOM 2575 C CA . TYR A 1 325 ? 7.744 -4.394 -6.345 1.00 94.75 325 TYR A CA 1
ATOM 2576 C C . TYR A 1 325 ? 8.415 -4.129 -4.994 1.00 94.75 325 TYR A C 1
ATOM 2578 O O . TYR A 1 325 ? 8.134 -4.838 -4.029 1.00 94.75 325 TYR A O 1
ATOM 2586 N N . TYR A 1 326 ? 9.199 -3.050 -4.884 1.00 95.00 326 TYR A N 1
ATOM 2587 C CA . TYR A 1 326 ? 9.742 -2.585 -3.604 1.00 95.00 326 TYR A CA 1
ATOM 2588 C C . TYR A 1 326 ? 8.636 -2.370 -2.559 1.00 95.00 326 TYR A C 1
ATOM 2590 O O . TYR A 1 326 ? 8.729 -2.873 -1.438 1.00 95.00 326 TYR A O 1
ATOM 2598 N N . MET A 1 327 ? 7.554 -1.677 -2.931 1.00 90.62 327 MET A N 1
ATOM 2599 C CA . MET A 1 327 ? 6.423 -1.446 -2.027 1.00 90.62 327 MET A CA 1
ATOM 2600 C C . MET A 1 327 ? 5.713 -2.739 -1.628 1.00 90.62 327 MET A C 1
ATOM 2602 O O . MET A 1 327 ? 5.363 -2.887 -0.456 1.00 90.62 327 MET A O 1
ATOM 2606 N N . PHE A 1 328 ? 5.528 -3.684 -2.553 1.00 90.44 328 PHE A N 1
ATOM 2607 C CA . PHE A 1 328 ? 4.950 -4.995 -2.249 1.00 90.44 328 PHE A CA 1
ATOM 2608 C C . PHE A 1 328 ? 5.829 -5.791 -1.279 1.00 90.44 328 PHE A C 1
ATOM 2610 O O . PHE A 1 328 ? 5.306 -6.314 -0.301 1.00 90.44 328 PHE A O 1
ATOM 2617 N N . LEU A 1 329 ? 7.151 -5.808 -1.466 1.00 92.88 329 LEU A N 1
ATOM 2618 C CA . LEU A 1 329 ? 8.091 -6.464 -0.549 1.00 92.88 329 LEU A CA 1
ATOM 2619 C C . LEU A 1 329 ? 8.066 -5.842 0.854 1.00 92.88 329 LEU A C 1
ATOM 2621 O O . LEU A 1 329 ? 7.933 -6.558 1.844 1.00 92.88 329 LEU A O 1
ATOM 2625 N N . LYS A 1 330 ? 8.125 -4.507 0.959 1.00 91.06 330 LYS A N 1
ATOM 2626 C CA . LYS A 1 330 ? 8.004 -3.799 2.249 1.00 91.06 330 LYS A CA 1
ATOM 2627 C C . LYS A 1 330 ? 6.679 -4.120 2.940 1.00 91.06 330 LYS A C 1
ATOM 2629 O O . LYS A 1 330 ? 6.651 -4.344 4.148 1.00 91.06 330 LYS A O 1
ATOM 2634 N N . SER A 1 331 ? 5.600 -4.161 2.162 1.00 86.44 331 SER A N 1
ATOM 2635 C CA . SER A 1 331 ? 4.254 -4.477 2.643 1.00 86.44 331 SER A CA 1
ATOM 2636 C C . SER A 1 331 ? 4.127 -5.934 3.095 1.00 86.44 331 SER A C 1
ATOM 2638 O O . SER A 1 331 ? 3.488 -6.235 4.099 1.00 86.44 331 SER A O 1
ATOM 2640 N N . TYR A 1 332 ? 4.769 -6.852 2.383 1.00 88.56 332 TYR A N 1
ATOM 2641 C CA . TYR A 1 332 ? 4.826 -8.257 2.752 1.00 88.56 332 TYR A CA 1
ATOM 2642 C C . TYR A 1 332 ? 5.566 -8.448 4.082 1.00 88.56 332 TYR A C 1
ATOM 2644 O O . TYR A 1 332 ? 5.002 -9.018 5.013 1.00 88.56 332 TYR A O 1
ATOM 2652 N N . ILE A 1 333 ? 6.769 -7.877 4.219 1.00 90.62 333 ILE A N 1
ATOM 2653 C CA . ILE A 1 333 ? 7.581 -7.966 5.446 1.00 90.62 333 ILE A CA 1
ATOM 2654 C C . ILE A 1 333 ? 6.824 -7.414 6.651 1.00 90.62 333 ILE A C 1
ATOM 2656 O O . ILE A 1 333 ? 6.726 -8.091 7.670 1.00 90.62 333 ILE A O 1
ATOM 2660 N N . ALA A 1 334 ? 6.233 -6.223 6.540 1.00 86.00 334 ALA A N 1
ATOM 2661 C CA . ALA A 1 334 ? 5.519 -5.653 7.677 1.00 86.00 334 ALA A CA 1
ATOM 2662 C C . ALA A 1 334 ? 4.205 -6.403 7.993 1.00 86.00 334 ALA A C 1
ATOM 2664 O O . ALA A 1 334 ? 3.796 -6.458 9.152 1.00 86.00 334 ALA A O 1
ATOM 2665 N N . GLY A 1 335 ? 3.584 -7.073 7.014 1.00 83.75 335 GLY A N 1
ATOM 2666 C CA . GLY A 1 335 ? 2.517 -8.046 7.272 1.00 83.75 335 GLY A CA 1
ATOM 2667 C C . GLY A 1 335 ? 3.007 -9.283 8.039 1.00 83.75 335 GLY A C 1
ATOM 2668 O O . GLY A 1 335 ? 2.339 -9.741 8.969 1.00 83.75 335 GLY A O 1
ATOM 2669 N N . LEU A 1 336 ? 4.186 -9.810 7.703 1.00 87.50 336 LEU A N 1
ATOM 2670 C CA . LEU A 1 336 ? 4.807 -10.924 8.427 1.00 87.50 336 LEU A CA 1
ATOM 2671 C C . LEU A 1 336 ? 5.185 -10.532 9.858 1.00 87.50 336 LEU A C 1
ATOM 2673 O O . LEU A 1 336 ? 4.872 -11.277 10.784 1.00 87.50 336 LEU A O 1
ATOM 2677 N N . ASP A 1 337 ? 5.763 -9.345 10.054 1.00 87.06 337 ASP A N 1
ATOM 2678 C CA . ASP A 1 337 ? 6.037 -8.779 11.380 1.00 87.06 337 ASP A CA 1
ATOM 2679 C C . ASP A 1 337 ? 4.777 -8.708 12.230 1.00 87.06 337 ASP A C 1
ATOM 2681 O O . ASP A 1 337 ? 4.772 -9.079 13.405 1.00 87.06 337 ASP A O 1
ATOM 2685 N N . ALA A 1 338 ? 3.682 -8.257 11.626 1.00 82.81 338 ALA A N 1
ATOM 2686 C CA . ALA A 1 338 ? 2.413 -8.149 12.307 1.00 82.81 338 ALA A CA 1
ATOM 2687 C C . ALA A 1 338 ? 1.909 -9.532 12.780 1.00 82.81 338 ALA A C 1
ATOM 2689 O O . ALA A 1 338 ? 1.524 -9.705 13.942 1.00 82.81 338 ALA A O 1
ATOM 2690 N N . ASN A 1 339 ? 1.962 -10.546 11.911 1.00 84.75 339 ASN A N 1
ATOM 2691 C CA . ASN A 1 339 ? 1.556 -11.912 12.258 1.00 84.75 339 ASN A CA 1
ATOM 2692 C C . ASN A 1 339 ? 2.483 -12.560 13.290 1.00 84.75 339 ASN A C 1
ATOM 2694 O O . ASN A 1 339 ? 1.997 -13.210 14.219 1.00 84.75 339 ASN A O 1
ATOM 2698 N N . TRP A 1 340 ? 3.791 -12.337 13.175 1.00 88.81 340 TRP A N 1
ATOM 2699 C CA . TRP A 1 340 ? 4.774 -12.786 14.152 1.00 88.81 340 TRP A CA 1
ATOM 2700 C C . TRP A 1 340 ? 4.494 -12.185 15.534 1.00 88.81 340 TRP A C 1
ATOM 2702 O O . TRP A 1 340 ? 4.282 -12.935 16.487 1.00 88.81 340 TRP A O 1
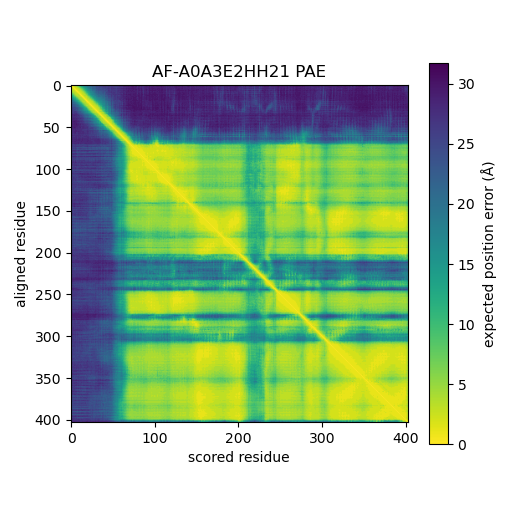ATOM 2712 N N . ASN A 1 341 ? 4.361 -10.858 15.631 1.00 85.81 341 ASN A N 1
ATOM 2713 C CA . ASN A 1 341 ? 4.046 -10.156 16.879 1.00 85.81 341 ASN A CA 1
ATOM 2714 C C . ASN A 1 341 ? 2.750 -10.670 17.515 1.00 85.81 341 ASN A C 1
ATOM 2716 O O . ASN A 1 341 ? 2.695 -10.920 18.719 1.00 85.81 341 ASN A O 1
ATOM 2720 N N . ARG A 1 342 ? 1.704 -10.880 16.707 1.00 84.75 342 ARG A N 1
ATOM 2721 C CA . ARG A 1 342 ? 0.438 -11.445 17.185 1.00 84.75 342 ARG A CA 1
ATOM 2722 C C . ARG A 1 342 ? 0.610 -12.869 17.710 1.00 84.75 342 ARG A C 1
ATOM 2724 O O . ARG A 1 342 ? 0.022 -13.210 18.737 1.00 84.75 342 ARG A O 1
ATOM 2731 N N . SER A 1 343 ? 1.375 -13.701 17.004 1.00 88.06 343 SER A N 1
ATOM 2732 C CA . SER A 1 343 ? 1.668 -15.077 17.413 1.00 88.06 343 SER A CA 1
ATOM 2733 C C . SER A 1 343 ? 2.373 -15.095 18.772 1.00 88.06 343 SER A C 1
ATOM 2735 O O . SER A 1 343 ? 1.920 -15.805 19.670 1.00 88.06 343 SER A O 1
ATOM 2737 N N . THR A 1 344 ? 3.386 -14.242 18.954 1.00 89.75 344 THR A N 1
ATOM 2738 C CA . THR A 1 344 ? 4.133 -14.074 20.211 1.00 89.75 344 THR A CA 1
ATOM 2739 C C . THR A 1 344 ? 3.234 -13.605 21.352 1.00 89.75 344 THR A C 1
ATOM 2741 O O . THR A 1 344 ? 3.129 -14.296 22.359 1.00 89.75 344 THR A O 1
ATOM 2744 N N . GLN A 1 345 ? 2.487 -12.510 21.171 1.00 87.25 345 GLN A N 1
ATOM 2745 C CA . GLN A 1 345 ? 1.577 -11.990 22.202 1.00 87.25 345 GLN A CA 1
ATOM 2746 C C . GLN A 1 345 ? 0.488 -12.993 22.594 1.00 87.25 345 GLN A C 1
ATOM 2748 O O . GLN A 1 345 ? 0.061 -13.040 23.744 1.00 87.25 345 GLN A O 1
ATOM 2753 N N . THR A 1 346 ? -0.011 -13.775 21.632 1.00 87.56 346 THR A N 1
ATOM 2754 C CA . THR A 1 346 ? -0.991 -14.827 21.932 1.00 87.56 346 THR A CA 1
ATOM 2755 C C . THR A 1 346 ? -0.343 -15.923 22.770 1.00 87.56 346 THR A C 1
ATOM 2757 O O . THR A 1 346 ? -0.930 -16.344 23.760 1.00 87.56 346 THR A O 1
ATOM 2760 N N . GLY A 1 347 ? 0.874 -16.339 22.410 1.00 92.06 347 GLY A N 1
ATOM 2761 C CA . GLY A 1 347 ? 1.600 -17.349 23.167 1.00 92.06 347 GLY A CA 1
ATOM 2762 C C . GLY A 1 347 ? 1.936 -16.911 24.594 1.00 92.06 347 GLY A C 1
ATOM 2763 O O . GLY A 1 347 ? 1.777 -17.692 25.524 1.00 92.06 347 GLY A O 1
ATOM 2764 N N . GLU A 1 348 ? 2.294 -15.641 24.795 1.00 92.06 348 GLU A N 1
ATOM 2765 C CA . GLU A 1 348 ? 2.498 -15.059 26.130 1.00 92.06 348 GLU A CA 1
ATOM 2766 C C . GLU A 1 348 ? 1.220 -15.090 26.981 1.00 92.06 348 GLU A C 1
ATOM 2768 O O . GLU A 1 348 ? 1.267 -15.437 28.158 1.00 92.06 348 GLU A O 1
ATOM 2773 N N . ARG A 1 349 ? 0.056 -14.767 26.396 1.00 91.38 349 ARG A N 1
ATOM 2774 C CA . ARG A 1 349 ? -1.237 -14.811 27.110 1.00 91.38 349 ARG A CA 1
ATOM 2775 C C . ARG A 1 349 ? -1.656 -16.226 27.496 1.00 91.38 349 ARG A C 1
ATOM 2777 O O . ARG A 1 349 ? -2.352 -16.398 28.493 1.00 91.38 349 ARG A O 1
ATOM 2784 N N . GLU A 1 350 ? -1.289 -17.208 26.682 1.00 95.06 350 GLU A N 1
ATOM 2785 C CA . GLU A 1 350 ? -1.606 -18.623 26.891 1.00 95.06 350 GLU A CA 1
ATOM 2786 C C . GLU A 1 350 ? -0.527 -19.363 27.699 1.00 95.06 350 GLU A C 1
ATOM 2788 O O . GLU A 1 350 ? -0.688 -20.555 27.956 1.00 95.06 350 GLU A O 1
ATOM 2793 N N . ASP A 1 351 ? 0.552 -18.674 28.095 1.00 95.56 351 ASP A N 1
ATOM 2794 C CA . ASP A 1 351 ? 1.751 -19.255 28.722 1.00 95.56 351 ASP A CA 1
ATOM 2795 C C . ASP A 1 351 ? 2.318 -20.445 27.919 1.00 95.56 351 ASP A C 1
ATOM 2797 O O . ASP A 1 351 ? 2.764 -21.462 28.453 1.00 95.56 351 ASP A O 1
ATOM 2801 N N . LYS A 1 352 ? 2.237 -20.347 26.585 1.00 95.94 352 LYS A N 1
ATOM 2802 C CA . LYS A 1 352 ? 2.664 -21.392 25.653 1.00 95.94 352 LYS A CA 1
ATOM 2803 C C . LYS A 1 352 ? 3.094 -20.805 24.313 1.00 95.94 352 LYS A C 1
ATOM 2805 O O . LYS A 1 352 ? 2.323 -20.131 23.640 1.00 95.94 352 LYS A O 1
ATOM 2810 N N . GLU A 1 353 ? 4.293 -21.148 23.852 1.00 95.38 353 GLU A N 1
ATOM 2811 C CA . GLU A 1 353 ? 4.729 -20.785 22.503 1.00 95.38 353 GLU A CA 1
ATOM 2812 C C . GLU A 1 353 ? 3.843 -21.441 21.427 1.00 95.38 353 GLU A C 1
ATOM 2814 O O . GLU A 1 353 ? 3.487 -22.620 21.507 1.00 95.38 353 GLU A O 1
ATOM 2819 N N . ARG A 1 354 ? 3.472 -20.664 20.403 1.00 93.69 354 ARG A N 1
ATOM 2820 C CA . ARG A 1 354 ? 2.699 -21.164 19.263 1.00 93.69 354 ARG A CA 1
ATOM 2821 C C . ARG A 1 354 ? 3.623 -21.794 18.227 1.00 93.69 354 ARG A C 1
ATOM 2823 O O . ARG A 1 354 ? 4.556 -21.141 17.770 1.00 93.69 354 ARG A O 1
ATOM 2830 N N . ASP A 1 355 ? 3.262 -22.980 17.743 1.00 94.25 355 ASP A N 1
ATOM 2831 C CA . ASP A 1 355 ? 4.007 -23.715 16.704 1.00 94.25 355 ASP A CA 1
ATOM 2832 C C . ASP A 1 355 ? 4.243 -22.894 15.416 1.00 94.25 355 ASP A C 1
ATOM 2834 O O . ASP A 1 355 ? 5.192 -23.137 14.677 1.00 94.25 355 ASP A O 1
ATOM 2838 N N . SER A 1 356 ? 3.396 -21.893 15.142 1.00 90.38 356 SER A N 1
ATOM 2839 C CA . SER A 1 356 ? 3.519 -20.998 13.985 1.00 90.38 356 SER A CA 1
ATOM 2840 C C . SER A 1 356 ? 4.574 -19.896 14.135 1.00 90.38 356 SER A C 1
ATOM 2842 O O . SER A 1 356 ? 4.999 -19.338 13.125 1.00 90.38 356 SER A O 1
ATOM 2844 N N . THR A 1 357 ? 4.981 -19.536 15.359 1.00 92.88 357 THR A N 1
ATOM 2845 C CA . THR A 1 357 ? 5.870 -18.384 15.610 1.00 92.88 357 THR A CA 1
ATOM 2846 C C . THR A 1 357 ? 7.214 -18.495 14.874 1.00 92.88 357 THR A C 1
ATOM 2848 O O . THR A 1 357 ? 7.584 -17.522 14.208 1.00 92.88 357 THR A O 1
ATOM 2851 N N . PRO A 1 358 ? 7.917 -19.650 14.880 1.00 95.06 358 PRO A N 1
ATOM 2852 C CA . PRO A 1 358 ? 9.161 -19.806 14.123 1.00 95.06 358 PRO A CA 1
ATOM 2853 C C . PRO A 1 358 ? 8.964 -19.684 12.607 1.00 95.06 358 PRO A C 1
ATOM 2855 O O . PRO A 1 358 ? 9.824 -19.141 11.915 1.00 95.06 358 PRO A O 1
ATOM 2858 N N . GLY A 1 359 ? 7.819 -20.146 12.091 1.00 93.25 359 GLY A N 1
ATOM 2859 C CA . GLY A 1 359 ? 7.470 -20.041 10.673 1.00 93.25 359 GLY A CA 1
ATOM 2860 C C . GLY A 1 359 ? 7.360 -18.587 10.215 1.00 93.25 359 GLY A C 1
ATOM 2861 O O . GLY A 1 359 ? 7.954 -18.223 9.203 1.00 93.25 359 GLY A O 1
ATOM 2862 N N . TRP A 1 360 ? 6.685 -17.738 10.998 1.00 92.75 360 TRP A N 1
ATOM 2863 C CA . TRP A 1 360 ? 6.579 -16.304 10.704 1.00 92.75 360 TRP A CA 1
ATOM 2864 C C . TRP A 1 360 ? 7.927 -15.589 10.751 1.00 92.75 360 TRP A C 1
ATOM 2866 O O . TRP A 1 360 ? 8.219 -14.788 9.866 1.00 92.75 360 TRP A O 1
ATOM 2876 N N . LEU A 1 361 ? 8.761 -15.901 11.747 1.00 93.75 361 LEU A N 1
ATOM 2877 C CA . LEU A 1 361 ? 10.092 -15.308 11.870 1.00 93.75 361 LEU A CA 1
ATOM 2878 C C . LEU A 1 361 ? 10.984 -15.685 10.680 1.00 93.75 361 LEU A C 1
ATOM 2880 O O . LEU A 1 361 ? 11.589 -14.812 10.063 1.00 93.75 361 LEU A O 1
ATOM 2884 N N . ASN A 1 362 ? 11.014 -16.969 10.314 1.00 94.75 362 ASN A N 1
ATOM 2885 C CA . ASN A 1 362 ? 11.749 -17.439 9.142 1.00 94.75 362 ASN A CA 1
ATOM 2886 C C . ASN A 1 362 ? 11.224 -16.788 7.854 1.00 94.75 362 ASN A C 1
ATOM 2888 O O . ASN A 1 362 ? 12.012 -16.342 7.021 1.00 94.75 362 ASN A O 1
ATOM 2892 N N . ALA A 1 363 ? 9.898 -16.688 7.708 1.00 92.25 363 ALA A N 1
ATOM 2893 C CA . ALA A 1 363 ? 9.295 -16.050 6.549 1.00 92.25 363 ALA A CA 1
ATOM 2894 C C . ALA A 1 363 ? 9.712 -14.582 6.423 1.00 92.25 363 ALA A C 1
ATOM 2896 O O . ALA A 1 363 ? 10.090 -14.122 5.345 1.00 92.25 363 ALA A O 1
ATOM 2897 N N . ARG A 1 364 ? 9.709 -13.862 7.548 1.00 93.50 364 ARG A N 1
ATOM 2898 C CA . ARG A 1 364 ? 10.139 -12.466 7.621 1.00 93.50 364 ARG A CA 1
ATOM 2899 C C . ARG A 1 364 ? 11.602 -12.316 7.212 1.00 93.50 364 ARG A C 1
ATOM 2901 O O . ARG A 1 364 ? 11.898 -11.466 6.377 1.00 93.50 364 ARG A O 1
ATOM 2908 N N . SER A 1 365 ? 12.498 -13.155 7.736 1.00 95.75 365 SER A N 1
ATOM 2909 C CA . SER A 1 365 ? 13.923 -13.117 7.380 1.00 95.75 365 SER A CA 1
ATOM 2910 C C . SER A 1 365 ? 14.160 -13.347 5.885 1.00 95.75 365 SER A C 1
ATOM 2912 O O . SER A 1 365 ? 14.973 -12.648 5.283 1.00 95.75 365 SER A O 1
ATOM 2914 N N . LYS A 1 366 ? 13.425 -14.273 5.254 1.00 95.12 366 LYS A N 1
ATOM 2915 C CA . LYS A 1 366 ? 13.493 -14.460 3.794 1.00 95.12 366 LYS A CA 1
ATOM 2916 C C . LYS A 1 366 ? 12.932 -13.261 3.031 1.00 95.12 366 LYS A C 1
ATOM 2918 O O . LYS A 1 366 ? 13.536 -12.844 2.052 1.00 95.12 366 LYS A O 1
ATOM 2923 N N . GLY A 1 367 ? 11.834 -12.662 3.497 1.00 94.44 367 GLY A N 1
ATOM 2924 C CA . GLY A 1 367 ? 11.295 -11.429 2.918 1.00 94.44 367 GLY A CA 1
ATOM 2925 C C . GLY A 1 367 ? 12.298 -10.268 2.961 1.00 94.44 367 GLY A C 1
ATOM 2926 O O . GLY A 1 367 ? 12.481 -9.573 1.963 1.00 94.44 367 GLY A O 1
ATOM 2927 N N . GLU A 1 368 ? 12.996 -10.083 4.086 1.00 96.69 368 GLU A N 1
ATOM 2928 C CA . GLU A 1 368 ? 14.074 -9.091 4.228 1.00 96.69 368 GLU A CA 1
ATOM 2929 C C . GLU A 1 368 ? 15.251 -9.389 3.286 1.00 96.69 368 GLU A C 1
ATOM 2931 O O . GLU A 1 368 ? 15.762 -8.475 2.635 1.00 96.69 368 GLU A O 1
ATOM 2936 N N . ALA A 1 369 ? 15.650 -10.660 3.160 1.00 97.62 369 ALA A N 1
ATOM 2937 C CA . ALA A 1 369 ? 16.677 -11.080 2.209 1.00 97.62 369 ALA A CA 1
ATOM 2938 C C . ALA A 1 369 ? 16.258 -10.783 0.759 1.00 97.62 369 ALA A C 1
ATOM 2940 O O . ALA A 1 369 ? 17.010 -10.134 0.034 1.00 97.62 369 ALA A O 1
ATOM 2941 N N . ALA A 1 370 ? 15.033 -11.149 0.368 1.00 97.19 370 ALA A N 1
ATOM 2942 C CA . ALA A 1 370 ? 14.468 -10.854 -0.947 1.00 97.19 370 ALA A CA 1
ATOM 2943 C C . ALA A 1 370 ? 14.501 -9.351 -1.257 1.00 97.19 370 ALA A C 1
ATOM 2945 O O . ALA A 1 370 ? 14.942 -8.946 -2.334 1.00 97.19 370 ALA A O 1
ATOM 2946 N N . LEU A 1 371 ? 14.089 -8.513 -0.300 1.00 97.19 371 LEU A N 1
ATOM 2947 C CA . LEU A 1 371 ? 14.112 -7.060 -0.443 1.00 97.19 371 LEU A CA 1
ATOM 2948 C C . LEU A 1 371 ? 15.524 -6.517 -0.659 1.00 97.19 371 LEU A C 1
ATOM 2950 O O . LEU A 1 371 ? 15.752 -5.778 -1.618 1.00 97.19 371 LEU A O 1
ATOM 2954 N N . ASN A 1 372 ? 16.464 -6.885 0.208 1.00 98.06 372 ASN A N 1
ATOM 2955 C CA . ASN A 1 372 ? 17.832 -6.382 0.135 1.00 98.06 372 ASN A CA 1
ATOM 2956 C C . ASN A 1 372 ? 18.526 -6.838 -1.155 1.00 98.06 372 ASN A C 1
ATOM 2958 O O . ASN A 1 372 ? 19.149 -6.026 -1.839 1.00 98.06 372 ASN A O 1
ATOM 2962 N N . THR A 1 373 ? 18.356 -8.105 -1.540 1.00 98.31 373 THR A N 1
ATOM 2963 C CA . THR A 1 373 ? 18.902 -8.645 -2.791 1.00 98.31 373 THR A CA 1
ATOM 2964 C C . THR A 1 373 ? 18.278 -7.970 -4.017 1.00 98.31 373 THR A C 1
ATOM 2966 O O . THR A 1 373 ? 18.991 -7.635 -4.963 1.00 98.31 373 THR A O 1
ATOM 2969 N N . ALA A 1 374 ? 16.972 -7.690 -4.011 1.00 98.25 374 ALA A N 1
ATOM 2970 C CA . ALA A 1 374 ? 16.332 -6.968 -5.108 1.00 98.25 374 ALA A CA 1
ATOM 2971 C C . ALA A 1 374 ? 16.831 -5.514 -5.218 1.00 98.25 374 ALA A C 1
ATOM 2973 O O . ALA A 1 374 ? 17.067 -5.035 -6.329 1.00 98.25 374 ALA A O 1
ATOM 2974 N N . ILE A 1 375 ? 17.032 -4.808 -4.099 1.00 98.00 375 ILE A N 1
ATOM 2975 C CA . ILE A 1 375 ? 17.623 -3.456 -4.100 1.00 98.00 375 ILE A CA 1
ATOM 2976 C C . ILE A 1 375 ? 19.046 -3.503 -4.669 1.00 98.00 375 ILE A C 1
ATOM 2978 O O . ILE A 1 375 ? 19.352 -2.759 -5.603 1.00 98.00 375 ILE A O 1
ATOM 2982 N N . GLN A 1 376 ? 19.879 -4.437 -4.196 1.00 98.19 376 GLN A N 1
ATOM 2983 C CA . GLN A 1 376 ? 21.231 -4.653 -4.717 1.00 98.19 376 GLN A CA 1
ATOM 2984 C C . GLN A 1 376 ? 21.217 -4.905 -6.232 1.00 98.19 376 GLN A C 1
ATOM 2986 O O . GLN A 1 376 ? 21.982 -4.285 -6.973 1.00 98.19 376 GLN A O 1
ATOM 2991 N N . GLY A 1 377 ? 20.304 -5.751 -6.716 1.00 98.00 377 GLY A N 1
ATOM 2992 C CA . GLY A 1 377 ? 20.151 -6.019 -8.145 1.00 98.00 377 GLY A CA 1
ATOM 2993 C C . GLY A 1 377 ? 19.835 -4.762 -8.960 1.00 98.00 377 GLY A C 1
ATOM 2994 O O . GLY A 1 377 ? 20.230 -4.658 -10.125 1.00 98.00 377 GLY A O 1
ATOM 2995 N N . SER A 1 378 ? 19.151 -3.776 -8.374 1.00 97.00 378 SER A N 1
ATOM 2996 C CA . SER A 1 378 ? 18.896 -2.500 -9.042 1.00 97.00 378 SER A CA 1
ATOM 2997 C C . SER A 1 378 ? 20.142 -1.621 -9.062 1.00 97.00 378 SER A C 1
ATOM 2999 O O . SER A 1 378 ? 20.400 -0.953 -10.063 1.00 97.00 378 SER A O 1
ATOM 3001 N N . GLU A 1 379 ? 20.925 -1.608 -7.989 1.00 96.69 379 GLU A N 1
ATOM 3002 C CA . GLU A 1 379 ? 22.190 -0.871 -7.939 1.00 96.69 379 GLU A CA 1
ATOM 3003 C C . GLU A 1 379 ? 23.204 -1.428 -8.947 1.00 96.69 379 GLU A C 1
ATOM 3005 O O . GLU A 1 379 ? 23.823 -0.664 -9.688 1.00 96.69 379 GLU A O 1
ATOM 3010 N N . GLU A 1 380 ? 23.320 -2.755 -9.042 1.00 97.88 380 GLU A N 1
ATOM 3011 C CA . GLU A 1 380 ? 24.130 -3.461 -10.045 1.00 97.88 380 GLU A CA 1
ATOM 3012 C C . GLU A 1 380 ? 23.726 -3.063 -11.469 1.00 97.88 380 GLU A C 1
ATOM 3014 O O . GLU A 1 380 ? 24.579 -2.763 -12.308 1.00 97.88 380 GLU A O 1
ATOM 3019 N N . TYR A 1 381 ? 22.418 -2.964 -11.734 1.00 96.56 381 TYR A N 1
ATOM 3020 C CA . TYR A 1 381 ? 21.913 -2.483 -13.018 1.00 96.56 381 TYR A CA 1
ATOM 3021 C C . TYR A 1 381 ? 22.383 -1.054 -13.323 1.00 96.56 381 TYR A C 1
ATOM 3023 O O . TYR A 1 381 ? 22.855 -0.790 -14.430 1.00 96.56 381 TYR A O 1
ATOM 3031 N N . PHE A 1 382 ? 22.298 -0.139 -12.351 1.00 94.31 382 PHE A N 1
ATOM 3032 C CA . PHE A 1 382 ? 22.753 1.245 -12.526 1.00 94.31 382 PHE A CA 1
ATOM 3033 C C . PHE A 1 382 ? 24.271 1.365 -12.712 1.00 94.31 382 PHE A C 1
ATOM 3035 O O . PHE A 1 382 ? 24.721 2.297 -13.380 1.00 94.31 382 PHE A O 1
ATOM 3042 N N . ARG A 1 383 ? 25.056 0.410 -12.197 1.00 97.31 383 ARG A N 1
ATOM 3043 C CA . ARG A 1 383 ? 26.503 0.301 -12.458 1.00 97.31 383 ARG A CA 1
ATOM 3044 C C . ARG A 1 383 ? 26.846 -0.357 -13.801 1.00 97.31 383 ARG A C 1
ATOM 3046 O O . ARG A 1 383 ? 28.007 -0.348 -14.199 1.00 97.31 383 ARG A O 1
ATOM 3053 N N . GLY A 1 384 ? 25.861 -0.896 -14.523 1.00 97.00 384 GLY A N 1
ATOM 3054 C CA . GLY A 1 384 ? 26.063 -1.605 -15.792 1.00 97.00 384 GLY A CA 1
ATOM 3055 C C . GLY A 1 384 ? 26.427 -3.087 -15.638 1.00 97.00 384 GLY A C 1
ATOM 3056 O O . GLY A 1 384 ? 26.759 -3.744 -16.624 1.00 97.00 384 GLY A O 1
ATOM 3057 N N . GLU A 1 385 ? 26.327 -3.643 -14.431 1.00 98.00 385 GLU A N 1
ATOM 3058 C CA . GLU A 1 385 ? 26.623 -5.044 -14.107 1.00 98.00 385 GLU A CA 1
ATOM 3059 C C . GLU A 1 385 ? 25.407 -5.940 -14.404 1.00 98.00 385 GLU A C 1
ATOM 3061 O O . GLU A 1 385 ? 24.797 -6.535 -13.518 1.00 98.00 385 GLU A O 1
ATOM 3066 N N . LEU A 1 386 ? 25.013 -6.018 -15.679 1.00 96.94 386 LEU A N 1
ATOM 3067 C CA . LEU A 1 386 ? 23.730 -6.615 -16.078 1.00 96.94 386 LEU A CA 1
ATOM 3068 C C . LEU A 1 386 ? 23.570 -8.091 -15.677 1.00 96.94 386 LEU A C 1
ATOM 3070 O O . LEU A 1 386 ? 22.470 -8.499 -15.317 1.00 96.94 386 LEU A O 1
ATOM 3074 N N . ALA A 1 387 ? 24.644 -8.883 -15.736 1.00 97.62 387 ALA A N 1
ATOM 3075 C CA . ALA A 1 387 ? 24.604 -10.298 -15.360 1.00 97.62 387 ALA A CA 1
ATOM 3076 C C . ALA A 1 387 ? 24.404 -10.489 -13.847 1.00 97.62 387 ALA A C 1
ATOM 3078 O O . ALA A 1 387 ? 23.609 -11.336 -13.445 1.00 97.62 387 ALA A O 1
ATOM 3079 N N . ASN A 1 388 ? 25.073 -9.671 -13.026 1.00 98.19 388 ASN A N 1
ATOM 3080 C CA . ASN A 1 388 ? 24.913 -9.688 -11.570 1.00 98.19 388 ASN A CA 1
ATOM 3081 C C . ASN A 1 388 ? 23.491 -9.268 -11.197 1.00 98.19 388 ASN A C 1
ATOM 3083 O O . ASN A 1 388 ? 22.810 -9.999 -10.490 1.00 98.19 388 ASN A O 1
ATOM 3087 N N . SER A 1 389 ? 23.011 -8.170 -11.795 1.00 98.00 389 SER A N 1
ATOM 3088 C CA . SER A 1 389 ? 21.656 -7.654 -11.585 1.00 98.00 389 SER A CA 1
ATOM 3089 C C . SER A 1 389 ? 20.579 -8.713 -11.826 1.00 98.00 389 SER A C 1
ATOM 3091 O O . SER A 1 389 ? 19.633 -8.824 -11.046 1.00 98.00 389 SER A O 1
ATOM 3093 N N . GLU A 1 390 ? 20.719 -9.505 -12.893 1.00 98.00 390 GLU A N 1
ATOM 3094 C CA . GLU A 1 390 ? 19.786 -10.591 -13.201 1.00 98.00 390 GLU A CA 1
ATOM 3095 C C . GLU A 1 390 ? 19.901 -11.751 -12.202 1.00 98.00 390 GLU A C 1
ATOM 3097 O O . GLU A 1 390 ? 18.886 -12.287 -11.761 1.00 98.00 390 GLU A O 1
ATOM 3102 N N . GLY A 1 391 ? 21.125 -12.106 -11.796 1.00 98.19 391 GLY A N 1
ATOM 3103 C CA . GLY A 1 391 ? 21.362 -13.097 -10.744 1.00 98.19 391 GLY A CA 1
ATOM 3104 C C . GLY A 1 391 ? 20.722 -12.698 -9.413 1.00 98.19 391 GLY A C 1
ATOM 3105 O O . GLY A 1 391 ? 20.037 -13.511 -8.796 1.00 98.19 391 GLY A O 1
ATOM 3106 N N . SER A 1 392 ? 20.868 -11.433 -9.018 1.00 98.44 392 SER A N 1
ATOM 3107 C CA . SER A 1 392 ? 20.240 -10.852 -7.829 1.00 98.44 392 SER A CA 1
ATOM 3108 C C . SER A 1 392 ? 18.712 -10.861 -7.938 1.00 98.44 392 SER A C 1
ATOM 3110 O O . SER A 1 392 ? 18.030 -11.264 -7.000 1.00 98.44 392 SER A O 1
ATOM 3112 N N . ALA A 1 393 ? 18.150 -10.496 -9.096 1.00 98.19 393 ALA A N 1
ATOM 3113 C CA . ALA A 1 393 ? 16.702 -10.544 -9.324 1.00 98.19 393 ALA A CA 1
ATOM 3114 C C . ALA A 1 393 ? 16.130 -11.957 -9.142 1.00 98.19 393 ALA A C 1
ATOM 3116 O O . ALA A 1 393 ? 15.080 -12.131 -8.523 1.00 98.19 393 ALA A O 1
ATOM 3117 N N . LYS A 1 394 ? 16.838 -12.962 -9.670 1.00 98.00 394 LYS A N 1
ATOM 3118 C CA . LYS A 1 394 ? 16.462 -14.367 -9.538 1.00 98.00 394 LYS A CA 1
ATOM 3119 C C . LYS A 1 394 ? 16.551 -14.840 -8.089 1.00 98.00 394 LYS A C 1
ATOM 3121 O O . LYS A 1 394 ? 15.576 -15.368 -7.577 1.00 98.00 394 LYS A O 1
ATOM 3126 N N . LEU A 1 395 ? 17.671 -14.582 -7.416 1.00 97.75 395 LEU A N 1
ATOM 3127 C CA . LEU A 1 395 ? 17.853 -14.968 -6.017 1.00 97.75 395 LEU A CA 1
ATOM 3128 C C . LEU A 1 395 ? 16.801 -14.320 -5.099 1.00 97.75 395 LEU A C 1
ATOM 3130 O O . LEU A 1 395 ? 16.290 -14.964 -4.189 1.00 97.75 395 LEU A O 1
ATOM 3134 N N . ALA A 1 396 ? 16.437 -13.060 -5.360 1.00 97.69 396 ALA A N 1
ATOM 3135 C CA . ALA A 1 396 ? 15.362 -12.389 -4.637 1.00 97.69 396 ALA A CA 1
ATOM 3136 C C . ALA A 1 396 ? 14.001 -13.083 -4.821 1.00 97.69 396 ALA A C 1
ATOM 3138 O O . ALA A 1 396 ? 13.231 -13.160 -3.868 1.00 97.69 396 ALA A O 1
ATOM 3139 N N . ALA A 1 397 ? 13.704 -13.581 -6.026 1.00 96.31 397 ALA A N 1
ATOM 3140 C CA . ALA A 1 397 ? 12.489 -14.349 -6.289 1.00 96.31 397 ALA A CA 1
ATOM 3141 C C . ALA A 1 397 ? 12.527 -15.729 -5.609 1.00 96.31 397 ALA A C 1
ATOM 3143 O O . ALA A 1 397 ? 11.540 -16.111 -4.987 1.00 96.31 397 ALA A O 1
ATOM 3144 N N . ASP A 1 398 ? 13.672 -16.420 -5.643 1.00 95.94 398 ASP A N 1
ATOM 3145 C CA . ASP A 1 398 ? 13.856 -17.724 -4.990 1.00 95.94 398 ASP A CA 1
ATOM 3146 C C . ASP A 1 398 ? 13.553 -17.633 -3.477 1.00 95.94 398 ASP A C 1
ATOM 3148 O O . ASP A 1 398 ? 12.879 -18.499 -2.920 1.00 95.94 398 ASP A O 1
ATOM 3152 N N . PHE A 1 399 ? 13.945 -16.538 -2.808 1.00 96.19 399 PHE A N 1
ATOM 3153 C CA . PHE A 1 399 ? 13.602 -16.311 -1.396 1.00 96.19 399 PHE A CA 1
ATOM 3154 C C . PHE A 1 399 ? 12.091 -16.235 -1.114 1.00 96.19 399 PHE A C 1
ATOM 3156 O O . PHE A 1 399 ? 11.686 -16.548 0.006 1.00 96.19 399 PHE A O 1
ATOM 3163 N N . LEU A 1 400 ? 11.266 -15.828 -2.088 1.00 92.38 400 LEU A N 1
ATOM 3164 C CA . LEU A 1 400 ? 9.807 -15.743 -1.940 1.00 92.38 400 LEU A CA 1
ATOM 3165 C C . LEU A 1 400 ? 9.088 -17.066 -2.244 1.00 92.38 400 LEU A C 1
ATOM 3167 O O . LEU A 1 400 ? 7.993 -17.279 -1.730 1.00 92.38 400 LEU A O 1
ATOM 3171 N N . GLU A 1 401 ? 9.671 -17.946 -3.065 1.00 89.12 401 GLU A N 1
ATOM 3172 C CA . GLU A 1 401 ? 9.051 -19.230 -3.437 1.00 89.12 401 GLU A CA 1
ATOM 3173 C C . GLU A 1 401 ? 9.137 -20.286 -2.324 1.00 89.12 401 GLU A C 1
ATOM 3175 O O . GLU A 1 401 ? 8.322 -21.204 -2.269 1.00 89.12 401 GLU A O 1
ATOM 3180 N N . GLU A 1 402 ? 10.099 -20.170 -1.408 1.00 73.75 402 GLU A N 1
ATOM 3181 C CA . GLU A 1 402 ? 10.336 -21.155 -0.347 1.00 73.75 402 GLU A CA 1
ATOM 3182 C C . GLU A 1 402 ? 9.435 -20.985 0.905 1.00 73.75 402 GLU A C 1
ATOM 3184 O O . GLU A 1 402 ? 9.917 -21.145 2.042 1.00 73.75 402 GLU A O 1
ATOM 3189 N N . HIS A 1 403 ? 8.158 -20.633 0.719 1.00 60.00 403 HIS A N 1
ATOM 3190 C CA . HIS A 1 403 ? 7.179 -20.377 1.788 1.00 60.00 403 HIS A CA 1
ATOM 3191 C C . HIS A 1 403 ? 6.037 -21.387 1.857 1.00 60.00 403 HIS A C 1
ATOM 3193 O O . HIS A 1 403 ? 5.480 -21.750 0.797 1.00 60.00 403 HIS A O 1
#